Protein 4C0K (pdb70)

Foldseek 3Di:
DDDPLLLLLLVLLQCLLPLQLPQWRDPVSVQQLCCLLPVDGDDPVVLVVLVVVLVVPPDPQADPNTGGSRSSSVSQVVCVVVPRNVVVVSSLVSLQADPVSDGDPCQQFPDDDADPQKFKFFDPLLLVVLLSLQCSLCVVPPQFADPVSQAVSCSLPPHDPDDQPQALLQQFADDPVPSGGGSQSSNFVLRVCRGPPVSVSQNSCSSSPSCSVVVHRCVNGMQMAGDDDPDPDPDHRAAQEFEEQEDFAPPLCSVLVSRLVRDLQLVVSAPDDDPHDHQWHWHWDDDPNDIHIYIYGHPDHDDLPDDDDPVNLDTLAYEYTFEQQEQATCVSVLSCCVPRPLPDQHHYAAEYEPVVPPRDHHPDPDGQQVSCVVSVHDRHHYDYSNPSDDVPVNVRRNSSRDGD

Solvent-accessible surface area: 20608 Å² total

GO terms:
  GO:0000287 magnesium ion binding (F, IDA)
  GO:0005509 calcium ion binding (F, IDA)
  GO:0005525 GTP binding (F, IDA)
  GO:0019896 axonal transport of mitochondrion (P, IDA)
  GO:0019896 axonal transport of mitochondrion (P, IMP)
  GO:0098957 anterograde axonal transport of mitochondrion (P, IMP)
  GO:0005741 mitochondrial outer membrane (C, TAS)
  GO:0005515 protein binding (F, IPI)
  GO:0010821 regulation of mitochondrion organization (P, IMP)

CATH classification: 1.10.238.10 (+2 more: 1.10.238.10, 3.40.50.300)

Nearest PDB structures (foldseek):
  4c0j-assembly1_A  TM=1.001E+00  e=1.193E-76  Drosophila melanogaster
  5ksz-assembly1_A  TM=9.412E-01  e=1.832E-44  Homo sapiens
  5kso-assembly1_A  TM=9.153E-01  e=2.799E-16  Homo sapiens
  5ksp-assembly1_A  TM=9.202E-01  e=3.046E-15  Homo sapiens
  5ksy-assembly1_A  TM=9.156E-01  e=6.453E-14  Homo sapiens

InterPro domains:
  IPR001806 Small GTPase [PF00071] (13-192)
  IPR001806 Small GTPase [PF00071] (448-581)
  IPR001806 Small GTPase [SM00174] (14-195)
  IPR002048 EF-hand domain [PS50222] (330-365)
  IPR011992 EF-hand domain pair [SSF47473] (207-410)
  IPR013566 Mitochondrial Rho GTPase 1/3, EF hand associated, type-1 [PF08355] (370-441)
  IPR013567 EF hand associated, type-2 [PF08356] (245-331)
  IPR018247 EF-Hand 1, calcium-binding site [PS00018] (223-235)
  IPR020860 MIRO domain [PS51423] (9-194)
  IPR020860 MIRO domain [PS51423] (444-607)
  IPR021181 Mitochondrial Rho GTPase [PIRSF037488] (9-621)
  IPR027417 P-loop containing nucleoside triphosphate hydrolase [G3DSA:3.40.50.300] (2-195)
  IPR027417 P-loop containing nucleoside triphosphate hydrolase [G3DSA:3.40.50.300] (505-606)
  IPR027417 P-loop containing nucleoside triphosphate hydrolase [SSF52540] (9-228)
  IPR027417 P-loop containing nucleoside triphosphate hydrolase [SSF52540] (443-611)
  IPR052266 Mitochondrial Rho GTPase/EF-hand domain-containing protein [PTHR46819] (162-460)

B-factor: mean 47.59, std 16.65, range [18.97, 116.95]

Sequence (404 aa):
ELTSACKKSLVRIFKICDIDGDNLLNDYELNLFQRRCFNTPLQPQILDEVKAVIQKNVPDGIYNDAVTLKGFLFLHCLFIQRGRNETTWAVLRRFGYNDQLEMCQEYLRPPLKIPPGSSTELSHRGQQFLIAVFERYDRDGDGALSPEEHKMLFSTCPAAPWSYSTDIRKSCPINETTGWVTLHGWLCRWTLMTLIDVVKTMEYLAYLGFNVHENDSQLAAIHVTRERRIDLAKRQSSRSVYKCHVIGPKGSGKTGMCRGFLVEDMHKLIGKEFKTNVVNCINSVQVYGQEKHLILRDIDVRHALDPLQPQEVNCDVACLVYDSSNPRSFEYVARIYIKYYAESKIPVMIVGTKCDMDERRQDYLMQPSEFCDKYKLLPPHLFSLKTNKKELYTKLATMAAFPH

Structure (mmCIF, N/CA/C/O backbone):
data_4C0K
#
_entry.id   4C0K
#
_cell.length_a   82.240
_cell.length_b   82.240
_cell.length_c   156.441
_cell.angle_alpha   90.00
_cell.angle_beta   90.00
_cell.angle_gamma   120.00
#
_symmetry.space_group_name_H-M   'P 32 2 1'
#
loop_
_entity.id
_entity.type
_entity.pdbx_description
1 polymer 'MITOCHONDRIAL RHO GTPASE'
2 non-polymer L-HOMOSERINE
3 non-polymer 'UNKNOWN ATOM OR ION'
4 non-polymer 'SULFATE ION'
5 non-polymer 'SODIUM ION'
6 non-polymer 'CALCIUM ION'
7 water water
#
loop_
_atom_site.group_PDB
_atom_site.id
_atom_site.type_symbol
_atom_site.label_atom_id
_atom_site.label_alt_id
_atom_site.label_comp_id
_atom_site.label_asym_id
_atom_site.label_entity_id
_atom_site.label_seq_id
_atom_site.pdbx_PDB_ins_code
_atom_site.Cartn_x
_atom_site.Cartn_y
_atom_site.Cartn_z
_atom_site.occupancy
_atom_site.B_iso_or_equiv
_atom_site.auth_seq_id
_atom_site.auth_comp_id
_atom_site.auth_asym_id
_atom_site.auth_atom_id
_atom_site.pdbx_PDB_model_num
ATOM 1 N N . GLU A 1 6 ? 7.980 23.393 -17.189 1.00 64.62 206 GLU A N 1
ATOM 2 C CA . GLU A 1 6 ? 7.909 24.772 -17.660 1.00 74.02 206 GLU A CA 1
ATOM 3 C C . GLU A 1 6 ? 7.861 25.754 -16.494 1.00 71.90 206 GLU A C 1
ATOM 4 O O . GLU A 1 6 ? 7.968 26.966 -16.687 1.00 70.86 206 GLU A O 1
ATOM 10 N N . LEU A 1 7 ? 7.702 25.225 -15.285 1.00 67.29 207 LEU A N 1
ATOM 11 C CA . LEU A 1 7 ? 7.576 26.059 -14.097 1.00 63.71 207 LEU A CA 1
ATOM 12 C C . LEU A 1 7 ? 8.837 26.007 -13.235 1.00 58.40 207 LEU A C 1
ATOM 13 O O . LEU A 1 7 ? 9.334 24.928 -12.911 1.00 55.28 207 LEU A O 1
ATOM 18 N N . THR A 1 8 ? 9.345 27.181 -12.870 1.00 53.72 208 THR A N 1
ATOM 19 C CA . THR A 1 8 ? 10.544 27.290 -12.043 1.00 54.66 208 THR A CA 1
ATOM 20 C C . THR A 1 8 ? 10.330 26.647 -10.674 1.00 57.96 208 THR A C 1
ATOM 21 O O . THR A 1 8 ? 9.246 26.744 -10.097 1.00 53.58 208 THR A O 1
ATOM 25 N N . SER A 1 9 ? 11.367 25.986 -10.165 1.00 62.69 209 SER A N 1
ATOM 26 C CA . SER A 1 9 ? 11.312 25.343 -8.857 1.00 52.60 209 SER A CA 1
ATOM 27 C C . SER A 1 9 ? 11.088 26.367 -7.748 1.00 61.78 209 SER A C 1
ATOM 28 O O . SER A 1 9 ? 10.491 26.060 -6.714 1.00 56.59 209 SER A O 1
ATOM 31 N N . ALA A 1 10 ? 11.572 27.585 -7.970 1.00 60.36 210 ALA A N 1
ATOM 32 C CA . ALA A 1 10 ? 11.378 28.674 -7.020 1.00 52.46 210 ALA A CA 1
ATOM 33 C C . ALA A 1 10 ? 9.973 29.252 -7.148 1.00 52.85 210 ALA A C 1
ATOM 34 O O . ALA A 1 10 ? 9.365 29.657 -6.158 1.00 63.77 210 ALA A O 1
ATOM 36 N N . CYS A 1 11 ? 9.466 29.285 -8.376 1.00 54.97 211 CYS A N 1
ATOM 37 C CA . CYS A 1 11 ? 8.131 29.806 -8.641 1.00 51.92 211 CYS A CA 1
ATOM 38 C C . CYS A 1 11 ? 7.067 28.856 -8.105 1.00 49.60 211 CYS A C 1
ATOM 39 O O . CYS A 1 11 ? 6.024 29.291 -7.615 1.00 49.91 211 CYS A O 1
ATOM 42 N N . LYS A 1 12 ? 7.337 27.558 -8.201 1.00 51.41 212 LYS A N 1
ATOM 43 C CA . LYS A 1 12 ? 6.416 26.547 -7.696 1.00 47.61 212 LYS A CA 1
ATOM 44 C C . LYS A 1 12 ? 6.334 26.605 -6.176 1.00 47.51 212 LYS A C 1
ATOM 45 O O . LYS A 1 12 ? 5.260 26.440 -5.600 1.00 50.87 212 LYS A O 1
ATOM 51 N N . LYS A 1 13 ? 7.473 26.843 -5.532 1.00 48.81 213 LYS A N 1
ATOM 52 C CA . LYS A 1 13 ? 7.517 26.970 -4.079 1.00 46.48 213 LYS A CA 1
ATOM 53 C C . LYS A 1 13 ? 6.658 28.142 -3.619 1.00 46.47 213 LYS A C 1
ATOM 54 O O . LYS A 1 13 ? 5.997 28.073 -2.583 1.00 49.97 213 LYS A O 1
ATOM 60 N N . SER A 1 14 ? 6.669 29.214 -4.404 1.00 44.06 214 SER A N 1
ATOM 61 C CA . SER A 1 14 ? 5.888 30.404 -4.093 1.00 40.89 214 SER A CA 1
ATOM 62 C C . SER A 1 14 ? 4.395 30.148 -4.270 1.00 42.86 214 SER A C 1
ATOM 63 O O . SER A 1 14 ? 3.592 30.482 -3.398 1.00 43.16 214 SER A O 1
ATOM 66 N N . LEU A 1 15 ? 4.030 29.549 -5.401 1.00 39.50 215 LEU A N 1
ATOM 67 C CA . LEU A 1 15 ? 2.629 29.279 -5.714 1.00 37.87 215 LEU A CA 1
ATOM 68 C C . LEU A 1 15 ? 2.000 28.272 -4.753 1.00 40.10 215 LEU A C 1
ATOM 69 O O . LEU A 1 15 ? 0.788 28.288 -4.535 1.00 39.99 215 LEU A O 1
ATOM 74 N N . VAL A 1 16 ? 2.823 27.396 -4.185 1.00 38.43 216 VAL A N 1
ATOM 75 C CA . VAL A 1 16 ? 2.341 26.421 -3.212 1.00 42.13 216 VAL A CA 1
ATOM 76 C C . VAL A 1 16 ? 1.943 27.106 -1.906 1.00 38.78 216 VAL A C 1
ATOM 77 O O . VAL A 1 16 ? 0.865 26.853 -1.364 1.00 33.50 216 VAL A O 1
ATOM 81 N N . ARG A 1 17 ? 2.816 27.979 -1.413 1.00 37.40 217 ARG A N 1
ATOM 82 C CA . ARG A 1 17 ? 2.547 28.741 -0.199 1.00 35.88 217 ARG A CA 1
ATOM 83 C C . ARG A 1 17 ? 1.287 29.587 -0.345 1.00 36.59 217 ARG A C 1
ATOM 84 O O . ARG A 1 17 ? 0.467 29.662 0.571 1.00 37.05 217 ARG A O 1
ATOM 92 N N . ILE A 1 18 ? 1.138 30.216 -1.506 1.00 33.08 218 ILE A N 1
ATOM 93 C CA . ILE A 1 18 ? -0.020 31.057 -1.783 1.00 31.52 218 ILE A CA 1
ATOM 94 C C . ILE A 1 18 ? -1.308 30.234 -1.787 1.00 31.70 218 ILE A C 1
ATOM 95 O O . ILE A 1 18 ? -2.364 30.711 -1.368 1.00 35.21 218 ILE A O 1
ATOM 100 N N . PHE A 1 19 ? -1.211 28.989 -2.241 1.00 30.24 219 PHE A N 1
ATOM 101 C CA . PHE A 1 19 ? -2.363 28.095 -2.257 1.00 32.71 219 PHE A CA 1
ATOM 102 C C . PHE A 1 19 ? -2.808 27.749 -0.840 1.00 33.94 219 PHE A C 1
ATOM 103 O O . PHE A 1 19 ? -4.004 27.675 -0.554 1.00 33.84 219 PHE A O 1
ATOM 111 N N . LYS A 1 20 ? -1.837 27.535 0.042 1.00 34.51 220 LYS A N 1
ATOM 112 C CA . LYS A 1 20 ? -2.121 27.185 1.427 1.00 30.02 220 LYS A CA 1
ATOM 113 C C . LYS A 1 20 ? -2.751 28.356 2.174 1.00 32.87 220 LYS A C 1
ATOM 114 O O . LYS A 1 20 ? -3.631 28.169 3.013 1.00 34.93 220 LYS A O 1
ATOM 120 N N . ILE A 1 21 ? -2.296 29.564 1.860 1.00 28.80 221 ILE A N 1
ATOM 121 C CA . ILE A 1 21 ? -2.845 30.771 2.464 1.00 24.61 221 ILE A CA 1
ATOM 122 C C . ILE A 1 21 ? -4.275 31.010 1.985 1.00 30.37 221 ILE A C 1
ATOM 123 O O . ILE A 1 21 ? -5.150 31.378 2.769 1.00 37.83 221 ILE A O 1
ATOM 128 N N . CYS A 1 22 ? -4.510 30.781 0.696 1.00 30.97 222 CYS A N 1
ATOM 129 C CA . CYS A 1 22 ? -5.827 31.000 0.105 1.00 33.67 222 CYS A CA 1
ATOM 130 C C . CYS A 1 22 ? -6.826 29.901 0.461 1.00 32.16 222 CYS A C 1
ATOM 131 O O . CYS A 1 22 ? -8.037 30.091 0.342 1.00 34.30 222 CYS A O 1
ATOM 134 N N . ASP A 1 23 ? -6.317 28.752 0.892 1.00 33.07 223 ASP A N 1
ATOM 135 C CA . ASP A 1 23 ? -7.175 27.660 1.335 1.00 35.22 223 ASP A CA 1
ATOM 136 C C . ASP A 1 23 ? -7.695 27.949 2.740 1.00 37.88 223 ASP A C 1
ATOM 137 O O . ASP A 1 23 ? -7.166 27.439 3.728 1.00 38.40 223 ASP A O 1
ATOM 142 N N . ILE A 1 24 ? -8.737 28.772 2.820 1.00 35.98 224 ILE A N 1
ATOM 143 C CA . ILE A 1 24 ? -9.251 29.247 4.100 1.00 35.44 224 ILE A CA 1
ATOM 144 C C . ILE A 1 24 ? -10.055 28.190 4.851 1.00 39.25 224 ILE A C 1
ATOM 145 O O . ILE A 1 24 ? -10.365 28.360 6.030 1.00 39.25 224 ILE A O 1
ATOM 150 N N . ASP A 1 25 ? -10.395 27.103 4.166 1.00 41.97 225 ASP A N 1
ATOM 151 C CA . ASP A 1 25 ? -11.163 26.026 4.780 1.00 39.15 225 ASP A CA 1
ATOM 152 C C . ASP A 1 25 ? -10.268 24.859 5.183 1.00 41.22 225 ASP A C 1
ATOM 153 O O . ASP A 1 25 ? -10.699 23.952 5.896 1.00 46.31 225 ASP A O 1
ATOM 158 N N . GLY A 1 26 ? -9.021 24.890 4.723 1.00 36.69 226 GLY A N 1
ATOM 159 C CA . GLY A 1 26 ? -8.074 23.829 5.012 1.00 40.44 226 GLY A CA 1
ATOM 160 C C . GLY A 1 26 ? -8.509 22.501 4.425 1.00 45.01 226 GLY A C 1
ATOM 161 O O . GLY A 1 26 ? -8.221 21.441 4.981 1.00 49.01 226 GLY A O 1
ATOM 162 N N . ASP A 1 27 ? -9.205 22.562 3.295 1.00 42.63 227 ASP A N 1
ATOM 163 C CA . ASP A 1 27 ? -9.737 21.366 2.653 1.00 45.98 227 ASP A CA 1
ATOM 164 C C . ASP A 1 27 ? -9.026 21.066 1.337 1.00 42.66 227 ASP A C 1
ATOM 165 O O . ASP A 1 27 ? -9.549 20.332 0.497 1.00 41.37 227 ASP A O 1
ATOM 170 N N . ASN A 1 28 ? -7.838 21.642 1.168 1.00 42.56 228 ASN A N 1
ATOM 171 C CA . ASN A 1 28 ? -7.028 21.457 -0.037 1.00 44.09 228 ASN A CA 1
ATOM 172 C C . ASN A 1 28 ? -7.742 21.888 -1.317 1.00 44.70 228 ASN A C 1
ATOM 173 O O . ASN A 1 28 ? -7.407 21.427 -2.408 1.00 46.01 228 ASN A O 1
ATOM 178 N N . LEU A 1 29 ? -8.721 22.777 -1.175 1.00 44.90 229 LEU A N 1
ATOM 179 C CA . LEU A 1 29 ? -9.510 23.244 -2.309 1.00 42.52 229 LEU A CA 1
ATOM 180 C C . LEU A 1 29 ? -9.679 24.757 -2.263 1.00 42.75 229 LEU A C 1
ATOM 181 O O . LEU A 1 29 ? -9.735 25.350 -1.186 1.00 38.72 229 LEU A O 1
ATOM 186 N N . LEU A 1 30 ? -9.761 25.377 -3.435 1.00 41.44 230 LEU A N 1
ATOM 187 C CA . LEU A 1 30 ? -10.068 26.799 -3.524 1.00 37.21 230 LEU A CA 1
ATOM 188 C C . LEU A 1 30 ? -11.492 26.995 -4.023 1.00 38.89 230 LEU A C 1
ATOM 189 O O . LEU A 1 30 ? -11.733 27.074 -5.228 1.00 49.13 230 LEU A O 1
ATOM 194 N N . ASN A 1 31 ? -12.435 27.066 -3.091 1.00 39.22 231 ASN A N 1
ATOM 195 C CA . ASN A 1 31 ? -13.837 27.249 -3.441 1.00 35.51 231 ASN A CA 1
ATOM 196 C C . ASN A 1 31 ? -14.098 28.629 -4.031 1.00 37.38 231 ASN A C 1
ATOM 197 O O . ASN A 1 31 ? -13.213 29.486 -4.043 1.00 34.89 231 ASN A O 1
ATOM 202 N N . ASP A 1 32 ? -15.319 28.831 -4.517 1.00 40.68 232 ASP A N 1
ATOM 203 C CA . ASP A 1 32 ? -15.687 30.060 -5.212 1.00 43.02 232 ASP A CA 1
ATOM 204 C C . ASP A 1 32 ? -15.422 31.321 -4.392 1.00 41.90 232 ASP A C 1
ATOM 205 O O . ASP A 1 32 ? -14.909 32.309 -4.920 1.00 31.57 232 ASP A O 1
ATOM 210 N N . TYR A 1 33 ? -15.759 31.276 -3.106 1.00 46.39 233 TYR A N 1
ATOM 211 C CA . TYR A 1 33 ? -15.634 32.446 -2.239 1.00 34.79 233 TYR A CA 1
ATOM 212 C C . TYR A 1 33 ? -14.221 33.025 -2.187 1.00 33.22 233 TYR A C 1
ATOM 213 O O . TYR A 1 33 ? -14.014 34.197 -2.504 1.00 32.56 233 TYR A O 1
ATOM 222 N N . GLU A 1 34 ? -13.257 32.207 -1.775 1.00 33.85 234 GLU A N 1
ATOM 223 C CA . GLU A 1 34 ? -11.880 32.671 -1.627 1.00 36.78 234 GLU A CA 1
ATOM 224 C C . GLU A 1 34 ? -11.261 33.094 -2.958 1.00 36.95 234 GLU A C 1
ATOM 225 O O . GLU A 1 34 ? -10.430 34.001 -3.000 1.00 34.41 234 GLU A O 1
ATOM 231 N N . LEU A 1 35 ? -11.673 32.444 -4.042 1.00 34.33 235 LEU A N 1
ATOM 232 C CA . LEU A 1 35 ? -11.205 32.817 -5.374 1.00 37.87 235 LEU A CA 1
ATOM 233 C C . LEU A 1 35 ? -11.619 34.245 -5.717 1.00 35.95 235 LEU A C 1
ATOM 234 O O . LEU A 1 35 ? -10.860 34.989 -6.338 1.00 31.87 235 LEU A O 1
ATOM 239 N N . ASN A 1 36 ? -12.825 34.622 -5.303 1.00 33.27 236 ASN A N 1
ATOM 240 C CA . ASN A 1 36 ? -13.322 35.974 -5.526 1.00 32.95 236 ASN A CA 1
ATOM 241 C C . ASN A 1 36 ? -12.711 36.973 -4.551 1.00 38.36 236 ASN A C 1
ATOM 242 O O . ASN A 1 36 ? -12.436 38.118 -4.911 1.00 39.05 236 ASN A O 1
ATOM 247 N N . LEU A 1 37 ? -12.505 36.529 -3.315 1.00 39.07 237 LEU A N 1
ATOM 248 C CA . LEU A 1 37 ? -11.966 37.385 -2.263 1.00 33.78 237 LEU A CA 1
ATOM 249 C C . LEU A 1 37 ? -10.543 37.835 -2.570 1.00 32.47 237 LEU A C 1
ATOM 250 O O . LEU A 1 37 ? -10.247 39.029 -2.571 1.00 32.52 237 LEU A O 1
ATOM 255 N N . PHE A 1 38 ? -9.665 36.874 -2.834 1.00 34.38 238 PHE A N 1
ATOM 256 C CA . PHE A 1 38 ? -8.268 37.178 -3.122 1.00 37.70 238 PHE A CA 1
ATOM 257 C C . PHE A 1 38 ? -8.086 37.761 -4.522 1.00 42.50 238 PHE A C 1
ATOM 258 O O . PHE A 1 38 ? -6.998 38.215 -4.879 1.00 41.64 238 PHE A O 1
ATOM 266 N N . GLN A 1 39 ? -9.157 37.748 -5.309 1.00 36.93 239 GLN A N 1
ATOM 267 C CA . GLN A 1 39 ? -9.146 38.388 -6.615 1.00 34.47 239 GLN A CA 1
ATOM 268 C C . GLN A 1 39 ? -9.107 39.903 -6.445 1.00 40.66 239 GLN A C 1
ATOM 269 O O . GLN A 1 39 ? -8.439 40.605 -7.203 1.00 45.96 239 GLN A O 1
ATOM 275 N N . ARG A 1 40 ? -9.825 40.401 -5.442 1.00 40.21 240 ARG A N 1
ATOM 276 C CA . ARG A 1 40 ? -9.815 41.827 -5.132 1.00 42.02 240 ARG A CA 1
ATOM 277 C C . ARG A 1 40 ? -8.551 42.208 -4.372 1.00 42.91 240 ARG A C 1
ATOM 278 O O . ARG A 1 40 ? -8.155 43.373 -4.351 1.00 45.84 240 ARG A O 1
ATOM 286 N N . ARG A 1 41 ? -7.926 41.221 -3.740 1.00 39.83 241 ARG A N 1
ATOM 287 C CA . ARG A 1 41 ? -6.691 41.453 -3.004 1.00 42.11 241 ARG A CA 1
ATOM 288 C C . ARG A 1 41 ? -5.530 41.710 -3.957 1.00 40.80 241 ARG A C 1
ATOM 289 O O . ARG A 1 41 ? -4.615 42.472 -3.645 1.00 37.58 241 ARG A O 1
ATOM 297 N N . CYS A 1 42 ? -5.577 41.076 -5.124 1.00 44.71 242 CYS A N 1
ATOM 298 C CA . CYS A 1 42 ? -4.475 41.149 -6.077 1.00 38.65 242 CYS A CA 1
ATOM 299 C C . CYS A 1 42 ? -4.766 42.058 -7.270 1.00 40.90 242 CYS A C 1
ATOM 300 O O . CYS A 1 42 ? -3.843 42.592 -7.884 1.00 45.30 242 CYS A O 1
ATOM 303 N N . PHE A 1 43 ? -6.042 42.237 -7.596 1.00 41.81 243 PHE A N 1
ATOM 304 C CA . PHE A 1 43 ? -6.411 42.982 -8.798 1.00 44.39 243 PHE A CA 1
ATOM 305 C C . PHE A 1 43 ? -7.436 44.085 -8.545 1.00 49.63 243 PHE A C 1
ATOM 306 O O . PHE A 1 43 ? -7.782 44.836 -9.459 1.00 50.33 243 PHE A O 1
ATOM 314 N N . ASN A 1 44 ? -7.921 44.169 -7.309 1.00 46.34 244 ASN A N 1
ATOM 315 C CA . ASN A 1 44 ? -8.895 45.185 -6.909 1.00 50.86 244 ASN A CA 1
ATOM 316 C C . ASN A 1 44 ? -10.182 45.149 -7.739 1.00 49.93 244 ASN A C 1
ATOM 317 O O . ASN A 1 44 ? -10.896 46.147 -7.848 1.00 52.83 244 ASN A O 1
ATOM 322 N N . THR A 1 45 ? -10.469 43.992 -8.326 1.00 46.52 245 THR A N 1
ATOM 323 C CA . THR A 1 45 ? -11.683 43.807 -9.112 1.00 58.09 245 THR A CA 1
ATOM 324 C C . THR A 1 45 ? -12.332 42.477 -8.752 1.00 56.36 245 THR A C 1
ATOM 325 O O . THR A 1 45 ? -11.637 41.506 -8.460 1.00 51.93 245 THR A O 1
ATOM 329 N N . PRO A 1 46 ? -13.672 42.431 -8.761 1.00 58.08 246 PRO A N 1
ATOM 330 C CA . PRO A 1 46 ? -14.377 41.171 -8.506 1.00 55.69 246 PRO A CA 1
ATOM 331 C C . PRO A 1 46 ? -14.184 40.181 -9.651 1.00 51.66 246 PRO A C 1
ATOM 332 O O . PRO A 1 46 ? -14.045 40.591 -10.803 1.00 51.40 246 PRO A O 1
ATOM 336 N N . LEU A 1 47 ? -14.170 38.892 -9.329 1.00 53.52 247 LEU A N 1
ATOM 337 C CA . LEU A 1 47 ? -14.000 37.850 -10.333 1.00 54.60 247 LEU A CA 1
ATOM 338 C C . LEU A 1 47 ? -15.325 37.545 -11.024 1.00 55.64 247 LEU A C 1
ATOM 339 O O . LEU A 1 47 ? -16.193 36.886 -10.451 1.00 57.61 247 LEU A O 1
ATOM 344 N N . GLN A 1 48 ? -15.479 38.029 -12.253 1.00 60.27 248 GLN A N 1
ATOM 345 C CA . GLN A 1 48 ? -16.706 37.808 -13.012 1.00 60.08 248 GLN A CA 1
ATOM 346 C C . GLN A 1 48 ? -16.910 36.328 -13.342 1.00 56.79 248 GLN A C 1
ATOM 347 O O . GLN A 1 48 ? -15.976 35.650 -13.769 1.00 58.00 248 GLN A O 1
ATOM 353 N N . PRO A 1 49 ? -18.142 35.828 -13.135 1.00 55.01 249 PRO A N 1
ATOM 354 C CA . PRO A 1 49 ? -18.511 34.409 -13.234 1.00 52.41 249 PRO A CA 1
ATOM 355 C C . PRO A 1 49 ? -18.112 33.750 -14.552 1.00 66.72 249 PRO A C 1
ATOM 356 O O . PRO A 1 49 ? -17.785 32.562 -14.558 1.00 66.25 249 PRO A O 1
ATOM 360 N N . GLN A 1 50 ? -18.146 34.506 -15.645 1.00 69.76 250 GLN A N 1
ATOM 361 C CA . GLN A 1 50 ? -17.844 33.953 -16.960 1.00 65.25 250 GLN A CA 1
ATOM 362 C C . GLN A 1 50 ? -16.404 33.456 -17.048 1.00 67.16 250 GLN A C 1
ATOM 363 O O . GLN A 1 50 ? -16.145 32.385 -17.597 1.00 71.55 250 GLN A O 1
ATOM 369 N N . ILE A 1 51 ? -15.474 34.233 -16.500 1.00 63.47 251 ILE A N 1
ATOM 370 C CA . ILE A 1 51 ? -14.060 33.869 -16.522 1.00 64.78 251 ILE A CA 1
ATOM 371 C C . ILE A 1 51 ? -13.782 32.610 -15.702 1.00 63.34 251 ILE A C 1
ATOM 372 O O . ILE A 1 51 ? -13.030 31.736 -16.134 1.00 63.56 251 ILE A O 1
ATOM 377 N N . LEU A 1 52 ? -14.398 32.521 -14.525 1.00 61.03 252 LEU A N 1
ATOM 378 C CA . LEU A 1 52 ? -14.197 31.378 -13.638 1.00 61.99 252 LEU A CA 1
ATOM 379 C C . LEU A 1 52 ? -14.625 30.072 -14.303 1.00 59.13 252 LEU A C 1
ATOM 380 O O . LEU A 1 52 ? -14.011 29.026 -14.090 1.00 54.32 252 LEU A O 1
ATOM 385 N N . ASP A 1 53 ? -15.679 30.141 -15.109 1.00 63.09 253 ASP A N 1
ATOM 386 C CA . ASP A 1 53 ? -16.132 28.984 -15.872 1.00 68.29 253 ASP A CA 1
ATOM 387 C C . ASP A 1 53 ? -15.128 28.644 -16.969 1.00 64.25 253 ASP A C 1
ATOM 388 O O . ASP A 1 53 ? -14.864 27.473 -17.239 1.00 60.86 253 ASP A O 1
ATOM 393 N N . GLU A 1 54 ? -14.569 29.677 -17.593 1.00 59.78 254 GLU A N 1
ATOM 394 C CA . GLU A 1 54 ? -13.556 29.495 -18.626 1.00 64.65 254 GLU A CA 1
ATOM 395 C C . GLU A 1 54 ? -12.269 28.926 -18.036 1.00 70.91 254 GLU A C 1
ATOM 396 O O . GLU A 1 54 ? -11.538 28.195 -18.705 1.00 78.55 254 GLU A O 1
ATOM 402 N N . VAL A 1 55 ? -11.998 29.268 -16.781 1.00 63.74 255 VAL A N 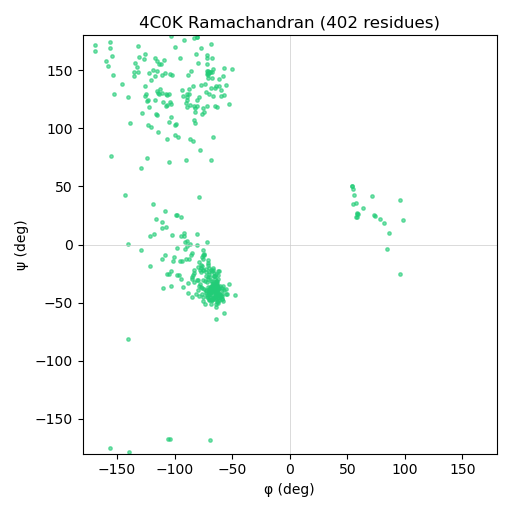1
ATOM 403 C CA . VAL A 1 55 ? -10.811 28.776 -16.092 1.00 61.17 255 VAL A CA 1
ATOM 404 C C . VAL A 1 55 ? -10.958 27.304 -15.720 1.00 61.81 255 VAL A C 1
ATOM 405 O O . VAL A 1 55 ? -10.088 26.489 -16.026 1.00 59.92 255 VAL A O 1
ATOM 409 N N . LYS A 1 56 ? -12.067 26.970 -15.066 1.00 62.30 256 LYS A N 1
ATOM 410 C CA . LYS A 1 56 ? -12.317 25.602 -14.622 1.00 67.88 256 LYS A CA 1
ATOM 411 C C . LYS A 1 56 ? -12.408 24.622 -15.787 1.00 65.27 256 LYS A C 1
ATOM 412 O O . LYS A 1 56 ? -11.942 23.487 -15.689 1.00 64.96 256 LYS A O 1
ATOM 418 N N . ALA A 1 57 ? -13.011 25.065 -16.886 1.00 61.34 257 ALA A N 1
ATOM 419 C CA . ALA A 1 57 ? -13.172 24.222 -18.066 1.00 63.44 257 ALA A CA 1
ATOM 420 C C . ALA A 1 57 ? -11.824 23.822 -18.658 1.00 67.39 257 ALA A C 1
ATOM 421 O O . ALA A 1 57 ? -11.627 22.674 -19.058 1.00 70.61 257 ALA A O 1
ATOM 423 N N . VAL A 1 58 ? -10.900 24.776 -18.707 1.00 63.01 258 VAL A N 1
ATOM 424 C CA . VAL A 1 58 ? -9.564 24.527 -19.238 1.00 58.24 258 VAL A CA 1
ATOM 425 C C . VAL A 1 58 ? -8.771 23.592 -18.328 1.00 65.50 258 VAL A C 1
ATOM 426 O O . VAL A 1 58 ? -8.108 22.666 -18.799 1.00 71.33 258 VAL A O 1
ATOM 430 N N . ILE A 1 59 ? -8.850 23.834 -17.024 1.00 67.08 259 ILE A N 1
ATOM 431 C CA . ILE A 1 59 ? -8.182 22.985 -16.044 1.00 65.72 259 ILE A CA 1
ATOM 432 C C . ILE A 1 59 ? -8.725 21.559 -16.105 1.00 66.00 259 ILE A C 1
ATOM 433 O O . ILE A 1 59 ? -7.960 20.594 -16.112 1.00 65.82 259 ILE A O 1
ATOM 438 N N . GLN A 1 60 ? -10.048 21.438 -16.161 1.00 64.95 260 GLN A N 1
ATOM 439 C CA . GLN A 1 60 ? -10.706 20.138 -16.239 1.00 68.34 260 GLN A CA 1
ATOM 440 C C . GLN A 1 60 ? -10.309 19.399 -17.513 1.00 75.70 260 GLN A C 1
ATOM 441 O O . GLN A 1 60 ? -10.164 18.176 -17.515 1.00 79.71 260 GLN A O 1
ATOM 447 N N . LYS A 1 61 ? -10.126 20.154 -18.591 1.00 73.71 261 LYS A N 1
ATOM 448 C CA . LYS A 1 61 ? -9.776 19.583 -19.887 1.00 74.53 261 LYS A CA 1
ATOM 449 C C . LYS A 1 61 ? -8.359 19.016 -19.913 1.00 74.72 261 LYS A C 1
ATOM 450 O O . LYS A 1 61 ? -8.134 17.914 -20.415 1.00 79.69 261 LYS A O 1
ATOM 456 N N . ASN A 1 62 ? -7.410 19.770 -19.367 1.00 69.74 262 ASN A N 1
ATOM 457 C CA . ASN A 1 62 ? -5.997 19.407 -19.451 1.00 64.97 262 ASN A CA 1
ATOM 458 C C . ASN A 1 62 ? -5.452 18.661 -18.234 1.00 67.20 262 ASN A C 1
ATOM 459 O O . ASN A 1 62 ? -4.494 17.897 -18.349 1.00 68.45 262 ASN A O 1
ATOM 464 N N . VAL A 1 63 ? -6.059 18.881 -17.073 1.00 73.29 263 VAL A N 1
ATOM 465 C CA . VAL A 1 63 ? -5.524 18.331 -15.831 1.00 71.36 263 VAL A CA 1
ATOM 466 C C . VAL A 1 63 ? -6.509 17.442 -15.075 1.00 68.41 263 VAL A C 1
ATOM 467 O O . VAL A 1 63 ? -7.576 17.899 -14.663 1.00 66.90 263 VAL A O 1
ATOM 471 N N . PRO A 1 64 ? -6.147 16.162 -14.891 1.00 70.67 264 PRO A N 1
ATOM 472 C CA . PRO A 1 64 ? -6.892 15.245 -14.023 1.00 73.78 264 PRO A CA 1
ATOM 473 C C . PRO A 1 64 ? -6.680 15.623 -12.561 1.00 75.58 264 PRO A C 1
ATOM 474 O O . PRO A 1 64 ? -5.592 16.083 -12.210 1.00 75.39 264 PRO A O 1
ATOM 478 N N . ASP A 1 65 ? -7.705 15.435 -11.733 1.00 74.00 265 ASP A N 1
ATOM 479 C CA . ASP A 1 65 ? -7.652 15.795 -10.316 1.00 77.49 265 ASP A CA 1
ATOM 480 C C . ASP A 1 65 ? -7.366 17.283 -10.111 1.00 73.11 265 ASP A C 1
ATOM 481 O O . ASP A 1 65 ? -6.818 17.682 -9.083 1.00 74.33 265 ASP A O 1
ATOM 486 N N . GLY A 1 66 ? -7.737 18.096 -11.096 1.00 71.52 266 GLY A N 1
ATOM 487 C CA . GLY A 1 66 ? -7.539 19.531 -11.018 1.00 66.56 266 GLY A CA 1
ATOM 488 C C . GLY A 1 66 ? -8.772 20.237 -10.489 1.00 63.09 266 GLY A C 1
ATOM 489 O O . GLY A 1 66 ? -8.674 21.291 -9.858 1.00 59.43 266 GLY A O 1
ATOM 490 N N . ILE A 1 67 ? -9.938 19.654 -10.752 1.00 58.61 267 ILE A N 1
ATOM 491 C CA . ILE A 1 67 ? -11.197 20.197 -10.259 1.00 55.21 267 ILE A CA 1
ATOM 492 C C . ILE A 1 67 ? -11.947 19.157 -9.432 1.00 62.83 267 ILE A C 1
ATOM 493 O O . ILE A 1 67 ? -12.562 18.241 -9.981 1.00 63.54 267 ILE A O 1
ATOM 498 N N . TYR A 1 68 ? -11.890 19.304 -8.112 1.00 55.92 268 TYR A N 1
ATOM 499 C CA . TYR A 1 68 ? -12.591 18.400 -7.209 1.00 57.39 268 TYR A CA 1
ATOM 500 C C . TYR A 1 68 ? -13.754 19.125 -6.542 1.00 65.52 268 TYR A C 1
ATOM 501 O O . TYR A 1 68 ? -13.559 20.150 -5.889 1.00 70.60 268 TYR A O 1
ATOM 510 N N . ASN A 1 69 ? -14.958 18.585 -6.716 1.00 68.38 269 ASN A N 1
ATOM 511 C CA . ASN A 1 69 ? -16.176 19.183 -6.169 1.00 66.05 269 ASN A CA 1
ATOM 512 C C . ASN A 1 69 ? -16.371 20.634 -6.599 1.00 62.40 269 ASN A C 1
ATOM 513 O O . ASN A 1 69 ? -16.640 21.503 -5.769 1.00 68.60 269 ASN A O 1
ATOM 518 N N . ASP A 1 70 ? -16.221 20.882 -7.898 1.00 57.33 270 ASP A N 1
ATOM 519 C CA . ASP A 1 70 ? -16.392 22.213 -8.481 1.00 63.57 270 ASP A CA 1
ATOM 520 C C . ASP A 1 70 ? -15.441 23.242 -7.862 1.00 62.86 270 ASP A C 1
ATOM 521 O O . ASP A 1 70 ? -15.734 24.437 -7.834 1.00 59.61 270 ASP A O 1
ATOM 526 N N . ALA A 1 71 ? -14.300 22.768 -7.373 1.00 60.01 271 ALA A N 1
ATOM 527 C CA . ALA A 1 71 ? -13.311 23.641 -6.750 1.00 56.00 271 ALA A CA 1
ATOM 528 C C . ALA A 1 71 ? -11.913 23.373 -7.298 1.00 51.27 271 ALA A C 1
ATOM 529 O O . ALA A 1 71 ? -11.584 22.244 -7.661 1.00 52.45 271 ALA A O 1
ATOM 531 N N . VAL A 1 72 ? -11.094 24.418 -7.352 1.00 43.38 272 VAL A N 1
ATOM 532 C CA . VAL A 1 72 ? -9.742 24.309 -7.888 1.00 45.24 272 VAL A CA 1
ATOM 533 C C . VAL A 1 72 ? -8.782 23.688 -6.877 1.00 47.24 272 VAL A C 1
ATOM 534 O O . VAL A 1 72 ? -8.674 24.153 -5.743 1.00 53.37 272 VAL A O 1
ATOM 538 N N . THR A 1 73 ? -8.087 22.635 -7.295 1.00 49.85 273 THR A N 1
ATOM 539 C CA . THR A 1 73 ? -7.099 21.983 -6.444 1.00 48.01 273 THR A CA 1
ATOM 540 C C . THR A 1 73 ? -5.718 22.586 -6.674 1.00 49.28 273 THR A C 1
ATOM 541 O O . THR A 1 73 ? -5.543 23.442 -7.543 1.00 45.39 273 THR A O 1
ATOM 545 N N . LEU A 1 74 ? -4.740 22.134 -5.894 1.00 45.89 274 LEU A N 1
ATOM 546 C CA . LEU A 1 74 ? -3.369 22.618 -6.022 1.00 47.03 274 LEU A CA 1
ATOM 547 C C . LEU A 1 74 ? -2.765 22.229 -7.368 1.00 50.37 274 LEU A C 1
ATOM 548 O O . LEU A 1 74 ? -2.071 23.025 -8.002 1.00 46.99 274 LEU A O 1
ATOM 553 N N . LYS A 1 75 ? -3.039 21.002 -7.799 1.00 49.55 275 LYS A N 1
ATOM 554 C CA . LYS A 1 75 ? -2.513 20.489 -9.058 1.00 51.97 275 LYS A CA 1
ATOM 555 C C . LYS A 1 75 ? -3.046 21.291 -10.242 1.00 52.71 275 LYS A C 1
ATOM 556 O O . LYS A 1 75 ? -2.364 21.448 -11.256 1.00 56.64 275 LYS A O 1
ATOM 562 N N . GLY A 1 76 ? -4.266 21.799 -10.104 1.00 47.47 276 GLY A N 1
ATOM 563 C CA . GLY A 1 76 ? -4.865 22.624 -11.135 1.00 48.90 276 GLY A CA 1
ATOM 564 C C . GLY A 1 76 ? -4.451 24.076 -11.004 1.00 52.23 276 GLY A C 1
ATOM 565 O O . GLY A 1 76 ? -4.400 24.810 -11.990 1.00 56.08 276 GLY A O 1
ATOM 566 N N . PHE A 1 77 ? -4.152 24.489 -9.776 1.00 49.66 277 PHE A N 1
ATOM 567 C CA . PHE A 1 77 ? -3.736 25.860 -9.503 1.00 47.14 277 PHE A CA 1
ATOM 568 C C . PHE A 1 77 ? -2.343 26.133 -10.064 1.00 46.60 277 PHE A C 1
ATOM 569 O O . PHE A 1 77 ? -2.088 27.197 -10.628 1.00 40.18 277 PHE A O 1
ATOM 577 N N . LEU A 1 78 ? -1.447 25.164 -9.902 1.00 43.74 278 LEU A N 1
ATOM 578 C CA . LEU A 1 78 ? -0.090 25.274 -10.424 1.00 45.25 278 LEU A CA 1
ATOM 579 C C . LEU A 1 78 ? -0.095 25.292 -11.949 1.00 56.15 278 LEU A C 1
ATOM 580 O O . LEU A 1 78 ? 0.689 26.005 -12.575 1.00 53.26 278 LEU A O 1
ATOM 585 N N . PHE A 1 79 ? -0.983 24.499 -12.539 1.00 48.03 279 PHE A N 1
ATOM 586 C CA . PHE A 1 79 ? -1.096 24.423 -13.990 1.00 52.47 279 PHE A CA 1
ATOM 587 C C . PHE A 1 79 ? -1.574 25.741 -14.586 1.00 56.03 279 PHE A C 1
ATOM 588 O O . PHE A 1 79 ? -1.105 26.158 -15.646 1.00 60.65 279 PHE A O 1
ATOM 596 N N . LEU A 1 80 ? -2.509 26.390 -13.899 1.00 52.34 280 LEU A N 1
ATOM 597 C CA . LEU A 1 80 ? -3.118 27.618 -14.397 1.00 50.92 280 LEU A CA 1
ATOM 598 C C . LEU A 1 80 ? -2.104 28.748 -14.543 1.00 48.17 280 LEU A C 1
ATOM 599 O O . LEU A 1 80 ? -2.152 29.515 -15.504 1.00 54.98 280 LEU A O 1
ATOM 604 N N . HIS A 1 81 ? -1.185 28.849 -13.589 1.00 47.06 281 HIS A N 1
ATOM 605 C CA . HIS A 1 81 ? -0.157 29.881 -13.637 1.00 49.46 281 HIS A CA 1
ATOM 606 C C . HIS A 1 81 ? 1.003 29.452 -14.528 1.00 52.88 281 HIS A C 1
ATOM 607 O O . HIS A 1 81 ? 1.732 30.290 -15.060 1.00 53.16 281 HIS A O 1
ATOM 614 N N . CYS A 1 82 ? 1.167 28.143 -14.687 1.00 57.16 282 CYS A N 1
ATOM 615 C CA . CYS A 1 82 ? 2.152 27.607 -15.617 1.00 63.15 282 CYS A CA 1
ATOM 616 C C . CYS A 1 82 ? 1.650 27.823 -17.039 1.00 57.37 282 CYS A C 1
ATOM 617 O O . CYS A 1 82 ? 2.429 27.870 -17.990 1.00 52.10 282 CYS A O 1
ATOM 620 N N . LEU A 1 83 ? 0.334 27.955 -17.167 1.00 56.59 283 LEU A N 1
ATOM 621 C CA . LEU A 1 83 ? -0.297 28.240 -18.447 1.00 54.80 283 LEU A CA 1
ATOM 622 C C . LEU A 1 83 ? -0.248 29.737 -18.733 1.00 56.27 283 LEU A C 1
ATOM 623 O O . LEU A 1 83 ? -0.156 30.157 -19.885 1.00 59.78 283 LEU A O 1
ATOM 628 N N . PHE A 1 84 ? -0.305 30.536 -17.672 1.00 60.85 284 PHE A N 1
ATOM 629 C CA . PHE A 1 84 ? -0.274 31.988 -17.799 1.00 55.75 284 PHE A CA 1
ATOM 630 C C . PHE A 1 84 ? 1.072 32.488 -18.310 1.00 57.27 284 PHE A C 1
ATOM 631 O O . PHE A 1 84 ? 1.136 33.454 -19.070 1.00 57.63 284 PHE A O 1
ATOM 639 N N . ILE A 1 85 ? 2.147 31.827 -17.890 1.00 55.12 285 ILE A N 1
ATOM 640 C CA . ILE A 1 85 ? 3.491 32.249 -18.266 1.00 63.26 285 ILE A CA 1
ATOM 641 C C . ILE A 1 85 ? 3.842 31.849 -19.697 1.00 65.85 285 ILE A C 1
ATOM 642 O O . ILE A 1 85 ? 4.709 32.458 -20.323 1.00 66.08 285 ILE A O 1
ATOM 647 N N . GLN A 1 86 ? 3.165 30.827 -20.213 1.00 63.93 286 GLN A N 1
ATOM 648 C CA . GLN A 1 86 ? 3.430 30.355 -21.568 1.00 60.57 286 GLN A CA 1
ATOM 649 C C . GLN A 1 86 ? 2.436 30.925 -22.577 1.00 60.05 286 GLN A C 1
ATOM 650 O O . GLN A 1 86 ? 2.548 30.680 -23.777 1.00 76.02 286 GLN A O 1
ATOM 656 N N . ARG A 1 87 ? 1.466 31.689 -22.085 1.00 53.84 287 ARG A N 1
ATOM 657 C CA . ARG A 1 87 ? 0.519 32.371 -22.960 1.00 54.26 287 ARG A CA 1
ATOM 658 C C . ARG A 1 87 ? 0.790 33.872 -23.006 1.00 59.85 287 ARG A C 1
ATOM 659 O O . ARG A 1 87 ? -0.051 34.653 -23.449 1.00 66.26 287 ARG A O 1
ATOM 667 N N . GLY A 1 88 ? 1.971 34.265 -22.540 1.00 56.63 288 GLY A N 1
ATOM 668 C CA . GLY A 1 88 ? 2.408 35.647 -22.627 1.00 63.87 288 GLY A CA 1
ATOM 669 C C . GLY A 1 88 ? 1.731 36.593 -21.655 1.00 64.79 288 GLY A C 1
ATOM 670 O O . GLY A 1 88 ? 1.662 37.797 -21.902 1.00 64.74 288 GLY A O 1
ATOM 671 N N . ARG A 1 89 ? 1.234 36.056 -20.546 1.00 68.98 289 ARG A N 1
ATOM 672 C CA . ARG A 1 89 ? 0.610 36.881 -19.517 1.00 68.82 289 ARG A CA 1
ATOM 673 C C . ARG A 1 89 ? 1.186 36.590 -18.135 1.00 60.78 289 ARG A C 1
ATOM 674 O O . ARG A 1 89 ? 0.493 36.083 -17.254 1.00 59.94 289 ARG A O 1
ATOM 682 N N . ASN A 1 90 ? 2.460 36.918 -17.954 1.00 59.93 290 ASN A N 1
ATOM 683 C CA . ASN A 1 90 ? 3.132 36.700 -16.679 1.00 60.01 290 ASN A CA 1
ATOM 684 C C . ASN A 1 90 ? 2.753 37.754 -15.645 1.00 58.76 290 ASN A C 1
ATOM 685 O O . ASN A 1 90 ? 2.905 37.538 -14.443 1.00 59.11 290 ASN A O 1
ATOM 690 N N . GLU A 1 91 ? 2.258 38.894 -16.119 1.00 56.65 291 GLU A N 1
ATOM 691 C CA . GLU A 1 91 ? 1.861 39.983 -15.233 1.00 52.96 291 GLU A CA 1
ATOM 692 C C . GLU A 1 91 ? 0.673 39.593 -14.360 1.00 52.32 291 GLU A C 1
ATOM 693 O O . GLU A 1 91 ? 0.471 40.158 -13.286 1.00 58.23 291 GLU A O 1
ATOM 699 N N . THR A 1 92 ? -0.113 38.629 -14.827 1.00 50.84 292 THR A N 1
ATOM 700 C CA . THR A 1 92 ? -1.225 38.108 -14.044 1.00 47.93 292 THR A CA 1
ATOM 701 C C . THR A 1 92 ? -0.685 37.310 -12.864 1.00 50.73 292 THR A C 1
ATOM 702 O O . THR A 1 92 ? -1.130 37.480 -11.729 1.00 47.09 292 THR A O 1
ATOM 706 N N . THR A 1 93 ? 0.283 36.444 -13.142 1.00 48.94 293 THR A N 1
ATOM 707 C CA . THR A 1 93 ? 0.918 35.645 -12.103 1.00 46.20 293 THR A CA 1
ATOM 708 C C . THR A 1 93 ? 1.768 36.526 -11.193 1.00 44.43 293 THR A C 1
ATOM 709 O O . THR A 1 93 ? 1.772 36.354 -9.974 1.00 41.30 293 THR A O 1
ATOM 713 N N . TRP A 1 94 ? 2.478 37.477 -11.792 1.00 48.92 294 TRP A N 1
ATOM 714 C CA . TRP A 1 94 ? 3.350 38.370 -11.035 1.00 47.28 294 TRP A CA 1
ATOM 715 C C . TRP A 1 94 ? 2.582 39.332 -10.134 1.00 46.22 294 TRP A C 1
ATOM 716 O O . TRP A 1 94 ? 3.132 39.848 -9.164 1.00 49.41 294 TRP A O 1
ATOM 727 N N . ALA A 1 95 ? 1.315 39.574 -10.455 1.00 43.69 295 ALA A N 1
ATOM 728 C CA . ALA A 1 95 ? 0.477 40.427 -9.620 1.00 43.44 295 ALA A CA 1
ATOM 729 C C . ALA A 1 95 ? 0.094 39.695 -8.340 1.00 40.96 295 ALA A C 1
ATOM 730 O O . ALA A 1 95 ? -0.076 40.310 -7.287 1.00 37.55 295 ALA A O 1
ATOM 732 N N . VAL A 1 96 ? -0.037 38.376 -8.443 1.00 38.97 296 VAL A N 1
ATOM 733 C CA . VAL A 1 96 ? -0.361 37.540 -7.295 1.00 34.35 296 VAL A CA 1
ATOM 734 C C . VAL A 1 96 ? 0.856 37.362 -6.393 1.00 39.77 296 VAL A C 1
ATOM 735 O O . VAL A 1 96 ? 0.768 37.541 -5.178 1.00 43.64 296 VAL A O 1
ATOM 739 N N . LEU A 1 97 ? 1.990 37.016 -6.997 1.00 38.61 297 LEU A N 1
ATOM 740 C CA . LEU A 1 97 ? 3.239 36.835 -6.261 1.00 39.76 297 LEU A CA 1
ATOM 741 C C . LEU A 1 97 ? 3.632 38.107 -5.515 1.00 41.46 297 LEU A C 1
ATOM 742 O O . LEU A 1 97 ? 4.113 38.054 -4.383 1.00 38.98 297 LEU A O 1
ATOM 747 N N . ARG A 1 98 ? 3.417 39.248 -6.161 1.00 41.13 298 ARG A N 1
ATOM 748 C CA . ARG A 1 98 ? 3.738 40.544 -5.578 1.00 42.46 298 ARG A CA 1
ATOM 749 C C . ARG A 1 98 ? 2.901 40.824 -4.330 1.00 51.22 298 ARG A C 1
ATOM 750 O O . ARG A 1 98 ? 3.403 41.357 -3.338 1.00 44.95 298 ARG A O 1
ATOM 758 N N . ARG A 1 99 ? 1.625 40.456 -4.386 1.00 46.84 299 ARG A N 1
ATOM 759 C CA . ARG A 1 99 ? 0.699 40.732 -3.294 1.00 37.70 299 ARG A CA 1
ATOM 760 C C . ARG A 1 99 ? 0.990 39.867 -2.072 1.00 34.94 299 ARG A C 1
ATOM 761 O O . ARG A 1 99 ? 0.743 40.276 -0.939 1.00 41.21 299 ARG A O 1
ATOM 769 N N . PHE A 1 100 ? 1.518 38.671 -2.305 1.00 35.27 300 PHE A N 1
ATOM 770 C CA . PHE A 1 100 ? 1.835 37.756 -1.212 1.00 31.03 300 PHE A CA 1
ATOM 771 C C . PHE A 1 100 ? 3.271 37.921 -0.719 1.00 34.68 300 PHE A C 1
ATOM 772 O O . PHE A 1 100 ? 3.766 37.108 0.064 1.00 33.15 300 PHE A O 1
ATOM 780 N N . GLY A 1 101 ? 3.934 38.973 -1.191 1.00 38.94 301 GLY A N 1
ATOM 781 C CA . GLY A 1 101 ? 5.217 39.381 -0.644 1.00 34.64 301 GLY A CA 1
ATOM 782 C C . GLY A 1 101 ? 6.465 38.937 -1.382 1.00 34.80 301 GLY A C 1
ATOM 783 O O . GLY A 1 101 ? 7.547 38.910 -0.798 1.00 35.33 301 GLY A O 1
ATOM 784 N N . TYR A 1 102 ? 6.332 38.597 -2.660 1.00 39.27 302 TYR A N 1
ATOM 785 C CA . TYR A 1 102 ? 7.487 38.169 -3.446 1.00 36.54 302 TYR A CA 1
ATOM 786 C C . TYR A 1 102 ? 7.995 39.267 -4.377 1.00 41.36 302 TYR A C 1
ATOM 787 O O . TYR A 1 102 ? 7.216 40.066 -4.897 1.00 46.16 302 TYR A O 1
ATOM 796 N N . ASN A 1 103 ? 9.309 39.301 -4.580 1.00 47.96 303 ASN A N 1
ATOM 797 C CA . ASN A 1 103 ? 9.920 40.251 -5.504 1.00 50.28 303 ASN A CA 1
ATOM 798 C C . ASN A 1 103 ? 10.338 39.589 -6.815 1.00 53.04 303 ASN A C 1
ATOM 799 O O . ASN A 1 103 ? 9.950 38.454 -7.096 1.00 52.86 303 ASN A O 1
ATOM 804 N N . ASP A 1 104 ? 11.135 40.298 -7.607 1.00 59.59 304 ASP A N 1
ATOM 805 C CA . ASP A 1 104 ? 11.571 39.801 -8.910 1.00 56.17 304 ASP A CA 1
ATOM 806 C C . ASP A 1 104 ? 12.494 38.590 -8.790 1.00 56.19 304 ASP A C 1
ATOM 807 O O . ASP A 1 104 ? 12.662 37.829 -9.744 1.00 55.73 304 ASP A O 1
ATOM 812 N N . GLN A 1 105 ? 13.089 38.415 -7.615 1.00 54.53 305 GLN A N 1
ATOM 813 C CA . GLN A 1 105 ? 13.987 37.294 -7.369 1.00 54.26 305 GLN A CA 1
ATOM 814 C C . GLN A 1 105 ? 13.247 36.126 -6.727 1.00 51.37 305 GLN A C 1
ATOM 815 O O . GLN A 1 105 ? 13.865 35.143 -6.319 1.00 57.03 305 GLN A O 1
ATOM 821 N N . LEU A 1 106 ? 11.923 36.247 -6.646 1.00 48.42 306 LEU A N 1
ATOM 822 C CA . LEU A 1 106 ? 11.074 35.246 -6.000 1.00 47.95 306 LEU A CA 1
ATOM 823 C C . LEU A 1 106 ? 11.465 34.999 -4.544 1.00 51.33 306 LEU A C 1
ATOM 824 O O . LEU A 1 106 ? 11.386 33.875 -4.048 1.00 49.63 306 LEU A O 1
ATOM 829 N N . GLU A 1 107 ? 11.889 36.062 -3.870 1.00 44.35 307 GLU A N 1
ATOM 830 C CA . GLU A 1 107 ? 12.209 35.998 -2.452 1.00 49.45 307 GLU A CA 1
ATOM 831 C C . GLU A 1 107 ? 11.294 36.945 -1.688 1.00 46.23 307 GLU A C 1
ATOM 832 O O . GLU A 1 107 ? 10.856 37.961 -2.226 1.00 50.08 307 GLU A O 1
ATOM 838 N N . MET A 1 108 ? 11.000 36.609 -0.437 1.00 41.83 308 MET A N 1
ATOM 839 C CA . MET A 1 108 ? 10.137 37.446 0.388 1.00 40.80 308 MET A CA 1
ATOM 840 C C . MET A 1 108 ? 10.775 38.804 0.662 1.00 40.69 308 MET A C 1
ATOM 841 O O . MET A 1 108 ? 11.854 38.887 1.250 1.00 51.41 308 MET A O 1
ATOM 846 N N . CYS A 1 109 ? 10.100 39.862 0.224 1.00 37.38 309 CYS A N 1
ATOM 847 C CA . CYS A 1 109 ? 10.597 41.226 0.380 1.00 42.15 309 CYS A CA 1
ATOM 848 C C . CYS A 1 109 ? 10.767 41.593 1.852 1.00 47.51 309 CYS A C 1
ATOM 849 O O . CYS A 1 109 ? 9.909 41.288 2.680 1.00 47.22 309 CYS A O 1
ATOM 852 N N . GLN A 1 110 ? 11.882 42.244 2.171 1.00 48.64 310 GLN A N 1
ATOM 853 C CA . GLN A 1 110 ? 12.185 42.620 3.549 1.00 47.35 310 GLN A CA 1
ATOM 854 C C . GLN A 1 110 ? 11.229 43.687 4.069 1.00 47.85 310 GLN A C 1
ATOM 855 O O . GLN A 1 110 ? 10.869 43.690 5.246 1.00 52.14 310 GLN A O 1
ATOM 861 N N . GLU A 1 111 ? 10.820 44.591 3.185 1.00 51.01 311 GLU A N 1
ATOM 862 C CA . GLU A 1 111 ? 9.877 45.645 3.542 1.00 51.59 311 GLU A CA 1
ATOM 863 C C . GLU A 1 111 ? 8.490 45.054 3.776 1.00 45.47 311 GLU A C 1
ATOM 864 O O . GLU A 1 111 ? 7.642 45.663 4.429 1.00 49.02 311 GLU A O 1
ATOM 870 N N . TYR A 1 112 ? 8.273 43.861 3.232 1.00 42.19 312 TYR A N 1
ATOM 871 C CA . TYR A 1 112 ? 7.016 43.144 3.393 1.00 39.75 312 TYR A CA 1
ATOM 872 C C . TYR A 1 112 ? 7.027 42.356 4.699 1.00 41.08 312 TYR A C 1
ATOM 873 O O . TYR A 1 112 ? 5.983 42.132 5.312 1.00 37.53 312 TYR A O 1
ATOM 882 N N . LEU A 1 113 ? 8.218 41.942 5.122 1.00 38.98 313 LEU A N 1
ATOM 883 C CA . LEU A 1 113 ? 8.374 41.136 6.326 1.00 38.72 313 LEU A CA 1
ATOM 884 C C . LEU A 1 113 ? 8.645 41.987 7.561 1.00 44.21 313 LEU A C 1
ATOM 885 O O . LEU A 1 113 ? 8.173 41.677 8.654 1.00 40.27 313 LEU A O 1
ATOM 890 N N . ARG A 1 114 ? 9.412 43.058 7.383 1.00 44.69 314 ARG A N 1
ATOM 891 C CA . ARG A 1 114 ? 9.846 43.879 8.508 1.00 38.24 314 ARG A CA 1
ATOM 892 C C . ARG A 1 114 ? 9.458 45.346 8.350 1.00 37.62 314 ARG A C 1
ATOM 893 O O . ARG A 1 114 ? 10.314 46.185 8.072 1.00 38.53 314 ARG A O 1
ATOM 901 N N . PRO A 1 115 ? 8.167 45.662 8.535 1.00 40.16 315 PRO A N 1
ATOM 902 C CA . PRO A 1 115 ? 7.725 47.058 8.459 1.00 39.14 315 PRO A CA 1
ATOM 903 C C . PRO A 1 115 ? 8.227 47.852 9.660 1.00 39.13 315 PRO A C 1
ATOM 904 O O . PRO A 1 115 ? 8.395 47.279 10.736 1.00 49.31 315 PRO A O 1
ATOM 908 N N . PRO A 1 116 ? 8.470 49.159 9.477 1.00 38.76 316 PRO A N 1
ATOM 909 C CA . PRO A 1 116 ? 9.003 50.002 10.552 1.00 42.33 316 PRO A CA 1
ATOM 910 C C . PRO A 1 116 ? 8.012 50.180 11.701 1.00 47.22 316 PRO A C 1
ATOM 911 O O . PRO A 1 116 ? 6.860 50.553 11.476 1.00 50.56 316 PRO A O 1
ATOM 915 N N . LEU A 1 117 ? 8.463 49.907 12.921 1.00 37.99 317 LEU A N 1
ATOM 916 C CA . LEU A 1 117 ? 7.629 50.074 14.105 1.00 44.42 317 LEU A CA 1
ATOM 917 C C . LEU A 1 117 ? 8.428 50.684 15.253 1.00 44.23 317 LEU A C 1
ATOM 918 O O . LEU A 1 117 ? 9.241 50.006 15.883 1.00 40.16 317 LEU A O 1
ATOM 923 N N . LYS A 1 118 ? 8.193 51.965 15.517 1.00 45.70 318 LYS A N 1
ATOM 924 C CA . LYS A 1 118 ? 8.903 52.675 16.575 1.00 59.18 318 LYS A CA 1
ATOM 925 C C . LYS A 1 118 ? 8.266 52.397 17.934 1.00 55.25 318 LYS A C 1
ATOM 926 O O . LYS A 1 118 ? 7.105 52.736 18.164 1.00 54.04 318 LYS A O 1
ATOM 932 N N . ILE A 1 119 ? 9.028 51.778 18.830 1.00 49.19 319 ILE A N 1
ATOM 933 C CA . ILE A 1 119 ? 8.526 51.452 20.161 1.00 51.63 319 ILE A CA 1
ATOM 934 C C . ILE A 1 119 ? 9.102 52.384 21.221 1.00 51.22 319 ILE A C 1
ATOM 935 O O . ILE A 1 119 ? 10.269 52.261 21.592 1.00 46.01 319 ILE A O 1
ATOM 940 N N . PRO A 1 120 ? 8.276 53.321 21.712 1.00 52.47 320 PRO A N 1
ATOM 941 C CA . PRO A 1 120 ? 8.678 54.298 22.730 1.00 52.29 320 PRO A CA 1
ATOM 942 C C . PRO A 1 120 ? 9.186 53.615 23.994 1.00 54.95 320 PRO A C 1
ATOM 943 O O . PRO A 1 120 ? 8.779 52.489 24.280 1.00 57.23 320 PRO A O 1
ATOM 947 N N . PRO A 1 121 ? 10.078 54.287 24.737 1.00 56.95 321 PRO A N 1
ATOM 948 C CA . PRO A 1 121 ? 10.617 53.752 25.991 1.00 59.76 321 PRO A CA 1
ATOM 949 C C . PRO A 1 121 ? 9.513 53.479 27.008 1.00 57.15 321 PRO A C 1
ATOM 950 O O . PRO A 1 121 ? 8.697 54.358 27.285 1.00 50.26 321 PRO A O 1
ATOM 954 N N . GLY A 1 122 ? 9.489 52.264 27.547 1.00 55.97 322 GLY A N 1
ATOM 955 C CA . GLY A 1 122 ? 8.485 51.883 28.523 1.00 54.50 322 GLY A CA 1
ATOM 956 C C . GLY A 1 122 ? 7.302 51.169 27.898 1.00 50.39 322 GLY A C 1
ATOM 957 O O . GLY A 1 122 ? 6.613 50.394 28.562 1.00 46.91 322 GLY A O 1
ATOM 958 N N . SER A 1 123 ? 7.066 51.431 26.616 1.00 49.78 323 SER A N 1
ATOM 959 C CA . SER A 1 123 ? 5.958 50.810 25.900 1.00 39.98 323 SER A CA 1
ATOM 960 C C . SER A 1 123 ? 6.214 49.328 25.656 1.00 34.31 323 SER A C 1
ATOM 961 O O . SER A 1 123 ? 7.358 48.906 25.486 1.00 36.62 323 SER A O 1
ATOM 964 N N . SER A 1 124 ? 5.142 48.542 25.644 1.00 34.91 324 SER A N 1
ATOM 965 C CA . SER A 1 124 ? 5.241 47.110 25.386 1.00 37.74 324 SER A CA 1
ATOM 966 C C . SER A 1 124 ? 4.500 46.738 24.106 1.00 38.27 324 SER A C 1
ATOM 967 O O . SER A 1 124 ? 3.642 47.486 23.636 1.00 41.20 324 SER A O 1
ATOM 970 N N . THR A 1 125 ? 4.835 45.582 23.543 1.00 32.21 325 THR A N 1
ATOM 971 C CA . THR A 1 125 ? 4.204 45.124 22.309 1.00 32.74 325 THR A CA 1
ATOM 972 C C . THR A 1 125 ? 3.250 43.962 22.563 1.00 33.90 325 THR A C 1
ATOM 973 O O . THR A 1 125 ? 3.658 42.904 23.045 1.00 34.32 325 THR A O 1
ATOM 977 N N . GLU A 1 126 ? 1.978 44.166 22.235 1.00 32.44 326 GLU A N 1
ATOM 978 C CA . GLU A 1 126 ? 0.965 43.133 22.414 1.00 35.24 326 GLU A CA 1
ATOM 979 C C . GLU A 1 126 ? 0.219 42.865 21.110 1.00 33.14 326 GLU A C 1
ATOM 980 O O . GLU A 1 126 ? 0.279 43.661 20.174 1.00 31.15 326 GLU A O 1
ATOM 986 N N . LEU A 1 127 ? -0.481 41.737 21.056 1.00 30.37 327 LEU A N 1
ATOM 987 C CA . LEU A 1 127 ? -1.310 41.409 19.904 1.00 26.43 327 LEU A CA 1
ATOM 988 C C . LEU A 1 127 ? -2.605 42.210 19.939 1.00 30.75 327 LEU A C 1
ATOM 989 O O . LEU A 1 127 ? -3.221 42.361 20.995 1.00 35.95 327 LEU A O 1
ATOM 994 N N . SER A 1 128 ? -3.013 42.724 18.784 1.00 30.16 328 SER A N 1
ATOM 995 C CA . SER A 1 128 ? -4.268 43.456 18.676 1.00 27.10 328 SER A CA 1
ATOM 996 C C . SER A 1 128 ? -5.422 42.479 18.498 1.00 25.01 328 SER A C 1
ATOM 997 O O . SER A 1 128 ? -5.214 41.270 18.419 1.00 25.26 328 SER A O 1
ATOM 1000 N N . HIS A 1 129 ? -6.638 43.011 18.433 1.00 25.30 329 HIS A N 1
ATOM 1001 C CA . HIS A 1 129 ? -7.823 42.187 18.236 1.00 23.59 329 HIS A CA 1
ATOM 1002 C C . HIS A 1 129 ? -7.764 41.443 16.904 1.00 28.47 329 HIS A C 1
ATOM 1003 O O . HIS A 1 129 ? -8.084 40.259 16.831 1.00 31.24 329 HIS A O 1
ATOM 1010 N N . ARG A 1 130 ? -7.345 42.141 15.853 1.00 27.21 330 ARG A N 1
ATOM 1011 C CA . ARG A 1 130 ? -7.237 41.538 14.529 1.00 28.07 330 ARG A CA 1
ATOM 1012 C C . ARG A 1 130 ? -6.120 40.501 14.491 1.00 26.22 330 ARG A C 1
ATOM 1013 O O . ARG A 1 130 ? -6.243 39.466 13.834 1.00 26.26 330 ARG A O 1
ATOM 1021 N N . GLY A 1 131 ? -5.031 40.786 15.199 1.00 26.70 331 GLY A N 1
ATOM 1022 C CA . GLY A 1 131 ? -3.908 39.870 15.274 1.00 25.62 331 GLY A CA 1
ATOM 1023 C C . GLY A 1 131 ? -4.290 38.553 15.922 1.00 28.14 331 GLY A C 1
ATOM 1024 O O . GLY A 1 131 ? -3.887 37.484 15.460 1.00 25.39 331 GLY A O 1
ATOM 1025 N N . GLN A 1 132 ? -5.073 38.633 16.993 1.00 27.04 332 GLN A N 1
ATOM 1026 C CA . GLN A 1 132 ? -5.542 37.444 17.694 1.00 24.84 332 GLN A CA 1
ATOM 1027 C C . GLN A 1 132 ? -6.513 36.649 16.831 1.00 28.86 332 GLN A C 1
ATOM 1028 O O . GLN A 1 132 ? -6.381 35.433 16.701 1.00 27.61 332 GLN A O 1
ATOM 1034 N N . GLN A 1 133 ? -7.484 37.347 16.244 1.00 30.38 333 GLN A N 1
ATOM 1035 C CA . GLN A 1 133 ? -8.499 36.716 15.405 1.00 28.17 333 GLN A CA 1
ATOM 1036 C C . GLN A 1 133 ? -7.884 35.942 14.246 1.00 27.24 333 GLN A C 1
ATOM 1037 O O . GLN A 1 133 ? -8.357 34.863 13.891 1.00 29.42 333 GLN A O 1
ATOM 1043 N N . PHE A 1 134 ? -6.828 36.498 13.662 1.00 24.29 334 PHE A N 1
ATOM 1044 C CA . PHE A 1 134 ? -6.124 35.833 12.575 1.00 23.89 334 PHE A CA 1
ATOM 1045 C C . PHE A 1 134 ? -5.477 34.540 13.062 1.00 26.62 334 PHE A C 1
ATOM 1046 O O . PHE A 1 134 ? -5.603 33.496 12.424 1.00 30.05 334 PHE A O 1
ATOM 1054 N N . LEU A 1 135 ? -4.795 34.614 14.202 1.00 27.08 335 LEU A N 1
ATOM 1055 C CA . LEU A 1 135 ? -4.131 33.449 14.780 1.00 27.35 335 LEU A CA 1
ATOM 1056 C C . LEU A 1 135 ? -5.125 32.373 15.216 1.00 28.45 335 LEU A C 1
ATOM 1057 O O . LEU A 1 135 ? -4.806 31.183 15.213 1.00 27.85 335 LEU A O 1
ATOM 1062 N N . ILE A 1 136 ? -6.327 32.797 15.595 1.00 27.01 336 ILE A N 1
ATOM 1063 C CA . ILE A 1 136 ? -7.388 31.861 15.941 1.00 25.14 336 ILE A CA 1
ATOM 1064 C C . ILE A 1 136 ? -7.903 31.178 14.678 1.00 28.80 336 ILE A C 1
ATOM 1065 O O . ILE A 1 136 ? -8.119 29.966 14.658 1.00 30.85 336 ILE A O 1
ATOM 1070 N N . ALA A 1 137 ? -8.085 31.967 13.624 1.00 25.49 337 ALA A N 1
ATOM 1071 C CA . ALA A 1 137 ? -8.541 31.448 12.341 1.00 25.32 337 ALA A CA 1
ATOM 1072 C C . ALA A 1 137 ? -7.549 30.438 11.773 1.00 28.17 337 ALA A C 1
ATOM 1073 O O . ALA A 1 137 ? -7.940 29.379 11.288 1.00 29.34 337 ALA A O 1
ATOM 1075 N N . VAL A 1 138 ? -6.265 30.777 11.841 1.00 26.87 338 VAL A N 1
ATOM 1076 C CA . VAL A 1 138 ? -5.202 29.891 11.376 1.00 27.94 338 VAL A CA 1
ATOM 1077 C C . VAL A 1 138 ? -5.202 28.571 12.145 1.00 32.10 338 VAL A C 1
ATOM 1078 O O . VAL A 1 138 ? -5.067 27.498 11.554 1.00 38.53 338 VAL A O 1
ATOM 1082 N N . PHE A 1 139 ? -5.367 28.661 13.463 1.00 31.98 339 PHE A N 1
ATOM 1083 C CA . PHE A 1 139 ? -5.378 27.488 14.334 1.00 30.52 339 PHE A CA 1
ATOM 1084 C C . PHE A 1 139 ? -6.454 26.483 13.939 1.00 31.55 339 PHE A C 1
ATOM 1085 O O . PHE A 1 139 ? -6.186 25.289 13.814 1.00 39.09 339 PHE A O 1
ATOM 1093 N N . GLU A 1 140 ? -7.673 26.974 13.744 1.00 31.50 340 GLU A N 1
ATOM 1094 C CA . GLU A 1 140 ? -8.810 26.099 13.477 1.00 35.97 340 GLU A CA 1
ATOM 1095 C C . GLU A 1 140 ? -8.829 25.558 12.050 1.00 38.98 340 GLU A C 1
ATOM 1096 O O . GLU A 1 140 ? -9.605 24.657 11.735 1.00 44.00 340 GLU A O 1
ATOM 1102 N N . ARG A 1 141 ? -7.975 26.109 11.192 1.00 36.55 341 ARG A N 1
ATOM 1103 C CA . ARG A 1 141 ? -7.827 25.595 9.836 1.00 38.79 341 ARG A CA 1
ATOM 1104 C C . ARG A 1 141 ? -6.956 24.348 9.838 1.00 43.17 341 ARG A C 1
ATOM 1105 O O . ARG A 1 141 ? -7.270 23.356 9.180 1.00 45.16 341 ARG A O 1
ATOM 1113 N N . TYR A 1 142 ? -5.857 24.405 10.584 1.00 35.30 342 TYR A N 1
ATOM 1114 C CA . TYR A 1 142 ? -4.911 23.297 10.629 1.00 34.95 342 TYR A CA 1
ATOM 1115 C C . TYR A 1 142 ? -5.257 22.290 11.720 1.00 38.87 342 TYR A C 1
ATOM 1116 O O . TYR A 1 142 ? -4.533 21.320 11.933 1.00 41.28 342 TYR A O 1
ATOM 1125 N N . ASP A 1 143 ? -6.369 22.530 12.408 1.00 37.06 343 ASP A N 1
ATOM 1126 C CA . ASP A 1 143 ? -6.916 21.545 13.331 1.00 40.99 343 ASP A CA 1
ATOM 1127 C C . ASP A 1 143 ? -7.880 20.656 12.554 1.00 45.82 343 ASP A C 1
ATOM 1128 O O . ASP A 1 143 ? -9.098 20.755 12.710 1.00 50.36 343 ASP A O 1
ATOM 1133 N N . ARG A 1 144 ? -7.319 19.795 11.711 1.00 42.68 344 ARG A N 1
ATOM 1134 C CA . ARG A 1 144 ? -8.101 18.995 10.773 1.00 45.58 344 ARG A CA 1
ATOM 1135 C C . ARG A 1 144 ? -9.083 18.050 11.460 1.00 49.24 344 ARG A C 1
ATOM 1136 O O . ARG A 1 144 ? -10.255 17.988 11.088 1.00 52.48 344 ARG A O 1
ATOM 1144 N N . ASP A 1 145 ? -8.602 17.315 12.456 1.00 44.13 345 ASP A N 1
ATOM 1145 C CA . ASP A 1 145 ? -9.442 16.363 13.173 1.00 43.08 345 ASP A CA 1
ATOM 1146 C C . ASP A 1 145 ? -10.441 17.071 14.086 1.00 45.71 345 ASP A C 1
ATOM 1147 O O . ASP A 1 145 ? -11.465 16.501 14.463 1.00 47.51 345 ASP A O 1
ATOM 1152 N N . GLY A 1 146 ? -10.138 18.317 14.436 1.00 45.02 346 GLY A N 1
ATOM 1153 C CA . GLY A 1 146 ? -11.028 19.119 15.255 1.00 45.60 346 GLY A CA 1
ATOM 1154 C C . GLY A 1 146 ? -11.090 18.668 16.701 1.00 44.82 346 GLY A C 1
ATOM 1155 O O . GLY A 1 146 ? -12.162 18.634 17.304 1.00 47.15 346 GLY A O 1
ATOM 1156 N N . ASP A 1 147 ? -9.937 18.320 17.262 1.00 42.83 347 ASP A N 1
ATOM 1157 C CA . ASP A 1 147 ? -9.865 17.905 18.658 1.00 48.61 347 ASP A CA 1
ATOM 1158 C C . ASP A 1 147 ? -9.597 19.100 19.567 1.00 50.47 347 ASP A C 1
ATOM 1159 O O . ASP A 1 147 ? -9.454 18.952 20.780 1.00 46.19 347 ASP A O 1
ATOM 1164 N N . GLY A 1 148 ? -9.530 20.285 18.968 1.00 49.43 348 GLY A N 1
ATOM 1165 C CA . GLY A 1 148 ? -9.296 21.508 19.712 1.00 41.34 348 GLY A CA 1
ATOM 1166 C C . GLY A 1 148 ? -7.840 21.689 20.090 1.00 45.95 348 GLY A C 1
ATOM 1167 O O . GLY A 1 148 ? -7.521 22.422 21.027 1.00 49.30 348 GLY A O 1
ATOM 1168 N N . ALA A 1 149 ? -6.952 21.021 19.360 1.00 42.65 349 ALA A N 1
ATOM 1169 C CA . ALA A 1 149 ? -5.522 21.102 19.636 1.00 42.80 349 ALA A CA 1
ATOM 1170 C C . ALA A 1 149 ? -4.687 20.823 18.390 1.00 45.89 349 ALA A C 1
ATOM 1171 O O . ALA A 1 149 ? -5.179 20.256 17.415 1.00 43.84 349 ALA A O 1
ATOM 1173 N N . LEU A 1 150 ? -3.420 21.225 18.432 1.00 45.93 350 LEU A N 1
ATOM 1174 C CA . LEU A 1 150 ? -2.502 20.992 17.321 1.00 38.31 350 LEU A CA 1
ATOM 1175 C C . LEU A 1 150 ? -1.527 19.857 17.612 1.00 44.49 350 LEU A C 1
ATOM 1176 O O . LEU A 1 150 ? -0.795 19.888 18.599 1.00 48.59 350 LEU A O 1
ATOM 1181 N N . SER A 1 151 ? -1.529 18.854 16.740 1.00 48.15 351 SER A N 1
ATOM 1182 C CA . SER A 1 151 ? -0.573 17.760 16.818 1.00 47.12 351 SER A CA 1
ATOM 1183 C C . SER A 1 151 ? 0.737 18.222 16.187 1.00 43.62 351 SER A C 1
ATOM 1184 O O . SER A 1 151 ? 0.755 19.225 15.475 1.00 50.14 351 SER A O 1
ATOM 1187 N N . PRO A 1 152 ? 1.843 17.504 16.448 1.00 46.51 352 PRO A N 1
ATOM 1188 C CA . PRO A 1 152 ? 3.108 17.874 15.802 1.00 45.59 352 PRO A CA 1
ATOM 1189 C C . PRO A 1 152 ? 3.043 17.769 14.277 1.00 52.22 352 PRO A C 1
ATOM 1190 O O . PRO A 1 152 ? 3.829 18.419 13.587 1.00 53.89 352 PRO A O 1
ATOM 1194 N N . GLU A 1 153 ? 2.118 16.962 13.764 1.00 50.70 353 GLU A N 1
ATOM 1195 C CA . GLU A 1 153 ? 1.925 16.845 12.323 1.00 52.43 353 GLU A CA 1
ATOM 1196 C C . GLU A 1 153 ? 1.172 18.058 11.786 1.00 52.75 353 GLU A C 1
ATOM 1197 O O . GLU A 1 153 ? 1.457 18.543 10.691 1.00 51.09 353 GLU A O 1
ATOM 1203 N N . GLU A 1 154 ? 0.208 18.539 12.565 1.00 49.64 354 GLU A N 1
ATOM 1204 C CA . GLU A 1 154 ? -0.570 19.716 12.196 1.00 44.84 354 GLU A CA 1
ATOM 1205 C C . GLU A 1 154 ? 0.257 20.984 12.364 1.00 42.29 354 GLU A C 1
ATOM 1206 O O . GLU A 1 154 ? 0.167 21.911 11.560 1.00 41.97 354 GLU A O 1
ATOM 1212 N N . HIS A 1 155 ? 1.064 21.012 13.419 1.00 42.35 355 HIS A N 1
ATOM 1213 C CA . HIS A 1 155 ? 1.897 22.168 13.731 1.00 44.70 355 HIS A CA 1
ATOM 1214 C C . HIS A 1 155 ? 2.956 22.382 12.654 1.00 45.14 355 HIS A C 1
ATOM 1215 O O . HIS A 1 155 ? 3.410 23.503 12.429 1.00 44.29 355 HIS A O 1
ATOM 1222 N N . LYS A 1 156 ? 3.340 21.299 11.987 1.00 47.99 356 LYS A N 1
ATOM 1223 C CA . LYS A 1 156 ? 4.326 21.369 10.916 1.00 47.33 356 LYS A CA 1
ATOM 1224 C C . LYS A 1 156 ? 3.714 21.937 9.639 1.00 45.56 356 LYS A C 1
ATOM 1225 O O . LYS A 1 156 ? 4.331 22.759 8.960 1.00 45.89 356 LYS A O 1
ATOM 1231 N N . MET A 1 157 ? 2.500 21.494 9.317 1.00 43.49 357 MET A N 1
ATOM 1232 C CA . MET A 1 157 ? 1.796 21.977 8.133 1.00 42.31 357 MET A CA 1
ATOM 1233 C C . MET A 1 157 ? 1.496 23.464 8.243 1.00 41.95 357 MET A C 1
ATOM 1234 O O . MET A 1 157 ? 1.508 24.184 7.244 1.00 44.32 357 MET A O 1
ATOM 1239 N N . LEU A 1 158 ? 1.221 23.913 9.463 1.00 43.64 358 LEU A N 1
ATOM 1240 C CA . LEU A 1 158 ? 0.882 25.308 9.710 1.00 38.56 358 LEU A CA 1
ATOM 1241 C C . LEU A 1 158 ? 2.037 26.221 9.313 1.00 41.87 358 LEU A C 1
ATOM 1242 O O . LEU A 1 158 ? 1.832 27.245 8.661 1.00 44.33 358 LEU A O 1
ATOM 1247 N N . PHE A 1 159 ? 3.249 25.842 9.703 1.00 40.71 359 PHE A N 1
ATOM 1248 C CA . PHE A 1 159 ? 4.429 26.644 9.402 1.00 36.03 359 PHE A CA 1
ATOM 1249 C C . PHE A 1 159 ? 5.182 26.123 8.182 1.00 37.17 359 PHE A C 1
ATOM 1250 O O . PHE A 1 159 ? 6.387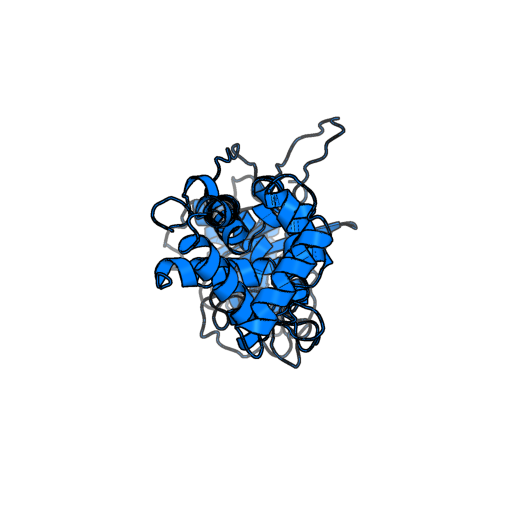 26.340 8.048 1.00 35.10 359 PHE A O 1
ATOM 1258 N N . SER A 1 160 ? 4.467 25.437 7.295 1.00 40.89 360 SER A N 1
ATOM 1259 C CA . SER A 1 160 ? 5.055 24.964 6.048 1.00 35.59 360 SER A CA 1
ATOM 1260 C C . SER A 1 160 ? 5.182 26.120 5.063 1.00 33.03 360 SER A C 1
ATOM 1261 O O . SER A 1 160 ? 5.925 26.040 4.085 1.00 39.88 360 SER A O 1
ATOM 1264 N N . THR A 1 161 ? 4.447 27.196 5.332 1.00 31.41 361 THR A N 1
ATOM 1265 C CA . THR A 1 161 ? 4.525 28.410 4.530 1.00 29.76 361 THR A CA 1
ATOM 1266 C C . THR A 1 161 ? 5.644 29.309 5.041 1.00 34.27 361 THR A C 1
ATOM 1267 O O . THR A 1 161 ? 5.874 30.397 4.514 1.00 40.30 361 THR A O 1
ATOM 1271 N N . CYS A 1 162 ? 6.336 28.842 6.074 1.00 36.77 362 CYS A N 1
ATOM 1272 C CA . CYS A 1 162 ? 7.456 29.569 6.655 1.00 36.69 362 CYS A CA 1
ATOM 1273 C C . CYS A 1 162 ? 8.751 28.809 6.383 1.00 39.19 362 CYS A C 1
ATOM 1274 O O . CYS A 1 162 ? 8.720 27.596 6.167 1.00 41.16 362 CYS A O 1
ATOM 1277 N N . PRO A 1 163 ? 9.893 29.519 6.380 1.00 36.39 363 PRO A N 1
ATOM 1278 C CA . PRO A 1 163 ? 11.201 28.872 6.228 1.00 37.69 363 PRO A CA 1
ATOM 1279 C C . PRO A 1 163 ? 11.395 27.784 7.278 1.00 40.35 363 PRO A C 1
ATOM 1280 O O . PRO A 1 163 ? 11.886 26.697 6.974 1.00 46.51 363 PRO A O 1
ATOM 1284 N N . ALA A 1 164 ? 10.997 28.091 8.507 1.00 41.93 364 ALA A N 1
ATOM 1285 C CA . ALA A 1 164 ? 11.024 27.128 9.598 1.00 39.61 364 ALA A CA 1
ATOM 1286 C C . ALA A 1 164 ? 10.014 27.555 10.652 1.00 39.15 364 ALA A C 1
ATOM 1287 O O . ALA A 1 164 ? 9.414 28.622 10.543 1.00 41.20 364 ALA A O 1
ATOM 1289 N N . ALA A 1 165 ? 9.822 26.722 11.667 1.00 38.44 365 ALA A N 1
ATOM 1290 C CA . ALA A 1 165 ? 8.942 27.074 12.772 1.00 31.44 365 ALA A CA 1
ATOM 1291 C C . ALA A 1 165 ? 9.605 28.148 13.628 1.00 31.99 365 ALA A C 1
ATOM 1292 O O . ALA A 1 165 ? 10.827 28.168 13.763 1.00 37.51 365 ALA A O 1
ATOM 1294 N N . PRO A 1 166 ? 8.800 29.052 14.206 1.00 35.95 366 PRO A N 1
ATOM 1295 C CA . PRO A 1 166 ? 9.336 30.106 15.074 1.00 34.94 366 PRO A CA 1
ATOM 1296 C C . PRO A 1 166 ? 9.757 29.549 16.433 1.00 31.85 366 PRO A C 1
ATOM 1297 O O . PRO A 1 166 ? 10.389 30.248 17.227 1.00 32.03 366 PRO A O 1
ATOM 1301 N N . TRP A 1 167 ? 9.405 28.293 16.685 1.00 29.21 367 TRP A N 1
ATOM 1302 C CA . TRP A 1 167 ? 9.773 27.614 17.919 1.00 35.26 367 TRP A CA 1
ATOM 1303 C C . TRP A 1 167 ? 9.696 26.107 17.726 1.00 39.58 367 TRP A C 1
ATOM 1304 O O . TRP A 1 167 ? 9.003 25.621 16.832 1.00 34.77 367 TRP A O 1
ATOM 1315 N N . SER A 1 168 ? 10.410 25.367 18.566 1.00 37.93 368 SER A N 1
ATOM 1316 C CA . SER A 1 168 ? 10.348 23.914 18.529 1.00 40.77 368 SER A CA 1
ATOM 1317 C C . SER A 1 168 ? 9.025 23.440 19.114 1.00 42.87 368 SER A C 1
ATOM 1318 O O . SER A 1 168 ? 8.557 23.970 20.119 1.00 42.18 368 SER A O 1
ATOM 1321 N N . TYR A 1 169 ? 8.415 22.445 18.482 1.00 44.36 369 TYR A N 1
ATOM 1322 C CA . TYR A 1 169 ? 7.153 21.919 18.981 1.00 39.89 369 TYR A CA 1
ATOM 1323 C C . TYR A 1 169 ? 7.368 21.094 20.243 1.00 46.82 369 TYR A C 1
ATOM 1324 O O . TYR A 1 169 ? 6.574 21.159 21.178 1.00 49.76 369 TYR A O 1
ATOM 1333 N N . SER A 1 170 ? 8.450 20.323 20.265 1.00 48.30 370 SER A N 1
ATOM 1334 C CA . SER A 1 170 ? 8.692 19.381 21.351 1.00 46.26 370 SER A CA 1
ATOM 1335 C C . SER A 1 170 ? 9.449 19.986 22.530 1.00 45.99 370 SER A C 1
ATOM 1336 O O . SER A 1 170 ? 9.226 19.600 23.676 1.00 49.60 370 SER A O 1
ATOM 1339 N N . THR A 1 171 ? 10.340 20.932 22.252 1.00 46.67 371 THR A N 1
ATOM 1340 C CA . THR A 1 171 ? 11.215 21.469 23.290 1.00 51.95 371 THR A CA 1
ATOM 1341 C C . THR A 1 171 ? 10.911 22.920 23.658 1.00 49.20 371 THR A C 1
ATOM 1342 O O . THR A 1 171 ? 11.718 23.577 24.316 1.00 50.99 371 THR A O 1
ATOM 1346 N N . ASP A 1 172 ? 9.751 23.418 23.242 1.00 45.89 372 ASP A N 1
ATOM 1347 C CA . ASP A 1 172 ? 9.370 24.793 23.552 1.00 41.30 372 ASP A CA 1
ATOM 1348 C C . ASP A 1 172 ? 7.885 24.914 23.893 1.00 42.21 372 ASP A C 1
ATOM 1349 O O . ASP A 1 172 ? 7.512 24.959 25.066 1.00 46.13 372 ASP A O 1
ATOM 1354 N N . ILE A 1 173 ? 7.045 24.964 22.864 1.00 37.51 373 ILE A N 1
ATOM 1355 C CA . ILE A 1 173 ? 5.622 25.247 23.042 1.00 39.27 373 ILE A CA 1
ATOM 1356 C C . ILE A 1 173 ? 4.886 24.170 23.845 1.00 39.27 373 ILE A C 1
ATOM 1357 O O . ILE A 1 173 ? 3.867 24.446 24.479 1.00 39.50 373 ILE A O 1
ATOM 1362 N N . ARG A 1 174 ? 5.414 22.950 23.832 1.00 39.21 374 ARG A N 1
ATOM 1363 C CA . ARG A 1 174 ? 4.792 21.841 24.549 1.00 44.69 374 ARG A CA 1
ATOM 1364 C C . ARG A 1 174 ? 5.237 21.820 26.012 1.00 46.88 374 ARG A C 1
ATOM 1365 O O . ARG A 1 174 ? 4.715 21.054 26.825 1.00 40.76 374 ARG A O 1
ATOM 1373 N N . LYS A 1 175 ? 6.196 22.676 26.345 1.00 44.23 375 LYS A N 1
ATOM 1374 C CA . LYS A 1 175 ? 6.729 22.733 27.701 1.00 41.42 375 LYS A CA 1
ATOM 1375 C C . LYS A 1 175 ? 6.571 24.117 28.325 1.00 42.23 375 LYS A C 1
ATOM 1376 O O . LYS A 1 175 ? 6.653 24.267 29.544 1.00 51.69 375 LYS A O 1
ATOM 1382 N N . SER A 1 176 ? 6.347 25.125 27.489 1.00 35.87 376 SER A N 1
ATOM 1383 C CA . SER A 1 176 ? 6.264 26.501 27.966 1.00 34.89 376 SER A CA 1
ATOM 1384 C C . SER A 1 176 ? 4.840 27.043 27.924 1.00 34.99 376 SER A C 1
ATOM 1385 O O . SER A 1 176 ? 4.562 28.124 28.444 1.00 30.96 376 SER A O 1
ATOM 1388 N N . CYS A 1 177 ? 3.940 26.286 27.307 1.00 37.01 377 CYS A N 1
ATOM 1389 C CA . CYS A 1 177 ? 2.562 26.727 27.138 1.00 33.94 377 CYS A CA 1
ATOM 1390 C C . CYS A 1 177 ? 1.576 25.631 27.534 1.00 37.62 377 CYS A C 1
ATOM 1391 O O . CYS A 1 177 ? 1.905 24.445 27.462 1.00 40.56 377 CYS A O 1
ATOM 1394 N N . PRO A 1 178 ? 0.367 26.028 27.969 1.00 35.51 378 PRO A N 1
ATOM 1395 C CA . PRO A 1 178 ? -0.686 25.078 28.345 1.00 37.06 378 PRO A CA 1
ATOM 1396 C C . PRO A 1 178 ? -1.011 24.099 27.222 1.00 36.90 378 PRO A C 1
ATOM 1397 O O . PRO A 1 178 ? -1.094 24.491 26.057 1.00 33.65 378 PRO A O 1
ATOM 1401 N N . ILE A 1 179 ? -1.184 22.832 27.579 1.00 39.63 379 ILE A N 1
ATOM 1402 C CA . ILE A 1 179 ? -1.488 21.794 26.605 1.00 39.29 379 ILE A CA 1
ATOM 1403 C C . ILE A 1 179 ? -2.662 20.944 27.074 1.00 41.85 379 ILE A C 1
ATOM 1404 O O . ILE A 1 179 ? -3.118 21.069 28.211 1.00 37.55 379 ILE A O 1
ATOM 1409 N N . ASN A 1 180 ? -3.151 20.082 26.190 1.00 46.46 380 ASN A N 1
ATOM 1410 C CA . ASN A 1 180 ? -4.205 19.142 26.545 1.00 47.15 380 ASN A CA 1
ATOM 1411 C C . ASN A 1 180 ? -3.653 18.042 27.443 1.00 52.28 380 ASN A C 1
ATOM 1412 O O . ASN A 1 180 ? -2.615 17.453 27.144 1.00 52.12 380 ASN A O 1
ATOM 1417 N N . GLU A 1 181 ? -4.350 17.773 28.544 1.00 56.62 381 GLU A N 1
ATOM 1418 C CA . GLU A 1 181 ? -3.857 16.854 29.566 1.00 51.96 381 GLU A CA 1
ATOM 1419 C C . GLU A 1 181 ? -3.694 15.425 29.050 1.00 52.42 381 GLU A C 1
ATOM 1420 O O . GLU A 1 181 ? -2.701 14.760 29.348 1.00 52.51 381 GLU A O 1
ATOM 1426 N N . THR A 1 182 ? -4.666 14.958 28.273 1.00 50.51 382 THR A N 1
ATOM 1427 C CA . THR A 1 182 ? -4.660 13.579 27.795 1.00 51.23 382 THR A CA 1
ATOM 1428 C C . THR A 1 182 ? -3.832 13.367 26.525 1.00 51.52 382 THR A C 1
ATOM 1429 O O . THR A 1 182 ? -3.060 12.412 26.436 1.00 52.35 382 THR A O 1
ATOM 1433 N N . THR A 1 183 ? -3.992 14.252 25.546 1.00 50.60 383 THR A N 1
ATOM 1434 C CA . THR A 1 183 ? -3.303 14.093 24.266 1.00 51.87 383 THR A CA 1
ATOM 1435 C C . THR A 1 183 ? -1.883 14.652 24.290 1.00 52.28 383 THR A C 1
ATOM 1436 O O . THR A 1 183 ? -1.022 14.209 23.530 1.00 52.30 383 THR A O 1
ATOM 1440 N N . GLY A 1 184 ? -1.642 15.626 25.162 1.00 52.15 384 GLY A N 1
ATOM 1441 C CA . GLY A 1 184 ? -0.332 16.243 25.267 1.00 53.81 384 GLY A CA 1
ATOM 1442 C C . GLY A 1 184 ? -0.030 17.163 24.099 1.00 55.95 384 GLY A C 1
ATOM 1443 O O . GLY A 1 184 ? 1.131 17.404 23.769 1.00 56.34 384 GLY A O 1
ATOM 1444 N N . TRP A 1 185 ? -1.082 17.681 23.475 1.00 49.44 385 TRP A N 1
ATOM 1445 C CA . TRP A 1 185 ? -0.932 18.554 22.316 1.00 48.14 385 TRP A CA 1
ATOM 1446 C C . TRP A 1 185 ? -1.294 19.998 22.648 1.00 45.01 385 TRP A C 1
ATOM 1447 O O . TRP A 1 185 ? -2.014 20.263 23.611 1.00 42.09 385 TRP A O 1
ATOM 1458 N N . VAL A 1 186 ? -0.788 20.926 21.842 1.00 42.66 386 VAL A N 1
ATOM 1459 C CA . VAL A 1 186 ? -1.001 22.350 22.073 1.00 37.82 386 VAL A CA 1
ATOM 1460 C C . VAL A 1 186 ? -2.435 22.764 21.761 1.00 39.52 386 VAL A C 1
ATOM 1461 O O . VAL A 1 186 ? -2.897 22.627 20.628 1.00 40.32 386 VAL A O 1
ATOM 1465 N N . THR A 1 187 ? -3.130 23.276 22.771 1.00 35.13 387 THR A N 1
ATOM 1466 C CA . THR A 1 187 ? -4.508 23.723 22.606 1.00 37.29 387 THR A CA 1
ATOM 1467 C C . THR A 1 187 ? -4.566 25.117 21.988 1.00 32.96 387 THR A C 1
ATOM 1468 O O . THR A 1 187 ? -3.532 25.725 21.711 1.00 31.87 387 THR A O 1
ATOM 1472 N N . LEU A 1 188 ? -5.779 25.616 21.771 1.00 29.85 388 LEU A N 1
ATOM 1473 C CA . LEU A 1 188 ? -5.969 26.959 21.237 1.00 25.99 388 LEU A CA 1
ATOM 1474 C C . LEU A 1 188 ? -5.466 28.000 22.226 1.00 27.69 388 LEU A C 1
ATOM 1475 O O . LEU A 1 188 ? -4.921 29.033 21.836 1.00 26.48 388 LEU A O 1
ATOM 1480 N N . HIS A 1 189 ? -5.653 27.715 23.510 1.00 29.89 389 HIS A N 1
ATOM 1481 C CA . HIS A 1 189 ? -5.212 28.609 24.570 1.00 25.42 389 HIS A CA 1
ATOM 1482 C C . HIS A 1 189 ? -3.693 28.742 24.576 1.00 28.47 389 HIS A C 1
ATOM 1483 O O . HIS A 1 189 ? -3.159 29.852 24.578 1.00 27.07 389 HIS A O 1
ATOM 1490 N N . GLY A 1 190 ? -3.005 27.604 24.576 1.00 29.18 390 GLY A N 1
ATOM 1491 C CA . GLY A 1 190 ? -1.554 27.589 24.560 1.00 28.71 390 GLY A CA 1
ATOM 1492 C C . GLY A 1 190 ? -1.004 28.198 23.286 1.00 32.42 390 GLY A C 1
ATOM 1493 O O . GLY A 1 190 ? 0.070 28.803 23.288 1.00 33.28 390 GLY A O 1
ATOM 1494 N N . TRP A 1 191 ? -1.748 28.034 22.196 1.00 33.46 391 TRP A N 1
ATOM 1495 C CA . TRP A 1 191 ? -1.386 28.613 20.909 1.00 25.58 391 TRP A CA 1
ATOM 1496 C C . TRP A 1 191 ? -1.283 30.131 21.013 1.00 28.60 391 TRP A C 1
ATOM 1497 O O . TRP A 1 191 ? -0.309 30.730 20.556 1.00 30.86 391 TRP A O 1
ATOM 1508 N N . LEU A 1 192 ? -2.286 30.747 21.631 1.00 27.65 392 LEU A N 1
ATOM 1509 C CA . LEU A 1 192 ? -2.297 32.194 21.819 1.00 25.92 392 LEU A CA 1
ATOM 1510 C C . LEU A 1 192 ? -1.267 32.638 22.855 1.00 31.40 392 LEU A C 1
ATOM 1511 O O . LEU A 1 192 ? -0.771 33.763 22.805 1.00 31.68 392 LEU A O 1
ATOM 1516 N N . CYS A 1 193 ? -0.950 31.752 23.795 1.00 27.00 393 CYS A N 1
ATOM 1517 C CA . CYS A 1 193 ? 0.057 32.049 24.807 1.00 30.69 393 CYS A CA 1
ATOM 1518 C C . CYS A 1 193 ? 1.442 32.187 24.183 1.00 32.17 393 CYS A C 1
ATOM 1519 O O . CYS A 1 193 ? 2.178 33.128 24.483 1.00 32.62 393 CYS A O 1
ATOM 1522 N N . ARG A 1 194 ? 1.787 31.244 23.310 1.00 30.03 394 ARG A N 1
ATOM 1523 C CA . ARG A 1 194 ? 3.104 31.215 22.683 1.00 24.71 394 ARG A CA 1
ATOM 1524 C C . ARG A 1 194 ? 3.325 32.427 21.784 1.00 27.06 394 ARG A C 1
ATOM 1525 O O . ARG A 1 194 ? 4.435 32.955 21.701 1.00 26.90 394 ARG A O 1
ATOM 1533 N N . TRP A 1 195 ? 2.263 32.868 21.116 1.00 26.61 395 TRP A N 1
ATOM 1534 C CA . TRP A 1 195 ? 2.333 34.055 20.272 1.00 25.77 395 TRP A CA 1
ATOM 1535 C C . TRP A 1 195 ? 2.356 35.333 21.100 1.00 30.31 395 TRP A C 1
ATOM 1536 O O . TRP A 1 195 ? 2.944 36.334 20.691 1.00 29.64 395 TRP A O 1
ATOM 1547 N N . THR A 1 196 ? 1.709 35.294 22.261 1.00 29.62 396 THR A N 1
ATOM 1548 C CA . THR A 1 196 ? 1.697 36.438 23.163 1.00 28.81 396 THR A CA 1
ATOM 1549 C C . THR A 1 196 ? 3.091 36.650 23.740 1.00 26.62 396 THR A C 1
ATOM 1550 O O . THR A 1 196 ? 3.556 37.782 23.880 1.00 25.66 396 THR A O 1
ATOM 1554 N N . LEU A 1 197 ? 3.752 35.544 24.064 1.00 28.09 397 LEU A N 1
ATOM 1555 C CA . LEU A 1 197 ? 5.111 35.580 24.588 1.00 29.80 397 LEU A CA 1
ATOM 1556 C C . LEU A 1 197 ? 6.074 36.165 23.561 1.00 28.89 397 LEU A C 1
ATOM 1557 O O . LEU A 1 197 ? 6.858 37.062 23.873 1.00 32.17 397 LEU A O 1
ATOM 1562 N N . MET A 1 198 ? 6.003 35.658 22.335 1.00 29.37 398 MET A N 1
ATOM 1563 C CA . MET A 1 198 ? 6.887 36.109 21.265 1.00 30.36 398 MET A CA 1
ATOM 1564 C C . MET A 1 198 ? 6.666 37.578 20.909 1.00 26.99 398 MET A C 1
ATOM 1565 O O . MET A 1 198 ? 7.623 38.327 20.718 1.00 25.51 398 MET A O 1
ATOM 1570 N N . THR A 1 199 ? 5.402 37.981 20.829 1.00 26.04 399 THR A N 1
ATOM 1571 C CA . THR A 1 199 ? 5.045 39.354 20.484 1.00 26.10 399 THR A CA 1
ATOM 1572 C C . THR A 1 199 ? 5.650 40.361 21.460 1.00 31.14 399 THR A C 1
ATOM 1573 O O . THR A 1 199 ? 6.051 41.456 21.066 1.00 32.61 399 THR A O 1
ATOM 1577 N N . LEU A 1 200 ? 5.723 39.981 22.732 1.00 28.37 400 LEU A N 1
ATOM 1578 C CA . LEU A 1 200 ? 6.234 40.879 23.760 1.00 30.07 400 LEU A CA 1
ATOM 1579 C C . LEU A 1 200 ? 7.754 41.011 23.711 1.00 30.84 400 LEU A C 1
ATOM 1580 O O . LEU A 1 200 ? 8.290 42.116 23.800 1.00 34.17 400 LEU A O 1
ATOM 1585 N N . ILE A 1 201 ? 8.445 39.884 23.566 1.00 32.37 401 ILE A N 1
ATOM 1586 C CA . ILE A 1 201 ? 9.905 39.873 23.635 1.00 38.98 401 ILE A CA 1
ATOM 1587 C C . ILE A 1 201 ? 10.584 39.952 22.267 1.00 33.25 401 ILE A C 1
ATOM 1588 O O . ILE A 1 201 ? 11.785 40.207 22.181 1.00 35.96 401 ILE A O 1
ATOM 1593 N N . ASP A 1 202 ? 9.817 39.737 21.204 1.00 28.39 402 ASP A N 1
ATOM 1594 C CA . ASP A 1 202 ? 10.362 39.792 19.852 1.00 35.36 402 ASP A CA 1
ATOM 1595 C C . ASP A 1 202 ? 9.264 40.117 18.841 1.00 33.48 402 ASP A C 1
ATOM 1596 O O . ASP A 1 202 ? 8.797 39.237 18.114 1.00 28.50 402 ASP A O 1
ATOM 1601 N N . VAL A 1 203 ? 8.862 41.384 18.799 1.00 30.20 403 VAL A N 1
ATOM 1602 C CA . VAL A 1 203 ? 7.776 41.820 17.927 1.00 29.70 403 VAL A CA 1
ATOM 1603 C C . VAL A 1 203 ? 8.129 41.680 16.444 1.00 33.92 403 VAL A C 1
ATOM 1604 O O . VAL A 1 203 ? 7.281 41.317 15.630 1.00 30.41 403 VAL A O 1
ATOM 1608 N N . VAL A 1 204 ? 9.386 41.949 16.103 1.00 35.02 404 VAL A N 1
ATOM 1609 C CA . VAL A 1 204 ? 9.838 41.886 14.717 1.00 27.56 404 VAL A CA 1
ATOM 1610 C C . VAL A 1 204 ? 9.707 40.472 14.158 1.00 32.73 404 VAL A C 1
ATOM 1611 O O . VAL A 1 204 ? 9.341 40.285 12.997 1.00 42.69 404 VAL A O 1
ATOM 1615 N N . LYS A 1 205 ? 9.996 39.480 14.993 1.00 29.48 405 LYS A N 1
ATOM 1616 C CA . LYS A 1 205 ? 9.872 38.084 14.589 1.00 31.73 405 LYS A CA 1
ATOM 1617 C C . LYS A 1 205 ? 8.407 37.705 14.407 1.00 31.87 405 LYS A C 1
ATOM 1618 O O . LYS A 1 205 ? 8.062 36.926 13.518 1.00 32.23 405 LYS A O 1
ATOM 1624 N N . THR A 1 206 ? 7.551 38.263 15.257 1.00 33.11 406 THR A N 1
ATOM 1625 C CA . THR A 1 206 ? 6.117 38.013 15.183 1.00 30.12 406 THR A CA 1
ATOM 1626 C C . THR A 1 206 ? 5.560 38.506 13.857 1.00 27.83 406 THR A C 1
ATOM 1627 O O . THR A 1 206 ? 4.864 37.774 13.157 1.00 31.09 406 THR A O 1
ATOM 1631 N N . MET A 1 207 ? 5.877 39.751 13.521 1.00 28.13 407 MET A N 1
ATOM 1632 C CA . MET A 1 207 ? 5.394 40.369 12.292 1.00 31.53 407 MET A CA 1
ATOM 1633 C C . MET A 1 207 ? 5.969 39.676 11.063 1.00 36.69 407 MET A C 1
ATOM 1634 O O . MET A 1 207 ? 5.308 39.576 10.029 1.00 38.26 407 MET A O 1
ATOM 1639 N N . GLU A 1 208 ? 7.206 39.203 11.182 1.00 35.95 408 GLU A N 1
ATOM 1640 C CA . GLU A 1 208 ? 7.866 38.504 10.086 1.00 37.60 408 GLU A CA 1
ATOM 1641 C C . GLU A 1 208 ? 7.164 37.185 9.781 1.00 36.79 408 GLU A C 1
ATOM 1642 O O . GLU A 1 208 ? 7.024 36.799 8.621 1.00 41.71 408 GLU A O 1
ATOM 1648 N N . TYR A 1 209 ? 6.714 36.502 10.829 1.00 33.75 409 TYR A N 1
ATOM 1649 C CA . TYR A 1 209 ? 6.022 35.228 10.665 1.00 33.61 409 TYR A CA 1
ATOM 1650 C C . TYR A 1 209 ? 4.557 35.400 10.284 1.00 33.92 409 TYR A C 1
ATOM 1651 O O . TYR A 1 209 ? 3.989 34.557 9.589 1.00 33.63 409 TYR A O 1
ATOM 1660 N N . LEU A 1 210 ? 3.948 36.489 10.739 1.00 29.85 410 LEU A N 1
ATOM 1661 C CA . LEU A 1 210 ? 2.567 36.788 10.381 1.00 29.72 410 LEU A CA 1
ATOM 1662 C C . LEU A 1 210 ? 2.451 37.037 8.882 1.00 30.81 410 LEU A C 1
ATOM 1663 O O . LEU A 1 210 ? 1.460 36.666 8.255 1.00 27.13 410 LEU A O 1
ATOM 1668 N N . ALA A 1 211 ? 3.478 37.660 8.312 1.00 32.96 411 ALA A N 1
ATOM 1669 C CA . ALA A 1 211 ? 3.523 37.913 6.879 1.00 30.18 411 ALA A CA 1
ATOM 1670 C C . ALA A 1 211 ? 3.643 36.604 6.106 1.00 27.67 411 ALA A C 1
ATOM 1671 O O . ALA A 1 211 ? 3.003 36.422 5.071 1.00 30.48 411 ALA A O 1
ATOM 1673 N N . TYR A 1 212 ? 4.467 35.696 6.619 1.00 29.49 412 TYR A N 1
ATOM 1674 C CA . TYR A 1 212 ? 4.626 34.371 6.032 1.00 28.05 412 TYR A CA 1
ATOM 1675 C C . TYR A 1 212 ? 3.308 33.604 6.039 1.00 30.00 412 TYR A C 1
ATOM 1676 O O . TYR A 1 212 ? 2.957 32.949 5.058 1.00 31.42 412 TYR A O 1
ATOM 1685 N N . LEU A 1 213 ? 2.584 33.691 7.151 1.00 30.66 413 LEU A N 1
ATOM 1686 C CA . LEU A 1 213 ? 1.315 32.985 7.305 1.00 25.76 413 LEU A CA 1
ATOM 1687 C C . LEU A 1 213 ? 0.219 33.601 6.441 1.00 31.61 413 LEU A C 1
ATOM 1688 O O . LEU A 1 213 ? -0.823 32.986 6.214 1.00 31.29 413 LEU A O 1
ATOM 1693 N N . GLY A 1 214 ? 0.458 34.821 5.968 1.00 28.71 414 GLY A N 1
ATOM 1694 C CA . GLY A 1 214 ? -0.476 35.490 5.083 1.00 27.07 414 GLY A CA 1
ATOM 1695 C C . GLY A 1 214 ? -1.425 36.435 5.793 1.00 30.05 414 GLY A C 1
ATOM 1696 O O . GLY A 1 214 ? -2.598 36.531 5.435 1.00 34.72 414 GLY A O 1
ATOM 1697 N N . PHE A 1 215 ? -0.920 37.136 6.801 1.00 32.15 415 PHE A N 1
ATOM 1698 C CA . PHE A 1 215 ? -1.728 38.113 7.517 1.00 28.30 415 PHE A CA 1
ATOM 1699 C C . PHE A 1 215 ? -2.030 39.309 6.624 1.00 29.73 415 PHE A C 1
ATOM 1700 O O . PHE A 1 215 ? -3.154 39.805 6.599 1.00 32.79 415 PHE A O 1
ATOM 1708 N N . ASN A 1 216 ? -1.017 39.762 5.892 1.00 31.71 416 ASN A N 1
ATOM 1709 C CA . ASN A 1 216 ? -1.142 40.940 5.041 1.00 32.73 416 ASN A CA 1
ATOM 1710 C C . ASN A 1 216 ? -2.228 40.808 3.980 1.00 33.01 416 ASN A C 1
ATOM 1711 O O . ASN A 1 216 ? -2.928 41.774 3.675 1.00 37.22 416 ASN A O 1
ATOM 1716 N N . VAL A 1 217 ? -2.365 39.613 3.419 1.00 29.01 417 VAL A N 1
ATOM 1717 C CA . VAL A 1 217 ? -3.349 39.385 2.369 1.00 31.53 417 VAL A CA 1
ATOM 1718 C C . VAL A 1 217 ? -4.740 39.165 2.958 1.00 32.55 417 VAL A C 1
ATOM 1719 O O . VAL A 1 217 ? -5.728 39.689 2.447 1.00 35.78 417 VAL A O 1
ATOM 1723 N N . HIS A 1 218 ? -4.809 38.391 4.036 1.00 32.83 418 HIS A N 1
ATOM 1724 C CA . HIS A 1 218 ? -6.080 38.123 4.701 1.00 30.58 418 HIS A CA 1
ATOM 1725 C C . HIS A 1 218 ? -6.682 39.391 5.293 1.00 27.39 418 HIS A C 1
ATOM 1726 O O . HIS A 1 218 ? -7.877 39.651 5.146 1.00 27.71 418 HIS A O 1
ATOM 1733 N N . GLU A 1 219 ? -5.845 40.180 5.957 1.00 27.36 419 GLU A N 1
ATOM 1734 C CA . GLU A 1 219 ? -6.311 41.357 6.677 1.00 30.40 419 GLU A CA 1
ATOM 1735 C C . GLU A 1 219 ? -6.366 42.588 5.779 1.00 30.51 419 GLU A C 1
ATOM 1736 O O . GLU A 1 219 ? -6.946 43.609 6.153 1.00 32.48 419 GLU A O 1
ATOM 1742 N N . ASN A 1 220 ? -5.767 42.481 4.595 1.00 34.46 420 ASN A N 1
ATOM 1743 C CA . ASN A 1 220 ? -5.682 43.600 3.659 1.00 32.53 420 ASN A CA 1
ATOM 1744 C C . ASN A 1 220 ? -5.061 44.824 4.329 1.00 32.53 420 ASN A C 1
ATOM 1745 O O . ASN A 1 220 ? -5.604 45.929 4.273 1.00 32.67 420 ASN A O 1
ATOM 1750 N N . ASP A 1 221 ? -3.918 44.605 4.974 1.00 33.01 421 ASP A N 1
ATOM 1751 C CA . ASP A 1 221 ? -3.224 45.650 5.713 1.00 30.17 421 ASP A CA 1
ATOM 1752 C C . ASP A 1 221 ? -1.837 45.142 6.090 1.00 26.33 421 ASP A C 1
ATOM 1753 O O . ASP A 1 221 ? -1.560 43.947 5.983 1.00 24.62 421 ASP A O 1
ATOM 1758 N N . SER A 1 222 ? -0.964 46.044 6.525 1.00 23.95 422 SER A N 1
ATOM 1759 C CA . SER A 1 222 ? 0.350 45.638 7.008 1.00 28.34 422 SER A CA 1
ATOM 1760 C C . SER A 1 222 ? 0.197 44.939 8.355 1.00 34.16 422 SER A C 1
ATOM 1761 O O . SER A 1 222 ? -0.834 45.066 9.018 1.00 27.86 422 SER A O 1
ATOM 1764 N N . GLN A 1 223 ? 1.226 44.205 8.764 1.00 30.79 423 GLN A N 1
ATOM 1765 C CA . GLN A 1 223 ? 1.168 43.461 10.018 1.00 31.83 423 GLN A CA 1
ATOM 1766 C C . GLN A 1 223 ? 1.237 44.368 11.250 1.00 31.23 423 GLN A C 1
ATOM 1767 O O . GLN A 1 223 ? 1.237 43.886 12.383 1.00 28.01 423 GLN A O 1
ATOM 1773 N N . LEU A 1 224 ? 1.290 45.678 11.020 1.00 26.84 424 LEU A N 1
ATOM 1774 C CA . LEU A 1 224 ? 1.225 46.657 12.100 1.00 25.59 424 LEU A CA 1
ATOM 1775 C C . LEU A 1 224 ? -0.133 46.594 12.788 1.00 27.06 424 LEU A C 1
ATOM 1776 O O . LEU A 1 224 ? -0.262 46.931 13.965 1.00 33.38 424 LEU A O 1
ATOM 1781 N N . ALA A 1 225 ? -1.144 46.157 12.042 1.00 25.61 425 ALA A N 1
ATOM 1782 C CA . ALA A 1 225 ? -2.503 46.058 12.562 1.00 23.90 425 ALA A CA 1
ATOM 1783 C C . ALA A 1 225 ? -2.664 44.854 13.483 1.00 25.77 425 ALA A C 1
ATOM 1784 O O . ALA A 1 225 ? -3.692 44.700 14.143 1.00 32.66 425 ALA A O 1
ATOM 1786 N N . ALA A 1 226 ? -1.647 44.000 13.521 1.00 22.64 426 ALA A N 1
ATOM 1787 C CA . ALA A 1 226 ? -1.669 42.828 14.384 1.00 26.28 426 ALA A CA 1
ATOM 1788 C C . ALA A 1 226 ? -0.990 43.134 15.714 1.00 32.54 426 ALA A C 1
ATOM 1789 O O . ALA A 1 226 ? -1.126 42.382 16.680 1.00 28.06 426 ALA A O 1
ATOM 1791 N N . ILE A 1 227 ? -0.257 44.243 15.752 1.00 33.39 427 ILE A N 1
ATOM 1792 C CA . ILE A 1 227 ? 0.477 44.641 16.944 1.00 30.14 427 ILE A CA 1
ATOM 1793 C C . ILE A 1 227 ? -0.185 45.827 17.638 1.00 30.93 427 ILE A C 1
ATOM 1794 O O . ILE A 1 227 ? -0.478 46.844 17.009 1.00 32.94 427 ILE A O 1
ATOM 1799 N N . HIS A 1 228 ? -0.417 45.686 18.938 1.00 38.22 428 HIS A N 1
ATOM 1800 C CA . HIS A 1 228 ? -1.003 46.755 19.735 1.00 37.31 428 HIS A CA 1
ATOM 1801 C C . HIS A 1 228 ? -0.011 47.222 20.792 1.00 39.25 428 HIS A C 1
ATOM 1802 O O . HIS A 1 228 ? 0.316 46.480 21.717 1.00 43.07 428 HIS A O 1
ATOM 1809 N N . VAL A 1 229 ? 0.467 48.454 20.650 1.00 36.94 429 VAL A N 1
ATOM 1810 C CA . VAL A 1 229 ? 1.455 48.998 21.574 1.00 42.18 429 VAL A CA 1
ATOM 1811 C C . VAL A 1 229 ? 0.804 49.553 22.838 1.00 45.85 429 VAL A C 1
ATOM 1812 O O . VAL A 1 229 ? -0.014 50.471 22.774 1.00 48.86 429 VAL A O 1
ATOM 1816 N N . THR A 1 230 ? 1.173 48.987 23.983 1.00 48.93 430 THR A N 1
ATOM 1817 C CA . THR A 1 230 ? 0.633 49.416 25.269 1.00 50.65 430 THR A CA 1
ATOM 1818 C C . THR A 1 230 ? 1.726 50.020 26.141 1.00 51.59 430 THR A C 1
ATOM 1819 O O . THR A 1 230 ? 2.909 49.745 25.944 1.00 48.27 430 THR A O 1
ATOM 1823 N N . ARG A 1 231 ? 1.321 50.837 27.108 1.00 58.74 431 ARG A N 1
ATOM 1824 C CA . ARG A 1 231 ? 2.262 51.461 28.030 1.00 58.21 431 ARG A CA 1
ATOM 1825 C C . ARG A 1 231 ? 1.569 51.872 29.324 1.00 71.20 431 ARG A C 1
ATOM 1826 O O . ARG A 1 231 ? 0.363 52.1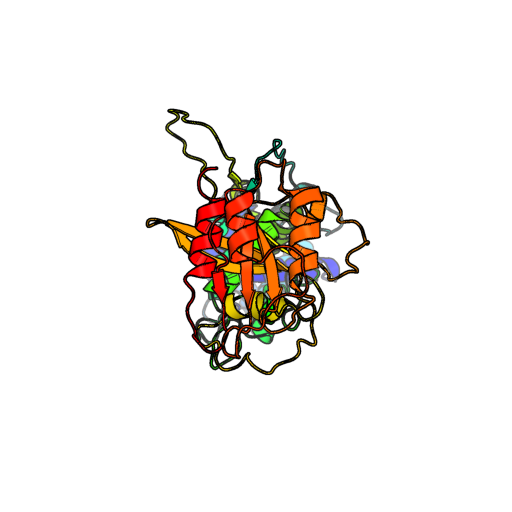19 29.342 1.00 68.97 431 ARG A O 1
ATOM 1834 N N . GLU A 1 232 ? 2.338 51.941 30.407 1.00 82.87 432 GLU A N 1
ATOM 1835 C CA . GLU A 1 232 ? 1.799 52.350 31.699 1.00 80.50 432 GLU A CA 1
ATOM 1836 C C . GLU A 1 232 ? 1.752 53.871 31.796 1.00 86.16 432 GLU A C 1
ATOM 1837 O O . GLU A 1 232 ? 2.785 54.528 31.926 1.00 89.12 432 GLU A O 1
ATOM 1843 N N . ARG A 1 233 ? 0.546 54.424 31.728 1.00 90.32 433 ARG A N 1
ATOM 1844 C CA . ARG A 1 233 ? 0.357 55.870 31.740 1.00 94.19 433 ARG A CA 1
ATOM 1845 C C . ARG A 1 233 ? -0.357 56.301 33.018 1.00 96.58 433 ARG A C 1
ATOM 1846 O O . ARG A 1 233 ? -1.074 55.511 33.633 1.00 91.54 433 ARG A O 1
ATOM 1854 N N . ARG A 1 234 ? -0.158 57.555 33.417 1.00 97.67 434 ARG A N 1
ATOM 1855 C CA . ARG A 1 234 ? -0.823 58.104 34.593 1.00 95.53 434 ARG A CA 1
ATOM 1856 C C . ARG A 1 234 ? -2.317 58.279 34.338 1.00 95.36 434 ARG A C 1
ATOM 1857 O O . ARG A 1 234 ? -2.848 57.785 33.343 1.00 99.88 434 ARG A O 1
ATOM 1859 N N . ILE A 1 235 ? -2.995 58.987 35.235 1.00 91.45 435 ILE A N 1
ATOM 1860 C CA . ILE A 1 235 ? -4.432 59.199 35.095 1.00 88.82 435 ILE A CA 1
ATOM 1861 C C . ILE A 1 235 ? -4.737 60.105 33.904 1.00 95.22 435 ILE A C 1
ATOM 1862 O O . ILE A 1 235 ? -5.098 61.271 34.068 1.00 97.88 435 ILE A O 1
ATOM 1867 N N . ASP A 1 236 ? -4.577 59.561 32.702 1.00 100.00 436 ASP A N 1
ATOM 1868 C CA . ASP A 1 236 ? -4.901 60.289 31.483 1.00 104.26 436 ASP A CA 1
ATOM 1869 C C . ASP A 1 236 ? -6.389 60.146 31.194 1.00 107.14 436 ASP A C 1
ATOM 1870 O O . ASP A 1 236 ? -6.950 59.057 31.310 1.00 104.58 436 ASP A O 1
ATOM 1872 N N . LEU A 1 237 ? -7.027 61.250 30.823 1.00 105.55 437 LEU A N 1
ATOM 1873 C CA . LEU A 1 237 ? -8.467 61.250 30.604 1.00 107.51 437 LEU A CA 1
ATOM 1874 C C . LEU A 1 237 ? -8.806 61.025 29.132 1.00 108.66 437 LEU A C 1
ATOM 1875 O O . LEU A 1 237 ? -9.879 61.405 28.662 1.00 104.08 437 LEU A O 1
ATOM 1880 N N . ALA A 1 238 ? -7.880 60.400 28.411 1.00 105.97 438 ALA A N 1
ATOM 1881 C CA . ALA A 1 238 ? -8.090 60.078 27.005 1.00 110.69 438 ALA A CA 1
ATOM 1882 C C . ALA A 1 238 ? -9.118 58.961 26.855 1.00 108.37 438 ALA A C 1
ATOM 1883 O O . ALA A 1 238 ? -9.216 58.077 27.706 1.00 101.67 438 ALA A O 1
ATOM 1885 N N . LYS A 1 239 ? -9.882 59.010 25.769 1.00 107.52 439 LYS A N 1
ATOM 1886 C CA . LYS A 1 239 ? -10.910 58.009 25.509 1.00 104.32 439 LYS A CA 1
ATOM 1887 C C . LYS A 1 239 ? -10.306 56.722 24.954 1.00 104.28 439 LYS A C 1
ATOM 1888 O O . LYS A 1 239 ? -10.960 55.678 24.930 1.00 101.00 439 LYS A O 1
ATOM 1890 N N . ARG A 1 240 ? -9.057 56.804 24.508 1.00 108.59 440 ARG A N 1
ATOM 1891 C CA . ARG A 1 240 ? -8.364 55.648 23.952 1.00 108.57 440 ARG A CA 1
ATOM 1892 C C . ARG A 1 240 ? -7.476 54.984 24.998 1.00 105.89 440 ARG A C 1
ATOM 1893 O O . ARG A 1 240 ? -6.319 55.364 25.177 1.00 107.21 440 ARG A O 1
ATOM 1895 N N . GLN A 1 241 ? -8.027 53.991 25.688 1.00 100.84 441 GLN A N 1
ATOM 1896 C CA . GLN A 1 241 ? -7.284 53.266 26.712 1.00 90.65 441 GLN A CA 1
ATOM 1897 C C . GLN A 1 241 ? -6.217 52.373 26.087 1.00 93.63 441 GLN A C 1
ATOM 1898 O O . GLN A 1 241 ? -6.427 51.790 25.023 1.00 92.77 441 GLN A O 1
ATOM 1900 N N . SER A 1 242 ? -5.073 52.270 26.755 1.00 85.18 442 SER A N 1
ATOM 1901 C CA . SER A 1 242 ? -3.977 51.441 26.268 1.00 79.00 442 SER A CA 1
ATOM 1902 C C . SER A 1 242 ? -3.260 50.749 27.421 1.00 68.65 442 SER A C 1
ATOM 1903 O O . SER A 1 242 ? -2.031 50.686 27.453 1.00 64.42 442 SER A O 1
ATOM 1906 N N . SER A 1 243 ? -4.038 50.230 28.366 1.00 63.20 443 SER A N 1
ATOM 1907 C CA . SER A 1 243 ? -3.484 49.541 29.525 1.00 61.53 443 SER A CA 1
ATOM 1908 C C . SER A 1 243 ? -2.841 48.215 29.132 1.00 50.67 443 SER A C 1
ATOM 1909 O O . SER A 1 243 ? -3.276 47.559 28.185 1.00 55.38 443 SER A O 1
ATOM 1912 N N . ARG A 1 244 ? -1.803 47.826 29.864 1.00 41.89 444 ARG A N 1
ATOM 1913 C CA . ARG A 1 244 ? -1.100 46.579 29.594 1.00 36.03 444 ARG A CA 1
ATOM 1914 C C . ARG A 1 244 ? -1.937 45.373 30.001 1.00 36.42 444 ARG A C 1
ATOM 1915 O O . ARG A 1 244 ? -2.806 45.471 30.867 1.00 41.67 444 ARG A O 1
ATOM 1923 N N . SER A 1 245 ? -1.668 44.236 29.369 1.00 37.07 445 SER A N 1
ATOM 1924 C CA . SER A 1 245 ? -2.369 42.997 29.680 1.00 32.09 445 SER A CA 1
ATOM 1925 C C . SER A 1 245 ? -1.405 41.817 29.663 1.00 32.28 445 SER A C 1
ATOM 1926 O O . SER A 1 245 ? -1.803 40.672 29.880 1.00 34.82 445 SER A O 1
ATOM 1929 N N . VAL A 1 246 ? -0.136 42.103 29.393 1.00 29.27 446 VAL A N 1
ATOM 1930 C CA . VAL A 1 246 ? 0.897 41.076 29.384 1.00 29.77 446 VAL A CA 1
ATOM 1931 C C . VAL A 1 246 ? 2.066 41.506 30.258 1.00 30.54 446 VAL A C 1
ATOM 1932 O O . VAL A 1 246 ? 2.765 42.469 29.941 1.00 33.21 446 VAL A O 1
ATOM 1936 N N . TYR A 1 247 ? 2.277 40.792 31.358 1.00 32.51 447 TYR A N 1
ATOM 1937 C CA . TYR A 1 247 ? 3.350 41.126 32.286 1.00 28.00 447 TYR A CA 1
ATOM 1938 C C . TYR A 1 247 ? 4.407 40.028 32.341 1.00 25.79 447 TYR A C 1
ATOM 1939 O O . TYR A 1 247 ? 4.103 38.849 32.156 1.00 26.85 447 TYR A O 1
ATOM 1948 N N . LYS A 1 248 ? 5.649 40.424 32.595 1.00 25.41 448 LYS A N 1
ATOM 1949 C CA . LYS A 1 248 ? 6.752 39.474 32.673 1.00 30.20 448 LYS A CA 1
ATOM 1950 C C . LYS A 1 248 ? 7.339 39.411 34.080 1.00 35.21 448 LYS A C 1
ATOM 1951 O O . LYS A 1 248 ? 7.646 40.437 34.686 1.00 29.64 448 LYS A O 1
ATOM 1957 N N . CYS A 1 249 ? 7.492 38.195 34.592 1.00 32.84 449 CYS A N 1
ATOM 1958 C CA . CYS A 1 249 ? 8.026 37.994 35.929 1.00 31.00 449 CYS A CA 1
ATOM 1959 C C . CYS A 1 249 ? 9.336 37.217 35.888 1.00 35.14 449 CYS A C 1
ATOM 1960 O O . CYS A 1 249 ? 9.401 36.119 35.334 1.00 35.69 449 CYS A O 1
ATOM 1963 N N . HIS A 1 250 ? 10.380 37.793 36.474 1.00 38.34 450 HIS A N 1
ATOM 1964 C CA . HIS A 1 250 ? 11.669 37.118 36.564 1.00 40.29 450 HIS A CA 1
ATOM 1965 C C . HIS A 1 250 ? 11.758 36.302 37.848 1.00 38.81 450 HIS A C 1
ATOM 1966 O O . HIS A 1 250 ? 11.618 36.838 38.947 1.00 34.26 450 HIS A O 1
ATOM 1973 N N . VAL A 1 251 ? 11.985 35.001 37.698 1.00 39.19 451 VAL A N 1
ATOM 1974 C CA . VAL A 1 251 ? 12.083 34.099 38.839 1.00 37.05 451 VAL A CA 1
ATOM 1975 C C . VAL A 1 251 ? 13.540 33.804 39.178 1.00 39.67 451 VAL A C 1
ATOM 1976 O O . VAL A 1 251 ? 14.195 33.007 38.506 1.00 42.74 451 VAL A O 1
ATOM 1980 N N . ILE A 1 252 ? 14.041 34.447 40.227 1.00 42.96 452 ILE A N 1
ATOM 1981 C CA . ILE A 1 252 ? 15.444 34.323 40.605 1.00 41.18 452 ILE A CA 1
ATOM 1982 C C . ILE A 1 252 ? 15.606 33.600 41.939 1.00 41.24 452 ILE A C 1
ATOM 1983 O O . ILE A 1 252 ? 14.908 33.901 42.907 1.00 42.94 452 ILE A O 1
ATOM 1988 N N . GLY A 1 253 ? 16.532 32.647 41.983 1.00 42.21 453 GLY A N 1
ATOM 1989 C CA . GLY A 1 253 ? 16.805 31.900 43.197 1.00 39.63 453 GLY A CA 1
ATOM 1990 C C . GLY A 1 253 ? 18.067 31.066 43.081 1.00 41.46 453 GLY A C 1
ATOM 1991 O O . GLY A 1 253 ? 18.640 30.953 41.997 1.00 48.74 453 GLY A O 1
ATOM 1992 N N . PRO A 1 254 ? 18.511 30.476 44.201 1.00 42.12 454 PRO A N 1
ATOM 1993 C CA . PRO A 1 254 ? 19.715 29.642 44.221 1.00 41.18 454 PRO A CA 1
ATOM 1994 C C . PRO A 1 254 ? 19.432 28.234 43.707 1.00 41.41 454 PRO A C 1
ATOM 1995 O O . PRO A 1 254 ? 18.293 27.922 43.363 1.00 42.76 454 PRO A O 1
ATOM 1999 N N . LYS A 1 255 ? 20.463 27.397 43.658 1.00 45.10 455 LYS A N 1
ATOM 2000 C CA . LYS A 1 255 ? 20.313 26.030 43.172 1.00 47.87 455 LYS A CA 1
ATOM 2001 C C . LYS A 1 255 ? 19.513 25.178 44.151 1.00 48.71 455 LYS A C 1
ATOM 2002 O O . LYS A 1 255 ? 19.809 25.146 45.346 1.00 50.59 455 LYS A O 1
ATOM 2008 N N . GLY A 1 256 ? 18.498 24.491 43.635 1.00 49.67 456 GLY A N 1
ATOM 2009 C CA . GLY A 1 256 ? 17.675 23.615 44.448 1.00 49.79 456 GLY A CA 1
ATOM 2010 C C . GLY A 1 256 ? 16.530 24.341 45.125 1.00 45.06 456 GLY A C 1
ATOM 2011 O O . GLY A 1 256 ? 15.854 23.782 45.988 1.00 49.72 456 GLY A O 1
ATOM 2012 N N . SER A 1 257 ? 16.310 25.590 44.730 1.00 37.95 457 SER A N 1
ATOM 2013 C CA . SER A 1 257 ? 15.248 26.405 45.310 1.00 39.99 457 SER A CA 1
ATOM 2014 C C . SER A 1 257 ? 13.864 25.876 44.950 1.00 45.98 457 SER A C 1
ATOM 2015 O O . SER A 1 257 ? 12.886 26.150 45.645 1.00 49.29 457 SER A O 1
ATOM 2018 N N . GLY A 1 258 ? 13.787 25.121 43.859 1.00 48.17 458 GLY A N 1
ATOM 2019 C CA . GLY A 1 258 ? 12.528 24.563 43.403 1.00 48.27 458 GLY A CA 1
ATOM 2020 C C . GLY A 1 258 ? 11.708 25.566 42.614 1.00 45.94 458 GLY A C 1
ATOM 2021 O O . GLY A 1 258 ? 10.502 25.393 42.435 1.00 42.90 458 GLY A O 1
ATOM 2022 N N . LYS A 1 259 ? 12.368 26.617 42.140 1.00 45.95 459 LYS A N 1
ATOM 2023 C CA . LYS A 1 259 ? 11.691 27.672 41.395 1.00 43.91 459 LYS A CA 1
ATOM 2024 C C . LYS A 1 259 ? 11.353 27.237 39.972 1.00 42.58 459 LYS A C 1
ATOM 2025 O O . LYS A 1 259 ? 10.463 27.802 39.339 1.00 42.20 459 LYS A O 1
ATOM 2031 N N . THR A 1 260 ? 12.066 26.232 39.474 1.00 44.15 460 THR A N 1
ATOM 2032 C CA . THR A 1 260 ? 11.799 25.702 38.142 1.00 44.98 460 THR A CA 1
ATOM 2033 C C . THR A 1 260 ? 10.475 24.943 38.131 1.00 43.76 460 THR A C 1
ATOM 2034 O O . THR A 1 260 ? 9.658 25.114 37.227 1.00 44.98 460 THR A O 1
ATOM 2038 N N . GLY A 1 261 ? 10.266 24.113 39.149 1.00 46.58 461 GLY A N 1
ATOM 2039 C CA . GLY A 1 261 ? 9.034 23.357 39.283 1.00 40.97 461 GLY A CA 1
ATOM 2040 C C . GLY A 1 261 ? 7.833 24.249 39.540 1.00 40.31 461 GLY A C 1
ATOM 2041 O O . GLY A 1 261 ? 6.692 23.862 39.283 1.00 39.09 461 GLY A O 1
ATOM 2042 N N . MET A 1 262 ? 8.091 25.448 40.052 1.00 40.94 462 MET A N 1
ATOM 2043 C CA . MET A 1 262 ? 7.033 26.421 40.287 1.00 40.68 462 MET A CA 1
ATOM 2044 C C . MET A 1 262 ? 6.545 27.003 38.966 1.00 44.59 462 MET A C 1
ATOM 2045 O O . MET A 1 262 ? 5.343 27.177 38.760 1.00 47.49 462 MET A O 1
ATOM 2050 N N . CYS A 1 263 ? 7.488 27.302 38.076 1.00 42.30 463 CYS A N 1
ATOM 2051 C CA . CYS A 1 263 ? 7.169 27.873 36.770 1.00 39.31 463 CYS A CA 1
ATOM 2052 C C . CYS A 1 263 ? 6.346 26.910 35.923 1.00 40.21 463 CYS A C 1
ATOM 2053 O O . CYS A 1 263 ? 5.385 27.313 35.271 1.00 43.27 463 CYS A O 1
ATOM 2056 N N . ARG A 1 264 ? 6.727 25.637 35.941 1.00 40.13 464 ARG A N 1
ATOM 2057 C CA . ARG A 1 264 ? 6.049 24.621 35.144 1.00 39.89 464 ARG A CA 1
ATOM 2058 C C . ARG A 1 264 ? 4.640 24.340 35.661 1.00 42.75 464 ARG A C 1
ATOM 2059 O O . ARG A 1 264 ? 3.756 23.950 34.897 1.00 39.91 464 ARG A O 1
ATOM 2067 N N . GLY A 1 265 ? 4.439 24.539 36.960 1.00 40.62 465 GLY A N 1
ATOM 2068 C CA . GLY A 1 265 ? 3.153 24.283 37.584 1.00 38.49 465 GLY A CA 1
ATOM 2069 C C . GLY A 1 265 ? 2.092 25.291 37.188 1.00 37.29 465 GLY A C 1
ATOM 2070 O O . GLY A 1 265 ? 0.904 25.085 37.429 1.00 43.64 465 GLY A O 1
ATOM 2071 N N . PHE A 1 266 ? 2.529 26.386 36.575 1.00 35.24 466 PHE A N 1
ATOM 2072 C CA . PHE A 1 266 ? 1.630 27.437 36.114 1.00 34.91 466 PHE A CA 1
ATOM 2073 C C . PHE A 1 266 ? 0.812 26.956 34.912 1.00 40.94 466 PHE A C 1
ATOM 2074 O O . PHE A 1 266 ? -0.227 27.529 34.585 1.00 41.68 466 PHE A O 1
ATOM 2082 N N . LEU A 1 267 ? 1.276 25.889 34.269 1.00 40.94 467 LEU A N 1
ATOM 2083 C CA . LEU A 1 267 ? 0.693 25.445 33.006 1.00 42.42 467 LEU A CA 1
ATOM 2084 C C . LEU A 1 267 ? -0.257 24.256 33.144 1.00 47.14 467 LEU A C 1
ATOM 2085 O O . LEU A 1 267 ? -1.005 23.946 32.216 1.00 47.57 467 LEU A O 1
ATOM 2090 N N . VAL A 1 268 ? -0.226 23.591 34.295 1.00 52.28 468 VAL A N 1
ATOM 2091 C CA . VAL A 1 268 ? -1.051 22.403 34.504 1.00 56.44 468 VAL A CA 1
ATOM 2092 C C . VAL A 1 268 ? -2.010 22.551 35.680 1.00 57.34 468 VAL A C 1
ATOM 2093 O O . VAL A 1 268 ? -1.661 23.129 36.709 1.00 52.20 468 VAL A O 1
ATOM 2097 N N . GLU A 1 269 ? -3.221 22.024 35.518 1.00 61.87 469 GLU A N 1
ATOM 2098 C CA . GLU A 1 269 ? -4.221 22.058 36.578 1.00 60.03 469 GLU A CA 1
ATOM 2099 C C . GLU A 1 269 ? -3.806 21.131 37.712 1.00 64.52 469 GLU A C 1
ATOM 2100 O O . GLU A 1 269 ? -3.974 21.452 38.887 1.00 53.51 469 GLU A O 1
ATOM 2106 N N . ASP A 1 270 ? -3.259 19.977 37.344 1.00 72.18 470 ASP A N 1
ATOM 2107 C CA . ASP A 1 270 ? -2.823 18.982 38.315 1.00 74.93 470 ASP A CA 1
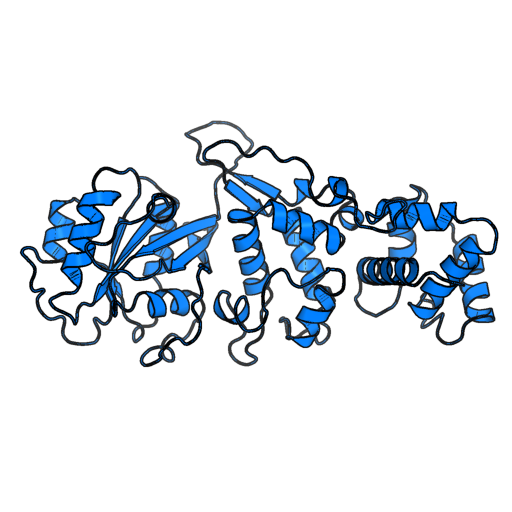ATOM 2108 C C . ASP A 1 270 ? -1.319 19.075 38.559 1.00 75.78 470 ASP A C 1
ATOM 2109 O O . ASP A 1 270 ? -0.519 18.635 37.733 1.00 72.05 470 ASP A O 1
ATOM 2114 N N . MET A 1 271 ? -0.940 19.650 39.697 1.00 71.78 471 MET A N 1
ATOM 2115 C CA . MET A 1 271 ? 0.468 19.791 40.053 1.00 69.38 471 MET A CA 1
ATOM 2116 C C . MET A 1 271 ? 0.977 18.606 40.873 1.00 80.11 471 MET A C 1
ATOM 2117 O O . MET A 1 271 ? 2.103 18.627 41.369 1.00 79.95 471 MET A O 1
ATOM 2122 N N . HIS A 1 272 ? 0.148 17.574 41.009 1.00 86.15 472 HIS A N 1
ATOM 2123 C CA . HIS A 1 272 ? 0.519 16.389 41.781 1.00 88.70 472 HIS A CA 1
ATOM 2124 C C . HIS A 1 272 ? 1.409 15.436 40.987 1.00 88.17 472 HIS A C 1
ATOM 2125 O O . HIS A 1 272 ? 1.675 14.317 41.425 1.00 93.13 472 HIS A O 1
ATOM 2132 N N . LYS A 1 273 ? 1.865 15.878 39.821 1.00 78.33 473 LYS A N 1
ATOM 2133 C CA . LYS A 1 273 ? 2.682 15.034 38.960 1.00 79.89 473 LYS A CA 1
ATOM 2134 C C . LYS A 1 273 ? 4.040 15.678 38.691 1.00 81.82 473 LYS A C 1
ATOM 2135 O O . LYS A 1 273 ? 4.827 15.181 37.886 1.00 81.06 473 LYS A O 1
ATOM 2141 N N . LEU A 1 274 ? 4.310 16.786 39.374 1.00 80.49 474 LEU A N 1
ATOM 2142 C CA . LEU A 1 274 ? 5.563 17.511 39.195 1.00 75.26 474 LEU A CA 1
ATOM 2143 C C . LEU A 1 274 ? 6.381 17.549 40.481 1.00 75.64 474 LEU A C 1
ATOM 2144 O O . LEU A 1 274 ? 7.388 18.254 40.563 1.00 76.68 474 LEU A O 1
ATOM 2149 N N . ILE A 1 275 ? 5.945 16.787 41.479 1.00 77.34 475 ILE A N 1
ATOM 2150 C CA . ILE A 1 275 ? 6.588 16.786 42.792 1.00 79.15 475 ILE A CA 1
ATOM 2151 C C . ILE A 1 275 ? 8.026 16.275 42.738 1.00 77.32 475 ILE A C 1
ATOM 2152 O O . ILE A 1 275 ? 8.967 17.015 43.025 1.00 77.40 475 ILE A O 1
ATOM 2157 N N . GLY A 1 276 ? 8.189 15.007 42.375 1.00 74.34 476 GLY A N 1
ATOM 2158 C CA . GLY A 1 276 ? 9.507 14.410 42.274 1.00 75.49 476 GLY A CA 1
ATOM 2159 C C . GLY A 1 276 ? 9.936 14.240 40.831 1.00 76.28 476 GLY A C 1
ATOM 2160 O O . GLY A 1 276 ? 9.992 13.122 40.317 1.00 80.72 476 GLY A O 1
ATOM 2161 N N . LYS A 1 277 ? 10.240 15.354 40.175 1.00 78.86 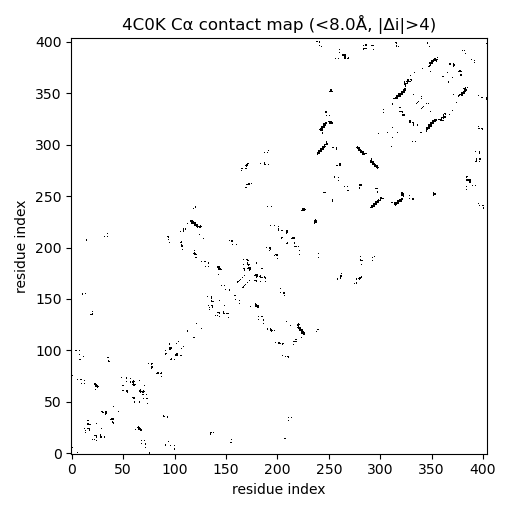477 LYS A N 1
ATOM 2162 C CA . LYS A 1 277 ? 10.613 15.326 38.766 1.00 87.44 477 LYS A CA 1
ATOM 2163 C C . LYS A 1 277 ? 11.752 16.289 38.448 1.00 82.45 477 LYS A C 1
ATOM 2164 O O . LYS A 1 277 ? 11.686 17.476 38.771 1.00 71.66 477 LYS A O 1
ATOM 2170 N N . GLU A 1 278 ? 12.797 15.767 37.815 1.00 83.02 478 GLU A N 1
ATOM 2171 C CA . GLU A 1 278 ? 13.889 16.598 37.328 1.00 83.12 478 GLU A CA 1
ATOM 2172 C C . GLU A 1 278 ? 13.564 17.081 35.920 1.00 82.39 478 GLU A C 1
ATOM 2173 O O . GLU A 1 278 ? 12.922 16.370 35.145 1.00 80.97 478 GLU A O 1
ATOM 2179 N N . PHE A 1 279 ? 14.001 18.291 35.592 1.00 76.34 479 PHE A N 1
ATOM 2180 C CA . PHE A 1 279 ? 13.681 18.880 34.298 1.00 76.31 479 PHE A CA 1
ATOM 2181 C C . PHE A 1 279 ? 14.859 18.827 33.330 1.00 75.45 479 PHE A C 1
ATOM 2182 O O . PHE A 1 279 ? 15.856 19.530 33.503 1.00 76.44 479 PHE A O 1
ATOM 2190 N N . LYS A 1 280 ? 14.729 17.986 32.309 1.00 72.90 480 LYS A N 1
ATOM 2191 C CA . LYS A 1 280 ? 15.796 17.763 31.341 1.00 77.24 480 LYS A CA 1
ATOM 2192 C C . LYS A 1 280 ? 15.931 18.924 30.361 1.00 79.25 480 LYS A C 1
ATOM 2193 O O . LYS A 1 280 ? 16.986 19.117 29.756 1.00 85.26 480 LYS A O 1
ATOM 2199 N N . THR A 1 281 ? 14.860 19.696 30.206 1.00 74.92 481 THR A N 1
ATOM 2200 C CA . THR A 1 281 ? 14.853 20.808 29.263 1.00 67.97 481 THR A CA 1
ATOM 2201 C C . THR A 1 281 ? 14.810 22.152 29.981 1.00 63.56 481 THR A C 1
ATOM 2202 O O . THR A 1 281 ? 13.979 22.369 30.863 1.00 61.37 481 THR A O 1
ATOM 2206 N N . ASN A 1 282 ? 15.712 23.051 29.599 1.00 59.72 482 ASN A N 1
ATOM 2207 C CA . ASN A 1 282 ? 15.759 24.383 30.186 1.00 50.10 482 ASN A CA 1
ATOM 2208 C C . ASN A 1 282 ? 14.825 25.355 29.473 1.00 48.16 482 ASN A C 1
ATOM 2209 O O . ASN A 1 282 ? 15.216 26.012 28.508 1.00 57.44 482 ASN A O 1
ATOM 2214 N N . VAL A 1 283 ? 13.587 25.437 29.951 1.00 44.38 483 VAL A N 1
ATOM 2215 C CA . VAL A 1 283 ? 12.607 26.359 29.390 1.00 34.09 483 VAL A CA 1
ATOM 2216 C C . VAL A 1 283 ? 12.796 27.756 29.968 1.00 36.48 483 VAL A C 1
ATOM 2217 O O . VAL A 1 283 ? 12.585 27.980 31.160 1.00 45.51 483 VAL A O 1
ATOM 2221 N N . VAL A 1 284 ? 13.193 28.694 29.114 1.00 37.25 484 VAL A N 1
ATOM 2222 C CA . VAL A 1 284 ? 13.497 30.051 29.553 1.00 37.27 484 VAL A CA 1
ATOM 2223 C C . VAL A 1 284 ? 12.251 30.802 30.013 1.00 36.19 484 VAL A C 1
ATOM 2224 O O . VAL A 1 284 ? 12.231 31.373 31.103 1.00 36.77 484 VAL A O 1
ATOM 2228 N N . ASN A 1 285 ? 11.214 30.796 29.180 1.00 38.24 485 ASN A N 1
ATOM 2229 C CA . ASN A 1 285 ? 9.989 31.531 29.475 1.00 29.35 485 ASN A CA 1
ATOM 2230 C C . ASN A 1 285 ? 8.747 30.644 29.484 1.00 28.36 485 ASN A C 1
ATOM 2231 O O . ASN A 1 285 ? 8.461 29.954 28.508 1.00 32.08 485 ASN A O 1
ATOM 2236 N N . CYS A 1 286 ? 8.016 30.666 30.593 1.00 30.51 486 CYS A N 1
ATOM 2237 C CA . CYS A 1 286 ? 6.716 30.009 30.668 1.00 30.90 486 CYS A CA 1
ATOM 2238 C C . CYS A 1 286 ? 5.629 31.074 30.711 1.00 30.33 486 CYS A C 1
ATOM 2239 O O . CYS A 1 286 ? 5.835 32.155 31.263 1.00 31.97 486 CYS A O 1
ATOM 2242 N N . ILE A 1 287 ? 4.472 30.775 30.132 1.00 28.64 487 ILE A N 1
ATOM 2243 C CA . ILE A 1 287 ? 3.410 31.769 30.042 1.00 27.96 487 ILE A CA 1
ATOM 2244 C C . ILE A 1 287 ? 2.011 31.164 30.153 1.00 27.81 487 ILE A C 1
ATOM 2245 O O . ILE A 1 287 ? 1.729 30.105 29.593 1.00 33.52 487 ILE A O 1
ATOM 2250 N N . ASN A 1 288 ? 1.148 31.842 30.902 1.00 25.04 488 ASN A N 1
ATOM 2251 C CA . ASN A 1 288 ? -0.263 31.491 30.982 1.00 27.20 488 ASN A CA 1
ATOM 2252 C C . ASN A 1 288 ? -1.063 32.723 31.388 1.00 30.97 488 ASN A C 1
ATOM 2253 O O . ASN A 1 288 ? -0.488 33.738 31.780 1.00 31.90 488 ASN A O 1
ATOM 2258 N N . SER A 1 289 ? -2.385 32.639 31.291 1.00 31.05 489 SER A N 1
ATOM 2259 C CA . SER A 1 289 ? -3.235 33.772 31.636 1.00 32.69 489 SER A CA 1
ATOM 2260 C C . SER A 1 289 ? -3.918 33.579 32.986 1.00 34.12 489 SER A C 1
ATOM 2261 O O . SER A 1 289 ? -4.239 32.457 33.377 1.00 34.15 489 SER A O 1
ATOM 2264 N N . VAL A 1 290 ? -4.126 34.683 33.696 1.00 32.30 490 VAL A N 1
ATOM 2265 C CA . VAL A 1 290 ? -4.850 34.669 34.962 1.00 33.88 490 VAL A CA 1
ATOM 2266 C C . VAL A 1 290 ? -5.856 35.816 35.010 1.00 36.91 490 VAL A C 1
ATOM 2267 O O . VAL A 1 290 ? -5.701 36.820 34.312 1.00 38.27 490 VAL A O 1
ATOM 2271 N N . GLN A 1 291 ? -6.887 35.663 35.833 1.00 33.23 491 GLN A N 1
ATOM 2272 C CA . GLN A 1 291 ? -7.911 36.692 35.969 1.00 30.39 491 GLN A CA 1
ATOM 2273 C C . GLN A 1 291 ? -7.542 37.704 37.048 1.00 31.25 491 GLN A C 1
ATOM 2274 O O . GLN A 1 291 ? -7.394 37.355 38.219 1.00 37.27 491 GLN A O 1
ATOM 2280 N N . VAL A 1 292 ? -7.390 38.960 36.641 1.00 30.39 492 VAL A N 1
ATOM 2281 C CA . VAL A 1 292 ? -7.070 40.036 37.570 1.00 31.76 492 VAL A CA 1
ATOM 2282 C C . VAL A 1 292 ? -8.162 41.100 37.543 1.00 39.62 492 VAL A C 1
ATOM 2283 O O . VAL A 1 292 ? -8.216 41.924 36.627 1.00 40.67 492 VAL A O 1
ATOM 2287 N N . TYR A 1 293 ? -9.033 41.063 38.549 1.00 43.12 493 TYR A N 1
ATOM 2288 C CA . TYR A 1 293 ? -10.148 42.001 38.667 1.00 45.20 493 TYR A CA 1
ATOM 2289 C C . TYR A 1 293 ? -11.034 42.041 37.422 1.00 38.28 493 TYR A C 1
ATOM 2290 O O . TYR A 1 293 ? -11.323 43.111 36.885 1.00 35.48 493 TYR A O 1
ATOM 2299 N N . GLY A 1 294 ? -11.454 40.865 36.967 1.00 35.31 494 GLY A N 1
ATOM 2300 C CA . GLY A 1 294 ? -12.380 40.761 35.854 1.00 41.14 494 GLY A CA 1
ATOM 2301 C C . GLY A 1 294 ? -11.729 40.819 34.486 1.00 44.94 494 GLY A C 1
ATOM 2302 O O . GLY A 1 294 ? -12.406 40.676 33.468 1.00 50.08 494 GLY A O 1
ATOM 2303 N N . GLN A 1 295 ? -10.416 41.030 34.455 1.00 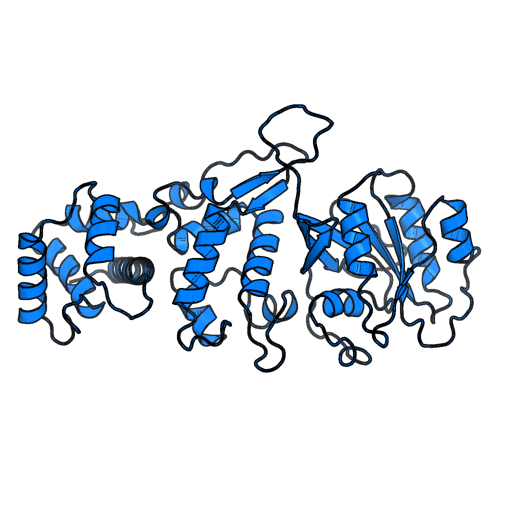42.65 495 GLN A N 1
ATOM 2304 C CA . GLN A 1 295 ? -9.693 41.117 33.189 1.00 42.87 495 GLN A CA 1
ATOM 2305 C C . GLN A 1 295 ? -8.661 40.007 33.023 1.00 41.39 495 GLN A C 1
ATOM 2306 O O . GLN A 1 295 ? -8.031 39.578 33.991 1.00 36.35 495 GLN A O 1
ATOM 2312 N N . GLU A 1 296 ? -8.493 39.549 31.787 1.00 40.05 496 GLU A N 1
ATOM 2313 C CA . GLU A 1 296 ? -7.512 38.517 31.479 1.00 39.03 496 GLU A CA 1
ATOM 2314 C C . GLU A 1 296 ? -6.118 39.117 31.344 1.00 38.56 496 GLU A C 1
ATOM 2315 O O . GLU A 1 296 ? -5.900 40.033 30.551 1.00 30.08 496 GLU A O 1
ATOM 2321 N N . LYS A 1 297 ? -5.180 38.596 32.126 1.00 40.99 497 LYS A N 1
ATOM 2322 C CA . LYS A 1 297 ? -3.805 39.076 32.105 1.00 34.96 497 LYS A CA 1
ATOM 2323 C C . LYS A 1 297 ? -2.845 37.923 31.846 1.00 34.81 497 LYS A C 1
ATOM 2324 O O . LYS A 1 297 ? -2.921 36.885 32.502 1.00 34.77 497 LYS A O 1
ATOM 2330 N N . HIS A 1 298 ? -1.947 38.105 30.884 1.00 31.27 498 HIS A N 1
ATOM 2331 C CA . HIS A 1 298 ? -0.925 37.103 30.607 1.00 28.68 498 HIS A CA 1
ATOM 2332 C C . HIS A 1 298 ? 0.322 37.349 31.447 1.00 31.23 498 HIS A C 1
ATOM 2333 O O . HIS A 1 298 ? 0.873 38.451 31.455 1.00 29.81 498 HIS A O 1
ATOM 2340 N N . LEU A 1 299 ? 0.759 36.315 32.158 1.00 29.13 499 LEU A N 1
ATOM 2341 C CA . LEU A 1 299 ? 1.949 36.410 32.991 1.00 28.86 499 LEU A CA 1
ATOM 2342 C C . LEU A 1 299 ? 3.058 35.519 32.446 1.00 29.50 499 LEU A C 1
ATOM 2343 O O . LEU A 1 299 ? 2.839 34.341 32.167 1.00 31.99 499 LEU A O 1
ATOM 2348 N N . ILE A 1 300 ? 4.248 36.090 32.292 1.00 27.66 500 ILE A N 1
ATOM 2349 C CA . ILE A 1 300 ? 5.397 35.337 31.807 1.00 31.07 500 ILE A CA 1
ATOM 2350 C C . ILE A 1 300 ? 6.376 35.059 32.942 1.00 30.56 500 ILE A C 1
ATOM 2351 O O . ILE A 1 300 ? 6.899 35.985 33.562 1.00 32.34 500 ILE A O 1
ATOM 2356 N N . LEU A 1 301 ? 6.615 33.780 33.213 1.00 27.02 501 LEU A N 1
ATOM 2357 C CA . LEU A 1 301 ? 7.542 33.386 34.267 1.00 31.57 501 LEU A CA 1
ATOM 2358 C C . LEU A 1 301 ? 8.900 33.003 33.690 1.00 33.95 501 LEU A C 1
ATOM 2359 O O . LEU A 1 301 ? 9.113 31.859 33.284 1.00 34.53 501 LEU A O 1
ATOM 2364 N N . ARG A 1 302 ? 9.815 33.966 33.654 1.00 32.67 502 ARG A N 1
ATOM 2365 C CA . ARG A 1 302 ? 11.157 33.725 33.141 1.00 30.73 502 ARG A CA 1
ATOM 2366 C C . ARG A 1 302 ? 12.035 33.050 34.186 1.00 35.13 502 ARG A C 1
ATOM 2367 O O . ARG A 1 302 ? 12.278 33.603 35.259 1.00 39.22 502 ARG A O 1
ATOM 2375 N N . ASP A 1 303 ? 12.508 31.851 33.864 1.00 30.01 503 ASP A N 1
ATOM 2376 C CA . ASP A 1 303 ? 13.375 31.105 34.765 1.00 32.94 503 ASP A CA 1
ATOM 2377 C C . ASP A 1 303 ? 14.821 31.559 34.596 1.00 35.89 503 ASP A C 1
ATOM 2378 O O . ASP A 1 303 ? 15.563 30.998 33.789 1.00 36.59 503 ASP A O 1
ATOM 2383 N N . ILE A 1 304 ? 15.209 32.580 35.357 1.00 36.79 504 ILE A N 1
ATOM 2384 C CA . ILE A 1 304 ? 16.566 33.116 35.304 1.00 36.02 504 ILE A CA 1
ATOM 2385 C C . ILE A 1 304 ? 17.586 32.040 35.659 1.00 40.82 504 ILE A C 1
ATOM 2386 O O . ILE A 1 304 ? 17.419 31.319 36.642 1.00 42.52 504 ILE A O 1
ATOM 2391 N N . ASP A 1 305 ? 18.632 31.934 34.844 1.00 53.00 505 ASP A N 1
ATOM 2392 C CA . ASP A 1 305 ? 19.655 30.906 35.016 1.00 52.00 505 ASP A CA 1
ATOM 2393 C C . ASP A 1 305 ? 20.309 30.959 36.392 1.00 44.33 505 ASP A C 1
ATOM 2394 O O . ASP A 1 305 ? 20.762 32.012 36.839 1.00 43.59 505 ASP A O 1
ATOM 2399 N N . VAL A 1 306 ? 20.349 29.808 37.055 1.00 42.23 506 VAL A N 1
ATOM 2400 C CA . VAL A 1 306 ? 20.914 29.705 38.394 1.00 47.54 506 VAL A CA 1
ATOM 2401 C C . VAL A 1 306 ? 22.424 29.916 38.371 1.00 48.43 506 VAL A C 1
ATOM 2402 O O . VAL A 1 306 ? 23.125 29.361 37.526 1.00 51.78 506 VAL A O 1
ATOM 2406 N N . ARG A 1 307 ? 22.917 30.724 39.303 1.00 43.91 507 ARG A N 1
ATOM 2407 C CA . ARG A 1 307 ? 24.342 31.014 39.394 1.00 40.44 507 ARG A CA 1
ATOM 2408 C C . ARG A 1 307 ? 24.786 31.051 40.852 1.00 47.56 507 ARG A C 1
ATOM 2409 O O . ARG A 1 307 ? 23.983 30.825 41.758 1.00 49.93 507 ARG A O 1
ATOM 2417 N N . HIS A 1 308 ? 26.065 31.334 41.075 1.00 46.26 508 HIS A N 1
ATOM 2418 C CA . HIS A 1 308 ? 26.590 31.445 42.429 1.00 38.97 508 HIS A CA 1
ATOM 2419 C C . HIS A 1 308 ? 26.081 32.728 43.081 1.00 40.75 508 HIS A C 1
ATOM 2420 O O . HIS A 1 308 ? 25.649 33.654 42.396 1.00 39.91 508 HIS A O 1
ATOM 2427 N N . ALA A 1 309 ? 26.132 32.775 44.408 1.00 48.44 509 ALA A N 1
ATOM 2428 C CA . ALA A 1 309 ? 25.608 33.913 45.151 1.00 40.49 509 ALA A CA 1
ATOM 2429 C C . ALA A 1 309 ? 26.459 35.166 44.967 1.00 42.19 509 ALA A C 1
ATOM 2430 O O . ALA A 1 309 ? 25.967 36.285 45.102 1.00 44.40 509 ALA A O 1
ATOM 2432 N N . LEU A 1 310 ? 27.737 34.971 44.658 1.00 43.42 510 LEU A N 1
ATOM 2433 C CA . LEU A 1 310 ? 28.648 36.090 44.440 1.00 44.76 510 LEU A CA 1
ATOM 2434 C C . LEU A 1 310 ? 28.673 36.520 42.975 1.00 44.18 510 LEU A C 1
ATOM 2435 O O . LEU A 1 310 ? 29.200 37.580 42.639 1.00 41.41 510 LEU A O 1
ATOM 2440 N N . ASP A 1 311 ? 28.105 35.690 42.106 1.00 43.99 511 ASP A N 1
ATOM 2441 C CA . ASP A 1 311 ? 27.994 36.029 40.693 1.00 40.26 511 ASP A CA 1
ATOM 2442 C C . ASP A 1 311 ? 27.034 37.197 40.511 1.00 47.37 511 ASP A C 1
ATOM 2443 O O . ASP A 1 311 ? 26.035 37.300 41.224 1.00 52.42 511 ASP A O 1
ATOM 2448 N N . PRO A 1 312 ? 27.337 38.086 39.555 1.00 46.93 512 PRO A N 1
ATOM 2449 C CA . PRO A 1 312 ? 26.511 39.274 39.328 1.00 50.35 512 PRO A CA 1
ATOM 2450 C C . PRO A 1 312 ? 25.259 38.963 38.516 1.00 45.18 512 PRO A C 1
ATOM 2451 O O . PRO A 1 312 ? 25.223 37.980 37.774 1.00 41.80 512 PRO A O 1
ATOM 2455 N N . LEU A 1 313 ? 24.239 39.800 38.669 1.00 46.08 513 LEU A N 1
ATOM 2456 C CA . LEU A 1 313 ? 23.031 39.697 37.862 1.00 49.08 513 LEU A CA 1
ATOM 2457 C C . LEU A 1 313 ? 23.011 40.804 36.816 1.00 44.80 513 LEU A C 1
ATOM 2458 O O . LEU A 1 313 ? 23.199 41.978 37.141 1.00 42.97 513 LEU A O 1
ATOM 2463 N N . GLN A 1 314 ? 22.788 40.426 35.562 1.00 41.20 514 GLN A N 1
ATOM 2464 C CA . GLN A 1 314 ? 22.721 41.390 34.471 1.00 43.99 514 GLN A CA 1
ATOM 2465 C C . GLN A 1 314 ? 21.485 42.274 34.615 1.00 44.75 514 GLN A C 1
ATOM 2466 O O . GLN A 1 314 ? 20.463 41.828 35.135 1.00 48.21 514 GLN A O 1
ATOM 2472 N N . PRO A 1 315 ? 21.581 43.537 34.167 1.00 43.32 515 PRO A N 1
ATOM 2473 C CA . PRO A 1 315 ? 20.461 44.483 34.235 1.00 45.45 515 PRO A CA 1
ATOM 2474 C C . PRO A 1 315 ? 19.206 43.946 33.551 1.00 47.35 515 PRO A C 1
ATOM 2475 O O . PRO A 1 315 ? 18.097 44.160 34.040 1.00 43.08 515 PRO A O 1
ATOM 2479 N N . GLN A 1 316 ? 19.389 43.249 32.434 1.00 47.96 516 GLN A N 1
ATOM 2480 C CA . GLN A 1 316 ? 18.269 42.678 31.693 1.00 49.33 516 GLN A CA 1
ATOM 2481 C C . GLN A 1 316 ? 17.711 41.434 32.378 1.00 46.50 516 GLN A C 1
ATOM 2482 O O . GLN A 1 316 ? 16.711 40.868 31.937 1.00 52.47 516 GLN A O 1
ATOM 2488 N N . GLU A 1 317 ? 18.367 41.012 33.453 1.00 42.62 517 GLU A N 1
ATOM 2489 C CA . GLU A 1 317 ? 17.882 39.905 34.267 1.00 43.32 517 GLU A CA 1
ATOM 2490 C C . GLU A 1 317 ? 17.243 40.435 35.546 1.00 35.82 517 GLU A C 1
ATOM 2491 O O . GLU A 1 317 ? 16.422 39.762 36.168 1.00 33.59 517 GLU A O 1
ATOM 2497 N N . VAL A 1 318 ? 17.627 41.647 35.931 1.00 35.40 518 VAL A N 1
ATOM 2498 C CA . VAL A 1 318 ? 17.088 42.282 37.127 1.00 44.30 518 VAL A CA 1
ATOM 2499 C C . VAL A 1 318 ? 15.825 43.074 36.804 1.00 45.51 518 VAL A C 1
ATOM 2500 O O . VAL A 1 318 ? 14.844 43.033 37.549 1.00 40.98 51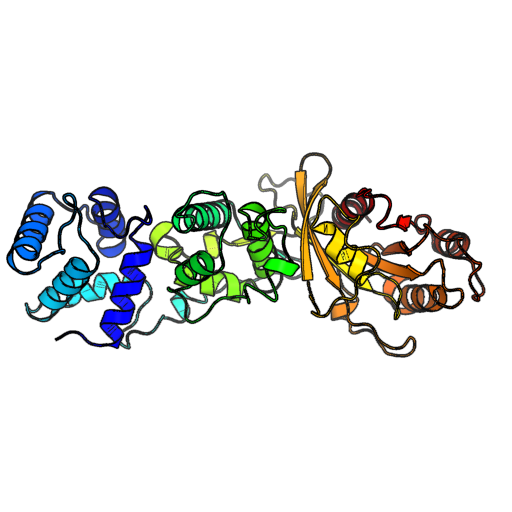8 VAL A O 1
ATOM 2504 N N . ASN A 1 319 ? 15.853 43.788 35.683 1.00 45.07 519 ASN A N 1
ATOM 2505 C CA . ASN A 1 319 ? 14.734 44.635 35.289 1.00 42.06 519 ASN A CA 1
ATOM 2506 C C . ASN A 1 319 ? 13.554 43.832 34.749 1.00 37.14 519 ASN A C 1
ATOM 2507 O O . ASN A 1 319 ? 13.666 43.156 33.727 1.00 42.37 519 ASN A O 1
ATOM 2512 N N . CYS A 1 320 ? 12.424 43.914 35.444 1.00 34.36 520 CYS A N 1
ATOM 2513 C CA . CYS A 1 320 ? 11.212 43.215 35.032 1.00 31.17 520 CYS A CA 1
ATOM 2514 C C . CYS A 1 320 ? 9.975 43.906 35.597 1.00 29.93 520 CYS A C 1
ATOM 2515 O O . CYS A 1 320 ? 10.075 44.965 36.216 1.00 33.26 520 CYS A O 1
ATOM 2518 N N . ASP A 1 321 ? 8.810 43.305 35.376 1.00 29.71 521 ASP A N 1
ATOM 2519 C CA . ASP A 1 321 ? 7.559 43.861 35.878 1.00 27.41 521 ASP A CA 1
ATOM 2520 C C . ASP A 1 321 ? 7.377 43.527 37.351 1.00 32.61 521 ASP A C 1
ATOM 2521 O O . ASP A 1 321 ? 6.907 44.352 38.132 1.00 35.78 521 ASP A O 1
ATOM 2526 N N . VAL A 1 322 ? 7.753 42.307 37.720 1.00 30.79 522 VAL A N 1
ATOM 2527 C CA . VAL A 1 322 ? 7.667 41.862 39.105 1.00 33.58 522 VAL A CA 1
ATOM 2528 C C . VAL A 1 322 ? 8.721 40.794 39.388 1.00 37.72 522 VAL A C 1
ATOM 2529 O O . VAL A 1 322 ? 8.853 39.821 38.644 1.00 33.28 522 VAL A O 1
ATOM 2533 N N . ALA A 1 323 ? 9.485 40.991 40.458 1.00 39.26 523 ALA A N 1
ATOM 2534 C CA . ALA A 1 323 ? 10.546 40.060 40.818 1.00 33.20 523 ALA A CA 1
ATOM 2535 C C . ALA A 1 323 ? 10.050 39.007 41.801 1.00 34.67 523 ALA A C 1
ATOM 2536 O O . ALA A 1 323 ? 9.471 39.334 42.837 1.00 41.92 523 ALA A O 1
ATOM 2538 N N . CYS A 1 324 ? 10.276 37.741 41.468 1.00 29.76 524 CYS A N 1
ATOM 2539 C CA . CYS A 1 324 ? 9.888 36.643 42.344 1.00 31.07 524 CYS A CA 1
ATOM 2540 C C . CYS A 1 324 ? 11.118 35.905 42.857 1.00 38.94 524 CYS A C 1
ATOM 2541 O O . CYS A 1 324 ? 11.664 35.038 42.172 1.00 34.77 524 CYS A O 1
ATOM 2544 N N . LEU A 1 325 ? 11.550 36.258 44.064 1.00 39.38 525 LEU A N 1
ATOM 2545 C CA . LEU A 1 325 ? 12.720 35.641 44.674 1.00 34.75 525 LEU A CA 1
ATOM 2546 C C . LEU A 1 325 ? 12.324 34.372 45.420 1.00 36.48 525 LEU A C 1
ATOM 2547 O O . LEU A 1 325 ? 11.520 34.415 46.350 1.00 41.29 525 LEU A O 1
ATOM 2552 N N . VAL A 1 326 ? 12.896 33.244 45.009 1.00 35.18 526 VAL A N 1
ATOM 2553 C CA . VAL A 1 326 ? 12.494 31.945 45.539 1.00 41.70 526 VAL A CA 1
ATOM 2554 C C . VAL A 1 326 ? 13.608 31.257 46.326 1.00 45.97 526 VAL A C 1
ATOM 2555 O O . VAL A 1 326 ? 14.746 31.176 45.867 1.00 41.99 526 VAL A O 1
ATOM 2559 N N . TYR A 1 327 ? 13.268 30.763 47.514 1.00 49.57 527 TYR A N 1
ATOM 2560 C CA . TYR A 1 327 ? 14.213 30.014 48.336 1.00 48.39 527 TYR A CA 1
ATOM 2561 C C . TYR A 1 327 ? 13.595 28.706 48.821 1.00 48.10 527 TYR A C 1
ATOM 2562 O O . TYR A 1 327 ? 12.374 28.549 48.822 1.00 49.53 527 TYR A O 1
ATOM 2571 N N . ASP A 1 328 ? 14.444 27.772 49.236 1.00 48.04 528 ASP A N 1
ATOM 2572 C CA . ASP A 1 328 ? 13.978 26.501 49.778 1.00 52.13 528 ASP A CA 1
ATOM 2573 C C . ASP A 1 328 ? 13.778 26.621 51.286 1.00 54.60 528 ASP A C 1
ATOM 2574 O O . ASP A 1 328 ? 14.670 27.073 52.004 1.00 57.77 528 ASP A O 1
ATOM 2579 N N . SER A 1 329 ? 12.606 26.212 51.761 1.00 54.13 529 SER A N 1
ATOM 2580 C CA . SER A 1 329 ? 12.297 26.270 53.185 1.00 58.91 529 SER A CA 1
ATOM 2581 C C . SER A 1 329 ? 12.915 25.098 53.937 1.00 57.87 529 SER A C 1
ATOM 2582 O O . SER A 1 329 ? 13.080 25.148 55.155 1.00 58.10 529 SER A O 1
ATOM 2585 N N . SER A 1 330 ? 13.255 24.044 53.204 1.00 55.02 530 SER A N 1
ATOM 2586 C CA . SER A 1 330 ? 13.852 22.856 53.803 1.00 57.16 530 SER A CA 1
ATOM 2587 C C . SER A 1 330 ? 15.375 22.944 53.817 1.00 62.00 530 SER A C 1
ATOM 2588 O O . SER A 1 330 ? 16.050 22.062 54.348 1.00 69.25 530 SER A O 1
ATOM 2591 N N . ASN A 1 331 ? 15.910 24.010 53.230 1.00 54.19 531 ASN A N 1
ATOM 2592 C CA . ASN A 1 331 ? 17.352 24.226 53.206 1.00 53.70 531 ASN A CA 1
ATOM 2593 C C . ASN A 1 331 ? 17.741 25.469 54.000 1.00 56.89 531 ASN A C 1
ATOM 2594 O O . ASN A 1 331 ? 17.427 26.589 53.600 1.00 57.51 531 ASN A O 1
ATOM 2599 N N . PRO A 1 332 ? 18.430 25.269 55.134 1.00 58.61 532 PRO A N 1
ATOM 2600 C CA . PRO A 1 332 ? 18.824 26.347 56.051 1.00 59.72 532 PRO A CA 1
ATOM 2601 C C . PRO A 1 332 ? 19.762 27.373 55.416 1.00 58.70 532 PRO A C 1
ATOM 2602 O O . PRO A 1 332 ? 19.832 28.506 55.893 1.00 55.13 532 PRO A O 1
ATOM 2606 N N . ARG A 1 333 ? 20.470 26.983 54.361 1.00 56.04 533 ARG A N 1
ATOM 2607 C CA . ARG A 1 333 ? 21.419 27.882 53.711 1.00 62.77 533 ARG A CA 1
ATOM 2608 C C . ARG A 1 333 ? 20.918 28.354 52.346 1.00 51.92 533 ARG A C 1
ATOM 2609 O O . ARG A 1 333 ? 21.712 28.664 51.458 1.00 46.79 533 ARG A O 1
ATOM 2617 N N . SER A 1 334 ? 19.599 28.419 52.192 1.00 50.81 534 SER A N 1
ATOM 2618 C CA . SER A 1 334 ? 18.992 28.771 50.911 1.00 47.40 534 SER A CA 1
ATOM 2619 C C . SER A 1 334 ? 18.478 30.209 50.866 1.00 43.46 534 SER A C 1
ATOM 2620 O O . SER A 1 334 ? 18.555 30.868 49.831 1.00 51.39 534 SER A O 1
ATOM 2623 N N . PHE A 1 335 ? 17.954 30.690 51.989 1.00 43.54 535 PHE A N 1
ATOM 2624 C CA . PHE A 1 335 ? 17.355 32.021 52.039 1.00 41.21 535 PHE A CA 1
ATOM 2625 C C . PHE A 1 335 ? 18.383 33.145 51.919 1.00 41.49 535 PHE A C 1
ATOM 2626 O O . PHE A 1 335 ? 18.051 34.258 51.508 1.00 40.10 535 PHE A O 1
ATOM 2634 N N . GLU A 1 336 ? 19.629 32.851 52.275 1.00 46.66 536 GLU A N 1
ATOM 2635 C CA . GLU A 1 336 ? 20.682 33.863 52.267 1.00 49.87 536 GLU A CA 1
ATOM 2636 C C . GLU A 1 336 ? 20.946 34.440 50.875 1.00 47.16 536 GLU A C 1
ATOM 2637 O O . GLU A 1 336 ? 21.401 35.577 50.746 1.00 45.06 536 GLU A O 1
ATOM 2643 N N . TYR A 1 337 ? 20.656 33.659 49.839 1.00 42.59 537 TYR A N 1
ATOM 2644 C CA . TYR A 1 337 ? 20.787 34.142 48.469 1.00 44.63 537 TYR A CA 1
ATOM 2645 C C . TYR A 1 337 ? 19.749 35.224 48.186 1.00 43.26 537 TYR A C 1
ATOM 2646 O O . TYR A 1 337 ? 20.073 36.281 47.644 1.00 39.63 537 TYR A O 1
ATOM 2655 N N . VAL A 1 338 ? 18.504 34.946 48.560 1.00 39.72 538 VAL A N 1
ATOM 2656 C CA . VAL A 1 338 ? 17.403 35.886 48.377 1.00 35.79 538 VAL A CA 1
ATOM 2657 C C . VAL A 1 338 ? 17.672 37.209 49.094 1.00 44.93 538 VAL A C 1
ATOM 2658 O O . VAL A 1 338 ? 17.444 38.286 48.537 1.00 38.92 538 VAL A O 1
ATOM 2662 N N . ALA A 1 339 ? 18.165 37.118 50.327 1.00 46.08 539 ALA A N 1
ATOM 2663 C CA . ALA A 1 339 ? 18.495 38.300 51.117 1.00 42.02 539 ALA A CA 1
ATOM 2664 C C . ALA A 1 339 ? 19.625 39.090 50.466 1.00 40.46 539 ALA A C 1
ATOM 2665 O O . ALA A 1 339 ? 19.617 40.321 50.465 1.00 37.61 539 ALA A O 1
ATOM 2667 N N . ARG A 1 340 ? 20.594 38.369 49.913 1.00 42.70 540 ARG A N 1
ATOM 2668 C CA . ARG A 1 340 ? 21.706 38.983 49.199 1.00 40.87 540 ARG A CA 1
ATOM 2669 C C . ARG A 1 340 ? 21.224 39.689 47.933 1.00 44.45 540 ARG A C 1
ATOM 2670 O O . ARG A 1 340 ? 21.616 40.824 47.660 1.00 44.44 540 ARG A O 1
ATOM 2678 N N . ILE A 1 341 ? 20.366 39.015 47.173 1.00 39.43 541 ILE A N 1
ATOM 2679 C CA . ILE A 1 341 ? 19.879 39.545 45.902 1.00 40.43 541 ILE A CA 1
ATOM 2680 C C . ILE A 1 341 ? 18.982 40.770 46.071 1.00 42.19 541 ILE A C 1
ATOM 2681 O O . ILE A 1 341 ? 19.156 41.772 45.375 1.00 46.69 541 ILE A O 1
ATOM 2686 N N . TYR A 1 342 ? 18.028 40.687 46.995 1.00 38.71 542 TYR A N 1
ATOM 2687 C CA . TYR A 1 342 ? 17.073 41.772 47.204 1.00 42.06 542 TYR A CA 1
ATOM 2688 C C . TYR A 1 342 ? 17.751 43.087 47.582 1.00 49.22 542 TYR A C 1
ATOM 2689 O O . TYR A 1 342 ? 17.410 44.144 47.052 1.00 50.10 542 TYR A O 1
ATOM 2698 N N . ILE A 1 343 ? 18.707 43.014 48.502 1.00 47.43 543 ILE A N 1
ATOM 2699 C CA . ILE A 1 343 ? 19.387 44.208 48.993 1.00 51.48 543 ILE A CA 1
ATOM 2700 C C . ILE A 1 343 ? 20.205 44.894 47.903 1.00 48.35 543 ILE A C 1
ATOM 2701 O O . ILE A 1 343 ? 20.147 46.114 47.744 1.00 56.37 543 ILE A O 1
ATOM 2706 N N . LYS A 1 344 ? 20.955 44.104 47.145 1.00 44.48 544 LYS A N 1
ATOM 2707 C CA . LYS A 1 344 ? 21.848 44.647 46.129 1.00 46.87 544 LYS A CA 1
ATOM 2708 C C . LYS A 1 344 ? 21.107 45.191 44.909 1.00 50.57 544 LYS A C 1
ATOM 2709 O O . LYS A 1 344 ? 21.471 46.239 44.373 1.00 51.57 544 LYS A O 1
ATOM 2715 N N . TYR A 1 345 ? 20.066 44.486 44.477 1.00 51.48 545 TYR A N 1
ATOM 2716 C CA . TYR A 1 345 ? 19.421 44.800 43.204 1.00 49.38 545 TYR A CA 1
ATOM 2717 C C . TYR A 1 345 ? 18.020 45.405 43.307 1.00 51.26 545 TYR A C 1
ATOM 2718 O O . TYR A 1 345 ? 17.661 46.275 42.514 1.00 57.71 545 TYR A O 1
ATOM 2727 N N . TYR A 1 346 ? 17.227 44.944 44.269 1.00 48.34 546 TYR A N 1
ATOM 2728 C CA . TYR A 1 346 ? 15.812 45.312 44.310 1.00 48.42 546 TYR A CA 1
ATOM 2729 C C . TYR A 1 346 ? 15.409 46.222 45.469 1.00 49.38 546 TYR A C 1
ATOM 2730 O O . TYR A 1 346 ? 14.310 46.778 45.466 1.00 44.09 546 TYR A O 1
ATOM 2739 N N . ALA A 1 347 ? 16.291 46.374 46.451 1.00 55.86 547 ALA A N 1
ATOM 2740 C CA . ALA A 1 347 ? 15.969 47.133 47.658 1.00 53.70 547 ALA A CA 1
ATOM 2741 C C . ALA A 1 347 ? 15.688 48.607 47.377 1.00 53.59 547 ALA A C 1
ATOM 2742 O O . ALA A 1 347 ? 14.864 49.228 48.048 1.00 52.51 547 ALA A O 1
ATOM 2744 N N . GLU A 1 348 ? 16.371 49.160 46.380 1.00 59.38 548 GLU A N 1
ATOM 2745 C CA . GLU A 1 348 ? 16.259 50.581 46.078 1.00 62.01 548 GLU A CA 1
ATOM 2746 C C . GLU A 1 348 ? 15.656 50.821 44.698 1.00 62.91 548 GLU A C 1
ATOM 2747 O O . GLU A 1 348 ? 15.838 51.887 44.109 1.00 66.02 548 GLU A O 1
ATOM 2753 N N . SER A 1 349 ? 14.936 49.827 44.189 1.00 58.60 549 SER A N 1
ATOM 2754 C CA . SER A 1 349 ? 14.330 49.922 42.866 1.00 54.59 549 SER A CA 1
ATOM 2755 C C . SER A 1 349 ? 12.834 50.206 42.953 1.00 56.71 549 SER A C 1
ATOM 2756 O O . SER A 1 349 ? 12.273 50.315 44.044 1.00 60.26 549 SER A O 1
ATOM 2759 N N . LYS A 1 350 ? 12.195 50.328 41.793 1.00 48.92 550 LYS A N 1
ATOM 2760 C CA . LYS A 1 350 ? 10.760 50.574 41.726 1.00 44.74 550 LYS A CA 1
ATOM 2761 C C . LYS A 1 350 ? 10.013 49.289 41.383 1.00 40.97 550 LYS A C 1
ATOM 2762 O O . LYS A 1 350 ? 8.808 49.306 41.135 1.00 42.24 550 LYS A O 1
ATOM 2768 N N . ILE A 1 351 ? 10.739 48.177 41.375 1.00 41.19 551 ILE A N 1
ATOM 2769 C CA . ILE A 1 351 ? 10.169 46.887 41.005 1.00 40.66 551 ILE A CA 1
ATOM 2770 C C . ILE A 1 351 ? 9.593 46.156 42.212 1.00 37.76 551 ILE A C 1
ATOM 2771 O O . ILE A 1 351 ? 10.296 45.924 43.197 1.00 39.38 551 ILE A O 1
ATOM 2776 N N . PRO A 1 352 ? 8.304 45.789 42.139 1.00 37.63 552 PRO A N 1
ATOM 2777 C CA . PRO A 1 352 ? 7.664 45.002 43.198 1.00 38.90 552 PRO A CA 1
ATOM 2778 C C . PRO A 1 352 ? 8.302 43.622 43.323 1.00 40.13 552 PRO A C 1
ATOM 2779 O O . PRO A 1 352 ? 8.574 42.971 42.313 1.00 39.82 552 PRO A O 1
ATOM 2783 N N . VAL A 1 353 ? 8.543 43.190 44.556 1.00 38.15 553 VAL A N 1
ATOM 2784 C CA . VAL A 1 353 ? 9.239 41.935 44.809 1.00 34.02 553 VAL A CA 1
ATOM 2785 C C . VAL A 1 353 ? 8.424 41.023 45.719 1.00 41.25 553 VAL A C 1
ATOM 2786 O O . VAL A 1 353 ? 7.855 41.472 46.715 1.00 43.56 553 VAL A O 1
ATOM 2790 N N . MET A 1 354 ? 8.366 39.743 45.367 1.00 38.68 554 MET A N 1
ATOM 2791 C CA . MET A 1 354 ? 7.685 38.756 46.194 1.00 38.86 554 MET A CA 1
ATOM 2792 C C . MET A 1 354 ? 8.607 37.603 46.580 1.00 40.57 554 MET A C 1
ATOM 2793 O O . MET A 1 354 ? 9.189 36.941 45.719 1.00 37.92 554 MET A O 1
ATOM 2798 N N . ILE A 1 355 ? 8.737 37.377 47.883 1.00 39.75 555 ILE A N 1
ATOM 2799 C CA . ILE A 1 355 ? 9.538 36.277 48.404 1.00 35.75 555 ILE A CA 1
ATOM 2800 C C . ILE A 1 355 ? 8.679 35.020 48.504 1.00 35.06 555 ILE A C 1
ATOM 2801 O O . ILE A 1 355 ? 7.580 35.051 49.056 1.00 43.44 555 ILE A O 1
ATOM 2806 N N . VAL A 1 356 ? 9.179 33.918 47.955 1.00 32.25 556 VAL A N 1
ATOM 2807 C CA . VAL A 1 356 ? 8.435 32.664 47.947 1.00 38.37 556 VAL A CA 1
ATOM 2808 C C . VAL A 1 356 ? 9.248 31.522 48.548 1.00 44.89 556 VAL A C 1
ATOM 2809 O O . VAL A 1 356 ? 10.388 31.284 48.151 1.00 46.61 556 VAL A O 1
ATOM 2813 N N . GLY A 1 357 ? 8.655 30.824 49.512 1.00 39.73 557 GLY A N 1
ATOM 2814 C CA . GLY A 1 357 ? 9.274 29.648 50.093 1.00 41.03 557 GLY A CA 1
ATOM 2815 C C . GLY A 1 357 ? 8.634 28.380 49.560 1.00 47.38 557 GLY A C 1
ATOM 2816 O O . GLY A 1 357 ? 7.430 28.174 49.710 1.00 50.73 557 GLY A O 1
ATOM 2817 N N . THR A 1 358 ? 9.439 27.529 48.932 1.00 46.79 558 THR A N 1
ATOM 2818 C CA . THR A 1 358 ? 8.931 26.299 48.338 1.00 51.19 558 THR A CA 1
ATOM 2819 C C . THR A 1 358 ? 9.183 25.091 49.229 1.00 59.26 558 THR A C 1
ATOM 2820 O O . THR A 1 358 ? 9.913 25.179 50.217 1.00 62.67 558 THR A O 1
ATOM 2824 N N . LYS A 1 359 ? 8.572 23.967 48.862 1.00 65.90 559 LYS A N 1
ATOM 2825 C CA . LYS A 1 359 ? 8.739 22.705 49.576 1.00 64.07 559 LYS A CA 1
ATOM 2826 C C . LYS A 1 359 ? 8.400 22.840 51.057 1.00 74.69 559 LYS A C 1
ATOM 2827 O O . LYS A 1 359 ? 9.102 22.310 51.918 1.00 82.57 559 LYS A O 1
ATOM 2833 N N . CYS A 1 360 ? 7.316 23.555 51.343 1.00 74.60 560 CYS A N 1
ATOM 2834 C CA . CYS A 1 360 ? 6.865 23.756 52.716 1.00 80.98 560 CYS A CA 1
ATOM 2835 C C . CYS A 1 360 ? 6.079 22.551 53.220 1.00 88.21 560 CYS A C 1
ATOM 2836 O O . CYS A 1 360 ? 5.617 22.535 54.362 1.00 84.66 560 CYS A O 1
ATOM 2839 N N . ASP A 1 361 ? 5.924 21.550 52.358 1.00 91.50 561 ASP A N 1
ATOM 2840 C CA . ASP A 1 361 ? 5.269 20.304 52.736 1.00 96.08 561 ASP A CA 1
ATOM 2841 C C . ASP A 1 361 ? 6.053 19.628 53.854 1.00 98.40 561 ASP A C 1
ATOM 2842 O O . ASP A 1 361 ? 5.476 19.131 54.821 1.00 93.43 561 ASP A O 1
ATOM 2844 N N . MET A 1 362 ? 7.375 19.618 53.713 1.00 94.81 562 MET A N 1
ATOM 2845 C CA . MET A 1 362 ? 8.253 19.110 54.758 1.00 92.62 562 MET A CA 1
ATOM 2846 C C . MET A 1 362 ? 8.377 20.150 55.867 1.00 97.39 562 MET A C 1
ATOM 2847 O O . MET A 1 362 ? 7.946 21.292 55.704 1.00 95.03 562 MET A O 1
ATOM 2849 N N . ASP A 1 363 ? 8.964 19.752 56.992 1.00 97.53 563 ASP A N 1
ATOM 2850 C CA . ASP A 1 363 ? 9.123 20.651 58.130 1.00 88.76 563 ASP A CA 1
ATOM 2851 C C . ASP A 1 363 ? 10.018 21.838 57.782 1.00 86.47 563 ASP A C 1
ATOM 2852 O O . ASP A 1 363 ? 11.189 21.668 57.440 1.00 75.92 563 ASP A O 1
ATOM 2854 N N . GLU A 1 364 ? 9.451 23.038 57.865 1.00 86.25 564 GLU A N 1
ATOM 2855 C CA . GLU A 1 364 ? 10.185 24.262 57.562 1.00 78.64 564 GLU A CA 1
ATOM 2856 C C . GLU A 1 364 ? 11.288 24.507 58.585 1.00 81.10 564 GLU A C 1
ATOM 2857 O O . GLU A 1 364 ? 11.053 25.118 59.627 1.00 88.05 564 GLU A O 1
ATOM 2859 N N . ARG A 1 365 ? 12.489 24.026 58.280 1.00 75.31 565 ARG A N 1
ATOM 2860 C CA . ARG A 1 365 ? 13.630 24.191 59.173 1.00 74.33 565 ARG A CA 1
ATOM 2861 C C . ARG A 1 365 ? 14.054 25.654 59.260 1.00 68.60 565 ARG A C 1
ATOM 2862 O O . ARG A 1 365 ? 13.711 26.463 58.398 1.00 62.55 565 ARG A O 1
ATOM 2864 N N . ARG A 1 366 ? 14.796 25.987 60.310 1.00 73.45 566 ARG A N 1
ATOM 2865 C CA . ARG A 1 366 ? 15.285 27.347 60.495 1.00 70.29 566 ARG A CA 1
ATOM 2866 C C . ARG A 1 366 ? 16.382 27.667 59.485 1.00 59.76 566 ARG A C 1
ATOM 2867 O O . ARG A 1 366 ? 17.132 26.784 59.068 1.00 55.42 566 ARG A O 1
ATOM 2869 N N . GLN A 1 367 ? 16.470 28.933 59.094 1.00 54.91 567 GLN A N 1
ATOM 2870 C CA . GLN A 1 367 ? 17.474 29.367 58.130 1.00 55.21 567 GLN A CA 1
ATOM 2871 C C . GLN A 1 367 ? 18.776 29.748 58.825 1.00 56.34 567 GLN A C 1
ATOM 2872 O O . GLN A 1 367 ? 18.769 30.475 59.818 1.00 51.81 567 GLN A O 1
ATOM 2878 N N . ASP A 1 368 ? 19.894 29.264 58.291 1.00 58.10 568 ASP A N 1
ATOM 2879 C CA . ASP A 1 368 ? 21.209 29.583 58.839 1.00 52.49 568 ASP A CA 1
ATOM 2880 C C . ASP A 1 368 ? 21.681 30.971 58.411 1.00 52.46 568 ASP A C 1
ATOM 2881 O O . ASP A 1 368 ? 22.852 31.167 58.086 1.00 61.47 568 ASP A O 1
ATOM 2886 N N . TYR A 1 369 ? 20.757 31.925 58.407 1.00 49.82 569 TYR A N 1
ATOM 2887 C CA . TYR A 1 369 ? 21.066 33.313 58.098 1.00 49.20 569 TYR A CA 1
ATOM 2888 C C . TYR A 1 369 ? 21.024 34.098 59.408 1.00 46.92 569 TYR A C 1
ATOM 2889 O O . TYR A 1 369 ? 20.998 33.505 60.486 1.00 55.69 569 TYR A O 1
ATOM 2898 N N . LEU A 1 370 ? 21.027 35.423 59.322 1.00 41.21 570 LEU A N 1
ATOM 2899 C CA . LEU A 1 370 ? 20.984 36.265 60.510 1.00 51.88 570 LEU A CA 1
ATOM 2900 C C . LEU A 1 370 ? 19.561 36.732 60.782 1.00 51.30 570 LEU A C 1
ATOM 2901 O O . LEU A 1 370 ? 19.194 37.018 61.923 1.00 45.06 570 LEU A O 1
ATOM 2906 N N . MET A 1 371 ? 18.764 36.804 59.722 1.00 41.89 571 MET A N 1
ATOM 2907 C CA . MET A 1 371 ? 17.348 37.115 59.851 1.00 46.88 571 MET A CA 1
ATOM 2908 C C . MET A 1 371 ? 16.517 35.995 59.246 1.00 46.80 571 MET A C 1
ATOM 2909 O O . MET A 1 371 ? 16.933 35.351 58.284 1.00 46.80 571 MET A O 1
ATOM 2914 N N . GLN A 1 372 ? 15.345 35.758 59.822 1.00 49.62 572 GLN A N 1
ATOM 2915 C CA . GLN A 1 372 ? 14.416 34.784 59.271 1.00 49.14 572 GLN A CA 1
ATOM 2916 C C . GLN A 1 372 ? 13.570 35.456 58.196 1.00 52.16 572 GLN A C 1
ATOM 2917 O O . GLN A 1 372 ? 13.317 36.659 58.274 1.00 50.03 572 GLN A O 1
ATOM 2923 N N . PRO A 1 373 ? 13.153 34.685 57.176 1.00 47.62 573 PRO A N 1
ATOM 2924 C CA . PRO A 1 373 ? 12.367 35.189 56.043 1.00 43.34 573 PRO A CA 1
ATOM 2925 C C . PRO A 1 373 ? 11.185 36.061 56.463 1.00 50.35 573 PRO A C 1
ATOM 2926 O O . PRO A 1 373 ? 10.950 37.107 55.854 1.00 50.64 573 PRO A O 1
ATOM 2930 N N . SER A 1 374 ? 10.461 35.635 57.493 1.00 51.32 574 SER A N 1
ATOM 2931 C CA . SER A 1 374 ? 9.324 36.392 57.999 1.00 46.22 574 SER A CA 1
ATOM 2932 C C . SER A 1 374 ? 9.775 37.745 58.546 1.00 51.87 574 SER A C 1
ATOM 2933 O O . SER A 1 374 ? 9.091 38.754 58.376 1.00 53.08 574 SER A O 1
ATOM 2936 N N . GLU A 1 375 ? 10.934 37.754 59.196 1.00 53.33 575 GLU A N 1
ATOM 2937 C CA . GLU A 1 375 ? 11.485 38.972 59.778 1.00 55.42 575 GLU A CA 1
ATOM 2938 C C . GLU A 1 375 ? 12.123 39.855 58.710 1.00 56.35 575 GLU A C 1
ATOM 2939 O O . GLU A 1 375 ? 12.081 41.083 58.800 1.00 54.98 575 GLU A O 1
ATOM 2945 N N . PHE A 1 376 ? 12.717 39.220 57.703 1.00 58.86 576 PHE A N 1
ATOM 2946 C CA . PHE A 1 376 ? 13.387 39.941 56.625 1.00 51.29 576 PHE A CA 1
ATOM 2947 C C . PHE A 1 376 ? 12.397 40.777 55.821 1.00 50.61 576 PHE A C 1
ATOM 2948 O O . PHE A 1 376 ? 12.651 41.948 55.534 1.00 49.38 576 PHE A O 1
ATOM 2956 N N . CYS A 1 377 ? 11.273 40.166 55.458 1.00 47.22 577 CYS A N 1
ATOM 2957 C CA . CYS A 1 377 ? 10.221 40.865 54.729 1.00 53.42 577 CYS A CA 1
ATOM 2958 C C . CYS A 1 377 ? 9.646 41.988 55.580 1.00 57.41 577 CYS A C 1
ATOM 2959 O O . CYS A 1 377 ? 9.293 43.053 55.071 1.00 50.40 577 CYS A O 1
ATOM 2962 N N . ASP A 1 378 ? 9.558 41.737 56.883 1.00 60.25 578 ASP A N 1
ATOM 2963 C CA . ASP A 1 378 ? 9.008 42.701 57.824 1.00 57.02 578 ASP A CA 1
ATOM 2964 C C . ASP A 1 378 ? 9.935 43.905 57.961 1.00 57.69 578 ASP A C 1
ATOM 2965 O O . ASP A 1 378 ? 9.483 45.026 58.192 1.00 63.14 578 ASP A O 1
ATOM 2970 N N . LYS A 1 379 ? 11.233 43.666 57.810 1.00 54.36 579 LYS A N 1
ATOM 2971 C CA . LYS A 1 379 ? 12.224 44.732 57.902 1.00 56.37 579 LYS A CA 1
ATOM 2972 C C . LYS A 1 379 ? 12.170 45.661 56.693 1.00 57.58 579 LYS A C 1
ATOM 2973 O O . LYS A 1 379 ? 12.195 46.884 56.839 1.00 57.46 579 LYS A O 1
ATOM 2979 N N . TYR A 1 380 ? 12.090 45.077 55.502 1.00 58.44 580 TYR A N 1
ATOM 2980 C CA . TYR A 1 380 ? 12.094 45.861 54.270 1.00 60.92 580 TYR A CA 1
ATOM 2981 C C . TYR A 1 380 ? 10.690 46.102 53.720 1.00 59.23 580 TYR A C 1
ATOM 2982 O O . TYR A 1 380 ? 10.516 46.316 52.520 1.00 58.83 580 TYR A O 1
ATOM 2991 N N . LYS A 1 381 ? 9.700 46.069 54.610 1.00 56.65 581 LYS A N 1
ATOM 2992 C CA . LYS A 1 381 ? 8.308 46.360 54.261 1.00 62.23 581 LYS A CA 1
ATOM 2993 C C . LYS A 1 381 ? 7.771 45.502 53.117 1.00 62.55 581 LYS A C 1
ATOM 2994 O O . LYS A 1 381 ? 6.972 45.965 52.303 1.00 57.10 581 LYS A O 1
ATOM 3000 N N . LEU A 1 382 ? 8.214 44.252 53.061 1.00 61.25 582 LEU A N 1
ATOM 3001 C CA . LEU A 1 382 ? 7.734 43.318 52.053 1.00 53.03 582 LEU A CA 1
ATOM 3002 C C . LEU A 1 382 ? 6.591 42.488 52.615 1.00 57.92 582 LEU A C 1
ATOM 3003 O O . LEU A 1 382 ? 6.422 42.392 53.831 1.00 66.58 582 LEU A O 1
ATOM 3008 N N . LEU A 1 383 ? 5.804 41.891 51.727 1.00 56.64 583 LEU A N 1
ATOM 3009 C CA . LEU A 1 383 ? 4.743 40.986 52.142 1.00 57.52 583 LEU A CA 1
ATOM 3010 C C . LEU A 1 383 ? 5.371 39.744 52.764 1.00 55.45 583 LEU A C 1
ATOM 3011 O O . LEU A 1 383 ? 6.494 39.380 52.415 1.00 55.04 583 LEU A O 1
ATOM 3016 N N . PRO A 1 384 ? 4.657 39.098 53.700 1.00 61.36 584 PRO A N 1
ATOM 3017 C CA . PRO A 1 384 ? 5.165 37.864 54.310 1.00 58.61 584 PRO A CA 1
ATOM 3018 C C . PRO A 1 384 ? 5.440 36.795 53.256 1.00 55.38 584 PRO A C 1
ATOM 3019 O O . PRO A 1 384 ? 4.712 36.722 52.264 1.00 50.90 584 PRO A O 1
ATOM 3023 N N . PRO A 1 385 ? 6.491 35.986 53.465 1.00 48.79 585 PRO A N 1
ATOM 3024 C CA . PRO A 1 385 ? 6.932 34.955 52.519 1.00 50.26 585 PRO A CA 1
ATOM 3025 C C . PRO A 1 385 ? 5.803 34.012 52.123 1.00 52.17 585 PRO A C 1
ATOM 3026 O O . PRO A 1 385 ? 5.211 33.359 52.982 1.00 59.85 585 PRO A O 1
ATOM 3030 N N . HIS A 1 386 ? 5.512 33.952 50.828 1.00 40.28 586 HIS A N 1
ATOM 3031 C CA . HIS A 1 386 ? 4.447 33.096 50.327 1.00 45.54 586 HIS A CA 1
ATOM 3032 C C . HIS A 1 386 ? 4.865 31.630 50.348 1.00 47.63 586 HIS A C 1
ATOM 3033 O O . HIS A 1 386 ? 5.778 31.225 49.628 1.00 48.71 586 HIS A O 1
ATOM 3040 N N . LEU A 1 387 ? 4.195 30.839 51.178 1.00 45.82 587 LEU A N 1
ATOM 3041 C CA . LEU A 1 387 ? 4.476 29.412 51.257 1.00 48.65 587 LEU A CA 1
ATO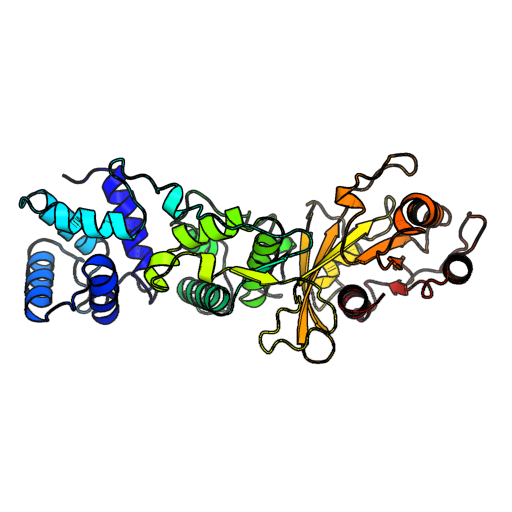M 3042 C C . LEU A 1 387 ? 3.881 28.686 50.056 1.00 50.51 587 LEU A C 1
ATOM 3043 O O . LEU A 1 387 ? 2.661 28.597 49.915 1.00 59.56 587 LEU A O 1
ATOM 3048 N N . PHE A 1 388 ? 4.750 28.171 49.192 1.00 45.22 588 PHE A N 1
ATOM 3049 C CA . PHE A 1 388 ? 4.317 27.474 47.986 1.00 44.23 588 PHE A CA 1
ATOM 3050 C C . PHE A 1 388 ? 4.633 25.986 48.068 1.00 44.34 588 PHE A C 1
ATOM 3051 O O . PHE A 1 388 ? 5.642 25.588 48.650 1.00 51.04 588 PHE A O 1
ATOM 3059 N N . SER A 1 389 ? 3.764 25.168 47.482 1.00 47.39 589 SER A N 1
ATOM 3060 C CA . SER A 1 389 ? 3.972 23.726 47.442 1.00 53.65 589 SER A CA 1
ATOM 3061 C C . SER A 1 389 ? 3.273 23.104 46.237 1.00 55.18 589 SER A C 1
ATOM 3062 O O . SER A 1 389 ? 2.208 23.563 45.821 1.00 55.99 589 SER A O 1
ATOM 3065 N N . LEU A 1 390 ? 3.876 22.059 45.681 1.00 51.03 590 LEU A N 1
ATOM 3066 C CA . LEU A 1 390 ? 3.309 21.373 44.525 1.00 57.49 590 LEU A CA 1
ATOM 3067 C C . LEU A 1 390 ? 2.308 20.300 44.943 1.00 64.97 590 LEU A C 1
ATOM 3068 O O . LEU A 1 390 ? 1.605 19.735 44.105 1.00 67.39 590 LEU A O 1
ATOM 3073 N N . LYS A 1 391 ? 2.248 20.024 46.242 1.00 66.96 591 LYS A N 1
ATOM 3074 C CA . LYS A 1 391 ? 1.341 19.010 46.766 1.00 69.59 591 LYS A CA 1
ATOM 3075 C C . LYS A 1 391 ? -0.017 19.607 47.112 1.00 68.12 591 LYS A C 1
ATOM 3076 O O . LYS A 1 391 ? -0.922 18.897 47.548 1.00 74.46 591 LYS A O 1
ATOM 3082 N N . THR A 1 392 ? -0.157 20.913 46.913 1.00 66.41 592 THR A N 1
ATOM 3083 C CA . THR A 1 392 ? -1.354 21.620 47.352 1.00 68.48 592 THR A CA 1
ATOM 3084 C C . THR A 1 392 ? -2.261 22.013 46.187 1.00 71.67 592 THR A C 1
ATOM 3085 O O . THR A 1 392 ? -3.469 22.183 46.366 1.00 74.72 592 THR A O 1
ATOM 3089 N N . ASN A 1 393 ? -1.673 22.155 45.002 1.00 70.98 593 ASN A N 1
ATOM 3090 C CA . ASN A 1 393 ? -2.411 22.533 43.794 1.00 66.12 593 ASN A CA 1
ATOM 3091 C C . ASN A 1 393 ? -3.144 23.871 43.900 1.00 67.92 593 ASN A C 1
ATOM 3092 O O . ASN A 1 393 ? -4.145 24.095 43.219 1.00 64.39 593 ASN A O 1
ATOM 3097 N N . LYS A 1 394 ? -2.637 24.755 44.754 1.00 64.69 594 LYS A N 1
ATOM 3098 C CA . LYS A 1 394 ? -3.203 26.091 44.900 1.00 67.88 594 LYS A CA 1
ATOM 3099 C C . LYS A 1 394 ? -2.476 27.080 43.995 1.00 60.85 594 LYS A C 1
ATOM 3100 O O . LYS A 1 394 ? -1.245 27.105 43.952 1.00 65.91 594 LYS A O 1
ATOM 3106 N N . LYS A 1 395 ? -3.239 27.895 43.272 1.00 51.54 595 LYS A N 1
ATOM 3107 C CA . LYS A 1 395 ? -2.656 28.814 42.301 1.00 43.34 595 LYS A CA 1
ATOM 3108 C C . LYS A 1 395 ? -2.936 30.277 42.619 1.00 47.93 595 LYS A C 1
ATOM 3109 O O . LYS A 1 395 ? -3.103 31.095 41.714 1.00 47.05 595 LYS A O 1
ATOM 3115 N N . GLU A 1 396 ? -2.982 30.606 43.905 1.00 53.01 596 GLU A N 1
ATOM 3116 C CA . GLU A 1 396 ? -3.186 31.985 44.328 1.00 46.70 596 GLU A CA 1
ATOM 3117 C C . GLU A 1 396 ? -1.929 32.813 44.085 1.00 43.07 596 GLU A C 1
ATOM 3118 O O . GLU A 1 396 ? -2.002 34.026 43.885 1.00 43.56 596 GLU A O 1
ATOM 3124 N N . LEU A 1 397 ? -0.779 32.144 44.097 1.00 35.96 597 LEU A N 1
ATOM 3125 C CA . LEU A 1 397 ? 0.506 32.809 43.913 1.00 33.18 597 LEU A CA 1
ATOM 3126 C C . LEU A 1 397 ? 0.616 33.474 42.546 1.00 39.34 597 LEU A C 1
ATOM 3127 O O . LEU A 1 397 ? 1.000 34.639 42.442 1.00 38.38 597 LEU A O 1
ATOM 3132 N N . TYR A 1 398 ? 0.279 32.724 41.501 1.00 41.79 598 TYR A N 1
ATOM 3133 C CA . TYR A 1 398 ? 0.361 33.222 40.134 1.00 34.51 598 TYR A CA 1
ATOM 3134 C C . TYR A 1 398 ? -0.568 34.411 39.922 1.00 33.46 598 TYR A C 1
ATOM 3135 O O . TYR A 1 398 ? -0.210 35.382 39.256 1.00 31.96 598 TYR A O 1
ATOM 3144 N N . THR A 1 399 ? -1.763 34.325 40.495 1.00 33.64 599 THR A N 1
ATOM 3145 C CA . THR A 1 399 ? -2.727 35.412 40.417 1.00 35.91 599 THR A CA 1
ATOM 3146 C C . THR A 1 399 ? -2.207 36.626 41.181 1.00 36.52 599 THR A C 1
ATOM 3147 O O . THR A 1 399 ? -2.430 37.770 40.781 1.00 31.16 599 THR A O 1
ATOM 3151 N N . LYS A 1 400 ? -1.500 36.366 42.276 1.00 36.54 600 LYS A N 1
ATOM 3152 C CA . LYS A 1 400 ? -0.928 37.432 43.089 1.00 39.15 600 LYS A CA 1
ATOM 3153 C C . LYS A 1 400 ? 0.219 38.135 42.367 1.00 41.09 600 LYS A C 1
ATOM 3154 O O . LYS A 1 400 ? 0.323 39.361 42.403 1.00 43.00 600 LYS A O 1
ATOM 3160 N N . LEU A 1 401 ? 1.074 37.352 41.715 1.00 39.88 601 LEU A N 1
ATOM 3161 C CA . LEU A 1 401 ? 2.220 37.895 40.989 1.00 37.15 601 LEU A CA 1
ATOM 3162 C C . LEU A 1 401 ? 1.793 38.875 39.903 1.00 40.27 601 LEU A C 1
ATOM 3163 O O . LEU A 1 401 ? 2.356 39.963 39.779 1.00 41.91 601 LEU A O 1
ATOM 3168 N N . ALA A 1 402 ? 0.794 38.482 39.119 1.00 36.81 602 ALA A N 1
ATOM 3169 C CA . ALA A 1 402 ? 0.288 39.322 38.043 1.00 31.52 602 ALA A CA 1
ATOM 3170 C C . ALA A 1 402 ? -0.331 40.604 38.588 1.00 35.61 602 ALA A C 1
ATOM 3171 O O . ALA A 1 402 ? -0.243 41.661 37.963 1.00 36.22 602 ALA A O 1
ATOM 3173 N N . THR A 1 403 ? -0.954 40.503 39.758 1.00 37.13 603 THR A N 1
ATOM 3174 C CA . THR A 1 403 ? -1.598 41.650 40.384 1.00 34.38 603 THR A CA 1
ATOM 3175 C C . THR A 1 403 ? -0.562 42.674 40.842 1.00 38.86 603 THR A C 1
ATOM 3176 O O . THR A 1 403 ? -0.786 43.882 40.749 1.00 39.25 603 THR A O 1
ATOM 3180 N N . MET A 1 404 ? 0.573 42.183 41.332 1.00 35.70 604 MET A N 1
ATOM 3181 C CA . MET A 1 404 ? 1.661 43.054 41.760 1.00 34.25 604 MET A CA 1
ATOM 3182 C C . MET A 1 404 ? 2.255 43.798 40.569 1.00 39.99 604 MET A C 1
ATOM 3183 O O . MET A 1 404 ? 2.699 44.939 40.695 1.00 40.24 604 MET A O 1
ATOM 3188 N N . ALA A 1 405 ? 2.256 43.143 39.413 1.00 41.33 605 ALA A N 1
ATOM 3189 C CA . ALA A 1 405 ? 2.791 43.736 38.195 1.00 33.40 605 ALA A CA 1
ATOM 3190 C C . ALA A 1 405 ? 1.787 44.694 37.566 1.00 33.71 605 ALA A C 1
ATOM 3191 O O . ALA A 1 405 ? 2.166 45.669 36.918 1.00 38.31 605 ALA A O 1
ATOM 3193 N N . ALA A 1 406 ? 0.505 44.410 37.766 1.00 31.85 606 ALA A N 1
ATOM 3194 C CA . ALA A 1 406 ? -0.560 45.191 37.149 1.00 37.56 606 ALA A CA 1
ATOM 3195 C C . ALA A 1 406 ? -0.888 46.449 37.942 1.00 43.76 606 ALA A C 1
ATOM 3196 O O . ALA A 1 406 ? -1.437 47.410 37.401 1.00 47.58 606 ALA A O 1
ATOM 3198 N N . PHE A 1 407 ? -0.547 46.441 39.225 1.00 52.63 607 PHE A N 1
ATOM 3199 C CA . PHE A 1 407 ? -0.934 47.526 40.117 1.00 52.33 607 PHE A CA 1
ATOM 3200 C C . PHE A 1 407 ? 0.251 48.131 40.863 1.00 59.00 607 PHE A C 1
ATOM 3201 O O . PHE A 1 407 ? 1.307 47.505 40.963 1.00 56.30 607 PHE A O 1
ATOM 3209 N N . PRO A 1 408 ? 0.082 49.368 41.365 1.00 67.03 608 PRO A N 1
ATOM 3210 C CA . PRO A 1 408 ? 1.054 50.011 42.256 1.00 69.82 608 PRO A CA 1
ATOM 3211 C C . PRO A 1 408 ? 1.437 49.099 43.421 1.00 73.77 608 PRO A C 1
ATOM 3212 O O . PRO A 1 408 ? 0.619 48.280 43.843 1.00 67.64 608 PRO A O 1
ATOM 3216 N N . HIS A 1 409 ? 2.654 49.241 43.940 1.00 80.13 609 HIS A N 1
ATOM 3217 C CA . HIS A 1 409 ? 3.580 50.284 43.513 1.00 72.42 609 HIS A CA 1
ATOM 3218 C C . HIS A 1 409 ? 4.538 49.783 42.438 1.00 71.18 609 HIS A C 1
ATOM 3219 O O . HIS A 1 409 ? 4.410 50.137 41.265 1.00 74.58 609 HIS A O 1
#

Secondary structure (DSSP, 8-state):
---HHHHHHHHHHHHHH-TTSSS-B-HHHHHHHHHHHHSS---HHHHHHHHHHHHHH-TTSEETTEE-HHHHHHHHHHHTTTT-HHHHHHHHHHTTB-TTSSB-HHHHS------TT-EEEE-HHHHHHHHHHHHHS-SS-SSEE-HHHHHHHGGGSSS-SS-IIIIIHHHS-B-TTT--EEHHHHHHHHHHHHHH-HHHHHHHHHHHTHHHHHTS-GGGGEEEE----S---SS-----EEEEEEE--TTS-HHHHHHTTS-S--TTSTT---SS--SEEEEEEEETTEEEEEEEEEPPP--SSS---HHHH-SSEEEEEEESS-TTTHHHHHHHIIIIITTSSS-EEEEEE-TTS--PPPSSSS-HHHHHHHTTPPPPEE--TTS---HHHHHHHHHHHS--

Radius of gyration: 26.1 Å; Cα contacts (8 Å, |Δi|>4): 657; chains: 1; bounding box: 47×48×84 Å

Organism: Drosophila melanogaster (NCBI:txid7227)